Protein 6M63 (pdb70)

Radius of gyration: 32.45 Å; Cα contacts (8 Å, |Δi|>4): 1793; chains: 2; bounding box: 72×90×51 Å

B-factor: mean 37.61, std 12.61, range [16.71, 104.6]

Secondary structure (P-SEA, 3-state):
caaaaaaaaaccccccccccaaaaaaaaaabbbbbbccccccccccccccbbbbbccbbbbbbbbcbbbbbbbccccccccccbbbbbbcccbbbbbbbbbbbbbbcccccccccccbbbbbbbbbbbcccccccbbbbbbbbbbcccccccccaaaaacccbbbbbbbbbbbcccccbbbbbbbccccccbbbbbccccccccccccccccccccccccccccccccccccccccccbbbbbbbbbbcccbbbbbbbbbbbbccccbbbbbbbbbccccccccccccccccccccccccccccccccccccccccccbbbbbccccccccccaaaaaaaaaacaaaaaaaaaaaaaac/caaaaaaaaaaaccccccccccaaaaaaaaaabbbbbbccccccccccccccbbbbbccbbbbbbbbcbbbbbbbccccccccccbbbbbbcccbbbbbbbbbbbbbbccccccccccbbbbbbbbbbbbcccccccbbbbbbbbbbccccccccccccccbbbbbbbbbbccccccbbbbbbbcccccccbbbbcccccccccccccccccccccccccccccccccccccccccccbbbbbbbbbcccbbbbbbbbbbbbccccbbbbbbbbbccccccccccccccccccccccccccccccccccccccccccbbbbbccbbbbbbbcaaaaaaaaaacaaaaaaaaaaaaaac

Nearest PDB structures (foldseek):
  6m63-assembly2_B  TM=1.003E+00  e=7.817E-79  Mesorhizobium japonicum MAFF 303099
  5yr2-assembly1_A  TM=1.002E+00  e=5.422E-45  Aequorea victoria
  3wld-assembly1_A  TM=9.957E-01  e=3.482E-45  Gallus gallus
  3ek7-assembly1_A-2  TM=9.975E-01  e=1.389E-44  synthetic construct
  6efr-assembly1_A  TM=9.532E-01  e=7.150E-45  Thermoanaerobacter sp. X513

Structure (mmCIF, N/CA/C/O backbone):
data_6M63
#
_entry.id   6M63
#
_cell.length_a   87.836
_cell.length_b   94.688
_cell.length_c   109.985
_cell.angle_alpha   90.000
_cell.angle_beta   90.000
_cell.angle_gamma   90.000
#
_symmetry.space_group_name_H-M   'P 21 21 21'
#
loop_
_entity.id
_entity.type
_entity.pdbx_description
1 polymer 'Chimera of Cyclic nucleotide-gated potassium channel mll3241 and Yellow fluorescent protein'
2 non-polymer "ADENOSINE-3',5'-CYCLIC-MONOPHOSPHATE"
3 water water
#
loop_
_atom_site.group_PDB
_atom_site.id
_atom_site.type_symbol
_atom_site.label_atom_id
_atom_site.label_alt_id
_atom_site.label_comp_id
_atom_site.label_asym_id
_atom_site.label_entity_id
_atom_site.label_seq_id
_atom_site.pdbx_PDB_ins_code
_atom_site.Cartn_x
_atom_site.Cartn_y
_atom_site.Cartn_z
_atom_site.occupancy
_atom_site.B_iso_or_equiv
_atom_site.auth_seq_id
_atom_site.auth_comp_id
_atom_site.auth_asym_id
_atom_site.auth_atom_id
_atom_site.pdbx_PDB_model_num
ATOM 1 N N . GLY A 1 10 ? 73.899 25.111 -9.224 1.00 61.25 10 GLY A N 1
ATOM 2 C CA . GLY A 1 10 ? 73.319 24.358 -10.323 1.00 70.67 10 GLY A CA 1
ATOM 3 C C . GLY A 1 10 ? 71.844 24.659 -10.525 1.00 75.35 10 GLY A C 1
ATOM 4 O O . GLY A 1 10 ? 71.469 25.468 -11.380 1.00 69.33 10 GLY A O 1
ATOM 5 N N . ASP A 1 11 ? 70.994 23.986 -9.744 1.00 79.04 11 ASP A N 1
ATOM 6 C CA . ASP A 1 11 ? 69.596 24.395 -9.679 1.00 82.79 11 ASP A CA 1
ATOM 7 C C . ASP A 1 11 ? 69.444 25.710 -8.928 1.00 74.32 11 ASP A C 1
ATOM 8 O O . ASP A 1 11 ? 68.493 26.460 -9.179 1.00 67.31 11 ASP A O 1
ATOM 13 N N . PHE A 1 12 ? 70.373 26.005 -8.013 1.00 67.05 12 PHE A N 1
ATOM 14 C CA . PHE A 1 12 ? 70.243 27.191 -7.174 1.00 61.67 12 PHE A CA 1
ATOM 15 C C . PHE A 1 12 ? 70.486 28.463 -7.973 1.00 62.06 12 PHE A C 1
ATOM 16 O O . PHE A 1 12 ? 69.738 29.439 -7.843 1.00 60.96 12 PHE A O 1
ATOM 24 N N . VAL A 1 13 ? 71.545 28.489 -8.782 1.00 74.76 13 VAL A N 1
ATOM 25 C CA . VAL A 1 13 ? 71.786 29.659 -9.622 1.00 79.67 13 VAL A CA 1
ATOM 26 C C . VAL A 1 13 ? 70.577 29.922 -10.512 1.00 74.34 13 VAL A C 1
ATOM 27 O O . VAL A 1 13 ? 70.184 31.076 -10.732 1.00 74.62 13 VAL A O 1
ATOM 31 N N . ARG A 1 14 ? 69.948 28.854 -11.008 1.00 65.91 14 ARG A N 1
ATOM 32 C CA . ARG A 1 14 ? 68.749 29.001 -11.824 1.00 56.88 14 ARG A CA 1
ATOM 33 C C . ARG A 1 14 ? 67.608 29.601 -11.008 1.00 51.70 14 ARG A C 1
ATOM 34 O O . ARG A 1 14 ? 67.085 30.673 -11.343 1.00 53.47 14 ARG A O 1
ATOM 36 N N . ASN A 1 15 ? 67.214 28.929 -9.922 1.00 51.32 15 ASN A N 1
ATOM 37 C CA . ASN A 1 15 ? 66.100 29.425 -9.114 1.00 54.50 15 ASN A CA 1
ATOM 38 C C . ASN A 1 15 ? 66.377 30.817 -8.571 1.00 49.50 15 ASN A C 1
ATOM 39 O O . ASN A 1 15 ? 65.446 31.609 -8.408 1.00 47.97 15 ASN A O 1
ATOM 44 N N . TRP A 1 16 ? 67.643 31.137 -8.286 1.00 50.25 16 TRP A N 1
ATOM 45 C CA . TRP A 1 16 ? 67.970 32.487 -7.844 1.00 55.92 16 TRP A CA 1
ATOM 46 C C . TRP A 1 16 ? 67.685 33.500 -8.943 1.00 61.00 16 TRP A C 1
ATOM 47 O O . TRP A 1 16 ? 67.143 34.582 -8.677 1.00 56.01 16 TRP A O 1
ATOM 58 N N . GLN A 1 17 ? 68.046 33.165 -10.184 1.00 60.72 17 GLN A N 1
ATOM 59 C CA . GLN A 1 17 ? 67.717 34.033 -11.308 1.00 53.73 17 GLN A CA 1
ATOM 60 C C . GLN A 1 17 ? 66.209 34.131 -11.487 1.00 48.08 17 GLN A C 1
ATOM 61 O O . GLN A 1 17 ? 65.660 35.229 -11.625 1.00 43.43 17 GLN A O 1
ATOM 63 N N . LEU A 1 18 ? 65.518 32.987 -11.452 1.00 49.93 18 LEU A N 1
ATOM 64 C CA . LEU A 1 18 ? 64.082 32.979 -11.718 1.00 47.33 18 LEU A CA 1
ATOM 65 C C . LEU A 1 18 ? 63.307 33.742 -10.648 1.00 47.29 18 LEU A C 1
ATOM 66 O O . LEU A 1 18 ? 62.356 34.463 -10.966 1.00 49.19 18 LEU A O 1
ATOM 69 N N . VAL A 1 19 ? 63.715 33.629 -9.380 1.00 47.54 19 VAL A N 1
ATOM 70 C CA . VAL A 1 19 ? 62.983 34.271 -8.292 1.00 53.61 19 VAL A CA 1
ATOM 71 C C . VAL A 1 19 ? 62.971 35.795 -8.405 1.00 52.53 19 VAL A C 1
ATOM 72 O O . VAL A 1 19 ? 62.162 36.455 -7.745 1.00 46.35 19 VAL A O 1
ATOM 76 N N . ALA A 1 20 ? 63.832 36.373 -9.245 1.00 56.41 20 ALA A N 1
ATOM 77 C CA . ALA A 1 20 ? 63.751 37.808 -9.495 1.00 54.55 20 ALA A CA 1
ATOM 78 C C . ALA A 1 20 ? 62.426 38.190 -10.141 1.00 57.84 20 ALA A C 1
ATOM 79 O O . ALA A 1 20 ? 61.943 39.313 -9.950 1.00 52.34 20 ALA A O 1
ATOM 81 N N . ALA A 1 21 ? 61.813 37.271 -10.896 1.00 56.35 21 ALA A N 1
ATOM 82 C CA . ALA A 1 21 ? 60.543 37.585 -11.542 1.00 58.36 21 ALA A CA 1
ATOM 83 C C . ALA A 1 21 ? 59.366 37.612 -10.572 1.00 55.62 21 ALA A C 1
ATOM 84 O O . ALA A 1 21 ? 58.237 37.864 -11.009 1.00 51.17 21 ALA A O 1
ATOM 86 N N . VAL A 1 22 ? 59.587 37.366 -9.283 1.00 54.38 22 VAL A N 1
ATOM 87 C CA . VAL A 1 22 ? 58.496 37.332 -8.314 1.00 50.55 22 VAL A CA 1
ATOM 88 C C . VAL A 1 22 ? 58.636 38.528 -7.379 1.00 57.15 22 VAL A C 1
ATOM 89 O O . VAL A 1 22 ? 59.385 38.457 -6.394 1.00 60.54 22 VAL A O 1
ATOM 93 N N . PRO A 1 23 ? 57.938 39.639 -7.641 1.00 61.52 23 PRO A N 1
ATOM 94 C CA . PRO A 1 23 ? 58.141 40.845 -6.822 1.00 66.82 23 PRO A CA 1
ATOM 95 C C . PRO A 1 23 ? 57.699 40.689 -5.374 1.00 68.19 23 PRO A C 1
ATOM 96 O O . PRO A 1 23 ? 58.078 41.515 -4.533 1.00 72.72 23 PRO A O 1
ATOM 100 N N . LEU A 1 24 ? 56.910 39.666 -5.054 1.00 56.20 24 LEU A N 1
ATOM 101 C CA . LEU A 1 24 ? 56.528 39.454 -3.666 1.00 54.15 24 LEU A CA 1
ATOM 102 C C . LEU A 1 24 ? 57.751 39.181 -2.793 1.00 52.16 24 LEU A C 1
ATOM 103 O O . LEU A 1 24 ? 57.785 39.584 -1.622 1.00 42.66 24 LEU A O 1
ATOM 108 N N . PHE A 1 25 ? 58.776 38.543 -3.357 1.00 47.88 25 PHE A N 1
ATOM 109 C CA . PHE A 1 25 ? 59.969 38.150 -2.621 1.00 47.95 25 PHE A CA 1
ATOM 110 C C . PHE A 1 25 ? 60.961 39.290 -2.415 1.00 55.78 25 PHE A C 1
ATOM 111 O O . PHE A 1 25 ? 61.896 39.143 -1.618 1.00 50.20 25 PHE A O 1
ATOM 119 N N . GLN A 1 26 ? 60.800 40.414 -3.109 1.00 63.27 26 GLN A N 1
ATOM 120 C CA . GLN A 1 26 ? 61.673 41.545 -2.833 1.00 72.63 26 GLN A CA 1
ATOM 121 C C . GLN A 1 26 ? 61.417 42.121 -1.445 1.00 72.92 26 GLN A C 1
ATOM 122 O O . GLN A 1 26 ? 62.216 42.931 -0.960 1.00 56.96 26 GLN A O 1
ATOM 128 N N . LYS A 1 27 ? 60.338 41.679 -0.793 1.00 77.28 27 LYS A N 1
ATOM 129 C CA . LYS A 1 27 ? 60.071 41.905 0.620 1.00 78.88 27 LYS A CA 1
ATOM 130 C C . LYS A 1 27 ? 60.947 41.021 1.502 1.00 81.35 27 LYS A C 1
ATOM 131 O O . LYS A 1 27 ? 60.441 40.442 2.470 1.00 81.10 27 LYS A O 1
ATOM 137 N N . LEU A 1 28 ? 62.240 40.889 1.200 1.00 80.28 28 LEU A N 1
ATOM 138 C CA . LEU A 1 28 ? 63.031 39.877 1.891 1.00 74.89 28 LEU A CA 1
ATOM 139 C C . LEU A 1 28 ? 64.522 40.175 1.769 1.00 70.59 28 LEU A C 1
ATOM 140 O O . LEU A 1 28 ? 64.998 40.560 0.697 1.00 71.69 28 LEU A O 1
ATOM 145 N N . GLY A 1 29 ? 65.251 39.972 2.876 1.00 66.09 29 GLY A N 1
ATOM 146 C CA . GLY A 1 29 ? 66.688 40.152 2.922 1.00 56.79 29 GLY A CA 1
ATOM 147 C C . GLY A 1 29 ? 67.452 39.036 2.232 1.00 55.96 29 GLY A C 1
ATOM 148 O O . GLY A 1 29 ? 66.956 37.916 2.074 1.00 56.43 29 GLY A O 1
ATOM 149 N N . PRO A 1 30 ? 68.690 39.320 1.816 1.00 60.10 30 PRO A N 1
ATOM 150 C CA . PRO A 1 30 ? 69.390 38.372 0.928 1.00 68.28 30 PRO A CA 1
ATOM 151 C C . PRO A 1 30 ? 69.755 37.054 1.587 1.00 67.34 30 PRO A C 1
ATOM 152 O O . PRO A 1 30 ? 69.650 36.006 0.939 1.00 69.92 30 PRO A O 1
ATOM 156 N N . ALA A 1 31 ? 70.199 37.065 2.845 1.00 63.82 31 ALA A N 1
ATOM 157 C CA . ALA A 1 31 ? 70.483 35.804 3.525 1.00 54.22 31 ALA A CA 1
ATOM 158 C C . ALA A 1 31 ? 69.242 34.921 3.568 1.00 43.42 31 ALA A C 1
ATOM 159 O O . ALA A 1 31 ? 69.298 33.731 3.238 1.00 47.77 31 ALA A O 1
ATOM 161 N N . VAL A 1 32 ? 68.105 35.499 3.955 1.00 49.30 32 VAL A N 1
ATOM 162 C CA . VAL A 1 32 ? 66.856 34.746 4.024 1.00 56.00 32 VAL A CA 1
ATOM 163 C C . VAL A 1 32 ? 66.414 34.311 2.634 1.00 56.67 32 VAL A C 1
ATOM 164 O O . VAL A 1 32 ? 65.984 33.168 2.428 1.00 56.99 32 VAL A O 1
ATOM 168 N N . LEU A 1 33 ? 66.519 35.214 1.657 1.00 55.81 33 LEU A N 1
ATOM 169 C CA . LEU A 1 33 ? 66.133 34.881 0.292 1.00 57.67 33 LEU A CA 1
ATOM 170 C C . LEU A 1 33 ? 66.926 33.697 -0.243 1.00 56.57 33 LEU A C 1
ATOM 171 O O . LEU A 1 33 ? 66.393 32.899 -1.026 1.00 52.46 33 LEU A O 1
ATOM 176 N N . VAL A 1 34 ? 68.193 33.561 0.166 1.00 47.40 34 VAL A N 1
ATOM 177 C CA . VAL A 1 34 ? 68.975 32.396 -0.243 1.00 45.19 34 VAL A CA 1
ATOM 178 C C . VAL A 1 34 ? 68.342 31.129 0.311 1.00 42.16 34 VAL A C 1
ATOM 179 O O . VAL A 1 34 ? 68.266 30.102 -0.372 1.00 37.89 34 VAL A O 1
ATOM 183 N N . GLU A 1 35 ? 67.854 31.191 1.552 1.00 46.28 35 GLU A N 1
ATOM 184 C CA . GLU A 1 35 ? 67.262 30.018 2.180 1.00 41.29 35 GLU A CA 1
ATOM 185 C C . GLU A 1 35 ? 65.941 29.649 1.517 1.00 40.01 35 GLU A C 1
ATOM 186 O O . GLU A 1 35 ? 65.634 28.467 1.346 1.00 37.70 35 GLU A O 1
ATOM 192 N N . ILE A 1 36 ? 65.150 30.654 1.140 1.00 43.13 36 ILE A N 1
ATOM 193 C CA . ILE A 1 36 ? 63.903 30.405 0.425 1.00 41.16 36 ILE A CA 1
ATOM 194 C C . ILE A 1 36 ? 64.188 29.778 -0.934 1.00 44.92 36 ILE A C 1
ATOM 195 O O . ILE A 1 36 ? 63.556 28.788 -1.327 1.00 50.27 36 ILE A O 1
ATOM 200 N N . VAL A 1 37 ? 65.163 30.333 -1.662 1.00 36.25 37 VAL A N 1
ATOM 201 C CA . VAL A 1 37 ? 65.458 29.838 -3.001 1.00 41.44 37 VAL A CA 1
ATOM 202 C C . VAL A 1 37 ? 65.975 28.407 -2.943 1.00 40.44 37 VAL A C 1
ATOM 203 O O . VAL A 1 37 ? 65.716 27.609 -3.854 1.00 47.64 37 VAL A O 1
ATOM 207 N N . ARG A 1 38 ? 66.662 28.038 -1.859 1.00 38.62 38 ARG A N 1
ATOM 208 C CA . ARG A 1 38 ? 67.093 26.651 -1.686 1.00 40.46 38 ARG A CA 1
ATOM 209 C C . ARG A 1 38 ? 65.912 25.703 -1.493 1.00 35.29 38 ARG A C 1
ATOM 210 O O . ARG A 1 38 ? 66.025 24.510 -1.796 1.00 36.71 38 ARG A O 1
ATOM 212 N N . ALA A 1 39 ? 64.780 26.203 -0.996 1.00 28.75 39 ALA A N 1
ATOM 213 C CA . ALA A 1 39 ? 63.596 25.368 -0.833 1.00 34.05 39 ALA A CA 1
ATOM 214 C C . ALA A 1 39 ? 62.687 25.338 -2.064 1.00 39.14 39 ALA A C 1
ATOM 215 O O . ALA A 1 39 ? 61.846 24.440 -2.169 1.00 35.00 39 ALA A O 1
ATOM 217 N N . LEU A 1 40 ? 62.822 26.287 -2.988 1.00 37.20 40 LEU A N 1
ATOM 218 C CA . LEU A 1 40 ? 61.969 26.310 -4.168 1.00 32.56 40 LEU A CA 1
ATOM 219 C C . LEU A 1 40 ? 62.395 25.240 -5.168 1.00 36.01 40 LEU A C 1
ATOM 220 O O . LEU A 1 40 ? 63.584 24.934 -5.317 1.00 34.64 40 LEU A O 1
ATOM 225 N N . ARG A 1 41 ? 61.411 24.672 -5.866 1.00 32.83 41 ARG A N 1
ATOM 226 C CA . ARG A 1 41 ? 61.667 23.727 -6.947 1.00 41.72 41 ARG A CA 1
ATOM 227 C C . ARG A 1 41 ? 61.076 24.263 -8.248 1.00 44.44 41 ARG A C 1
ATOM 228 O O . ARG A 1 41 ? 59.887 24.605 -8.308 1.00 41.19 41 ARG A O 1
ATOM 233 N N . ALA A 1 42 ? 61.914 24.347 -9.279 1.00 37.67 42 ALA A N 1
ATOM 234 C CA . ALA A 1 42 ? 61.513 24.879 -10.576 1.00 37.10 42 ALA A CA 1
ATOM 235 C C . ALA A 1 42 ? 60.880 23.795 -11.440 1.00 36.79 42 ALA A C 1
ATOM 236 O O . ALA A 1 42 ? 61.231 22.618 -11.348 1.00 38.98 42 ALA A O 1
ATOM 238 N N . ARG A 1 43 ? 59.916 24.205 -12.264 1.00 35.80 43 ARG A N 1
ATOM 239 C CA . ARG A 1 43 ? 59.185 23.294 -13.135 1.00 36.84 43 ARG A CA 1
ATOM 240 C C . ARG A 1 43 ? 58.804 24.016 -14.414 1.00 34.18 43 ARG A C 1
ATOM 241 O O . ARG A 1 43 ? 58.284 25.136 -14.377 1.00 28.43 43 ARG A O 1
ATOM 249 N N . THR A 1 44 ? 59.041 23.356 -15.533 1.00 32.44 44 THR A N 1
ATOM 250 C CA . THR A 1 44 ? 58.511 23.759 -16.824 1.00 25.67 44 THR A CA 1
ATOM 251 C C . THR A 1 44 ? 57.255 22.942 -17.099 1.00 25.96 44 THR A C 1
ATOM 252 O O . THR A 1 44 ? 57.291 21.713 -17.028 1.00 30.84 44 THR A O 1
ATOM 256 N N . VAL A 1 45 ? 56.153 23.616 -17.409 1.00 23.56 45 VAL A N 1
ATOM 257 C CA . VAL A 1 45 ? 54.863 22.968 -17.595 1.00 20.63 45 VAL A CA 1
ATOM 258 C C . VAL A 1 45 ? 54.414 23.199 -19.035 1.00 29.25 45 VAL A C 1
ATOM 259 O O . VAL A 1 45 ? 54.309 24.350 -19.467 1.00 31.97 45 VAL A O 1
ATOM 263 N N . PRO A 1 46 ? 54.113 22.152 -19.797 1.00 31.55 46 PRO A N 1
ATOM 264 C CA . PRO A 1 46 ? 53.630 22.353 -21.167 1.00 31.88 46 PRO A CA 1
ATOM 265 C C . PRO A 1 46 ? 52.276 23.033 -21.186 1.00 34.35 46 PRO A C 1
ATOM 266 O O . PRO A 1 46 ? 51.442 22.837 -20.293 1.00 34.90 46 PRO A O 1
ATOM 270 N N . ALA A 1 47 ? 52.083 23.864 -22.214 1.00 24.67 47 ALA A N 1
ATOM 271 C CA . ALA A 1 47 ? 50.791 24.498 -22.458 1.00 30.11 47 ALA A CA 1
ATOM 272 C C . ALA A 1 47 ? 49.660 23.476 -22.399 1.00 29.68 47 ALA A C 1
ATOM 273 O O . ALA A 1 47 ? 49.707 22.441 -23.065 1.00 38.75 47 ALA A O 1
ATOM 275 N N . GLY A 1 48 ? 48.650 23.765 -21.584 1.00 26.68 48 GLY A N 1
ATOM 276 C CA . GLY A 1 48 ? 47.461 22.949 -21.515 1.00 26.69 48 GLY A CA 1
ATOM 277 C C . GLY A 1 48 ? 47.436 21.947 -20.382 1.00 36.92 48 GLY A C 1
ATOM 278 O O . GLY A 1 48 ? 46.372 21.387 -20.103 1.00 44.53 48 GLY A O 1
ATOM 279 N N . ALA A 1 49 ? 48.562 21.715 -19.717 1.00 35.39 49 ALA A N 1
ATOM 280 C CA . ALA A 1 49 ? 48.659 20.658 -18.723 1.00 30.64 49 ALA A CA 1
ATOM 281 C C . ALA A 1 49 ? 48.064 21.084 -17.387 1.00 28.85 49 ALA A C 1
ATOM 282 O O . ALA A 1 49 ? 48.192 22.238 -16.964 1.00 23.88 49 ALA A O 1
ATOM 284 N N . VAL A 1 50 ? 47.413 20.131 -16.722 1.00 29.98 50 VAL A N 1
ATOM 285 C CA . VAL A 1 50 ? 46.852 20.369 -15.400 1.00 31.85 50 VAL A CA 1
ATOM 286 C C . VAL A 1 50 ? 47.977 20.407 -14.382 1.00 37.19 50 VAL A C 1
ATOM 287 O O . VAL A 1 50 ? 48.873 19.551 -14.393 1.00 39.42 50 VAL A O 1
ATOM 291 N N . ILE A 1 51 ? 47.945 21.409 -13.510 1.00 31.35 51 ILE A N 1
ATOM 292 C CA . ILE A 1 51 ? 48.951 21.580 -12.479 1.00 30.38 51 ILE A CA 1
ATOM 293 C C . ILE A 1 51 ? 48.423 21.141 -11.117 1.00 37.63 51 ILE A C 1
ATOM 294 O O . ILE A 1 51 ? 49.090 20.400 -10.401 1.00 38.16 51 ILE A O 1
ATOM 299 N N . CYS A 1 52 ? 47.187 21.544 -10.827 1.00 38.84 52 CYS A N 1
ATOM 300 C CA . CYS A 1 52 ? 46.489 21.192 -9.593 1.00 42.25 52 CYS A CA 1
ATOM 301 C C . CYS A 1 52 ? 45.046 20.799 -9.932 1.00 41.72 52 CYS A C 1
ATOM 302 O O . CYS A 1 52 ? 44.347 21.533 -10.631 1.00 40.29 52 CYS A O 1
ATOM 305 N N . ARG A 1 53 ? 44.605 19.645 -9.436 1.00 42.55 53 ARG A N 1
ATOM 306 C CA . ARG A 1 53 ? 43.267 19.150 -9.703 1.00 38.98 53 ARG A CA 1
ATOM 307 C C . ARG A 1 53 ? 42.385 19.368 -8.475 1.00 37.22 53 ARG A C 1
ATOM 308 O O . ARG A 1 53 ? 42.818 19.162 -7.337 1.00 38.44 53 ARG A O 1
ATOM 316 N N . ILE A 1 54 ? 41.154 19.822 -8.715 1.00 34.58 54 ILE A N 1
ATOM 317 C CA . ILE A 1 54 ? 40.206 20.034 -7.629 1.00 32.33 54 ILE A CA 1
ATOM 318 C C . ILE A 1 54 ? 40.060 18.742 -6.817 1.00 29.86 54 ILE A C 1
ATOM 319 O O . ILE A 1 54 ? 40.147 17.635 -7.350 1.00 28.52 54 ILE A O 1
ATOM 324 N N . GLY A 1 55 ? 39.887 18.887 -5.503 1.00 32.45 55 GLY A N 1
ATOM 325 C CA . GLY A 1 55 ? 39.731 17.743 -4.626 1.00 33.87 55 GLY A CA 1
ATOM 326 C C . GLY A 1 55 ? 41.012 17.036 -4.226 1.00 42.71 55 GLY A C 1
ATOM 327 O O . GLY A 1 55 ? 40.990 16.238 -3.285 1.00 45.25 55 GLY A O 1
ATOM 328 N N . GLU A 1 56 ? 42.122 17.287 -4.908 1.00 44.69 56 GLU A N 1
ATOM 329 C CA . GLU A 1 56 ? 43.379 16.666 -4.541 1.00 40.24 56 GLU A CA 1
ATOM 330 C C . GLU A 1 56 ? 43.925 17.270 -3.250 1.00 41.11 56 GLU A C 1
ATOM 331 O O . GLU A 1 56 ? 43.653 18.432 -2.927 1.00 34.31 56 GLU A O 1
ATOM 337 N N . PRO A 1 57 ? 44.699 16.499 -2.492 1.00 42.94 57 PRO A N 1
ATOM 338 C CA . PRO A 1 57 ? 45.393 17.071 -1.338 1.00 41.11 57 PRO A CA 1
ATOM 339 C C . PRO A 1 57 ? 46.479 18.026 -1.803 1.00 36.11 57 PRO A C 1
ATOM 340 O O . PRO A 1 57 ? 47.003 17.904 -2.909 1.00 39.70 57 PRO A O 1
ATOM 344 N N . GLY A 1 58 ? 46.793 19.005 -0.951 1.00 41.92 58 GLY A N 1
ATOM 345 C CA . GLY A 1 58 ? 47.712 20.062 -1.332 1.00 35.52 58 GLY A CA 1
ATOM 346 C C . GLY A 1 58 ? 48.934 20.200 -0.444 1.00 32.81 58 GLY A C 1
ATOM 347 O O . GLY A 1 58 ? 48.832 20.654 0.697 1.00 38.96 58 GLY A O 1
ATOM 348 N N . ASP A 1 59 ? 50.105 19.836 -0.964 1.00 32.10 59 ASP A N 1
ATOM 349 C CA . ASP A 1 59 ? 51.340 19.846 -0.188 1.00 33.24 59 ASP A CA 1
ATOM 350 C C . ASP A 1 59 ? 52.294 20.946 -0.613 1.00 35.23 59 ASP A C 1
ATOM 351 O O . ASP A 1 59 ? 53.395 21.042 -0.055 1.00 38.82 59 ASP A O 1
ATOM 356 N N . ARG A 1 60 ? 51.910 21.775 -1.582 1.00 33.64 60 ARG A N 1
ATOM 357 C CA . ARG A 1 60 ? 52.788 22.838 -2.055 1.00 31.51 60 ARG A CA 1
ATOM 358 C C . ARG A 1 60 ? 51.957 23.920 -2.721 1.00 35.29 60 ARG A C 1
ATOM 359 O O . ARG A 1 60 ? 50.788 23.717 -3.064 1.00 34.90 60 ARG A O 1
ATOM 367 N N . MET A 1 61 ? 52.586 25.075 -2.899 1.00 29.35 61 MET A N 1
ATOM 368 C CA . MET A 1 61 ? 52.008 26.171 -3.648 1.00 31.57 61 MET A CA 1
ATOM 369 C C . MET A 1 61 ? 53.006 26.597 -4.715 1.00 33.64 61 MET A C 1
ATOM 370 O O . MET A 1 61 ? 54.131 26.093 -4.783 1.00 36.02 61 MET A O 1
ATOM 375 N N . PHE A 1 62 ? 52.578 27.521 -5.570 1.00 29.72 62 PHE A N 1
ATOM 376 C CA . PHE A 1 62 ? 53.277 27.775 -6.821 1.00 26.61 62 PHE A CA 1
ATOM 377 C C . PHE A 1 62 ? 53.343 29.262 -7.100 1.00 27.52 62 PHE A C 1
ATOM 378 O O . PHE A 1 62 ? 52.362 29.979 -6.914 1.00 31.25 62 PHE A O 1
ATOM 386 N N . PHE A 1 63 ? 54.499 29.702 -7.579 1.00 28.02 63 PHE A N 1
ATOM 387 C CA . PHE A 1 63 ? 54.712 31.058 -8.056 1.00 31.52 63 PHE A CA 1
ATOM 388 C C . PHE A 1 63 ? 54.972 31.008 -9.558 1.00 28.67 63 PHE A C 1
ATOM 389 O O . PHE A 1 63 ? 55.829 30.240 -10.019 1.00 26.94 63 PHE A O 1
ATOM 397 N N . VAL A 1 64 ? 54.240 31.823 -10.313 1.00 31.53 64 VAL A N 1
ATOM 398 C CA . VAL A 1 64 ? 54.384 31.865 -11.770 1.00 29.74 64 VAL A CA 1
ATOM 399 C C . VAL A 1 64 ? 55.563 32.761 -12.140 1.00 28.95 64 VAL A C 1
ATOM 400 O O . VAL A 1 64 ? 55.625 33.932 -11.750 1.00 27.70 64 VAL A O 1
ATOM 404 N N . VAL A 1 65 ? 56.509 32.216 -12.890 1.00 31.07 65 VAL A N 1
ATOM 405 C CA . VAL A 1 65 ? 57.671 32.986 -13.310 1.00 33.61 65 VAL A CA 1
ATOM 406 C C . VAL A 1 65 ? 57.572 33.396 -14.768 1.00 32.34 65 VAL A C 1
ATOM 407 O O . VAL A 1 65 ? 57.972 34.503 -15.122 1.00 33.24 65 VAL A O 1
ATOM 411 N N . GLU A 1 66 ? 57.034 32.518 -15.619 1.00 31.92 66 GLU A N 1
ATOM 412 C CA . GLU A 1 66 ? 56.775 32.840 -17.017 1.00 26.55 66 GLU A CA 1
ATOM 413 C C . GLU A 1 66 ? 55.456 32.213 -17.446 1.00 29.90 66 GLU A C 1
ATOM 414 O O . GLU A 1 66 ? 55.090 31.134 -16.981 1.00 34.39 66 GLU A O 1
ATOM 420 N N . GLY A 1 67 ? 54.765 32.882 -18.373 1.00 27.45 67 GLY A N 1
ATOM 421 C CA . GLY A 1 67 ? 53.524 32.356 -18.891 1.00 25.25 67 GLY A CA 1
ATOM 422 C C . GLY A 1 67 ? 52.374 32.669 -17.959 1.00 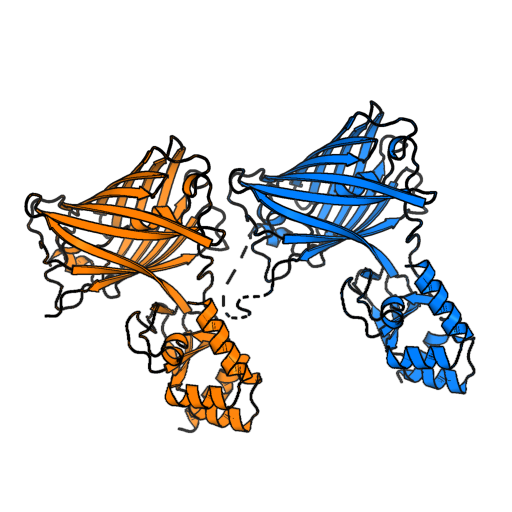29.19 67 GLY A C 1
ATOM 423 O O . GLY A 1 67 ? 52.501 33.413 -16.976 1.00 28.22 67 GLY A O 1
ATOM 424 N N . SER A 1 68 ? 51.228 32.076 -18.268 1.00 26.44 68 SER A N 1
ATOM 425 C CA . SER A 1 68 ? 50.053 32.281 -17.436 1.00 29.55 68 SER A CA 1
ATOM 426 C C . SER A 1 68 ? 49.339 30.954 -17.220 1.00 33.88 68 SER A C 1
ATOM 427 O O . SER A 1 68 ? 49.490 30.014 -18.010 1.00 26.83 68 SER A O 1
ATOM 430 N N . VAL A 1 69 ? 48.601 30.870 -16.103 1.00 26.01 69 VAL A N 1
ATOM 431 C CA . VAL A 1 69 ? 47.779 29.710 -15.796 1.00 18.38 69 VAL A CA 1
ATOM 432 C C . VAL A 1 69 ? 46.327 30.148 -15.742 1.00 22.12 69 VAL A C 1
ATOM 433 O O . VAL A 1 69 ? 46.009 31.318 -15.499 1.00 27.69 69 VAL A O 1
ATOM 437 N N . SER A 1 70 ? 45.443 29.184 -15.963 1.00 30.52 70 SER A N 1
ATOM 438 C CA . SER A 1 70 ? 44.005 29.376 -15.891 1.00 26.57 70 SER A CA 1
ATOM 439 C C . SER A 1 70 ? 43.484 28.624 -14.675 1.00 27.41 70 SER A C 1
ATOM 440 O O . SER A 1 70 ? 43.877 27.480 -14.429 1.00 28.31 70 SER A O 1
ATOM 443 N N . VAL A 1 71 ? 42.619 29.274 -13.911 1.00 28.18 71 VAL A N 1
ATOM 444 C CA . VAL A 1 71 ? 41.897 28.646 -12.811 1.00 27.57 71 VAL A CA 1
ATOM 445 C C . VAL A 1 71 ? 40.497 28.318 -13.306 1.00 27.76 71 VAL A C 1
ATOM 446 O O . VAL A 1 71 ? 39.803 29.182 -13.857 1.00 28.96 71 VAL A O 1
ATOM 450 N N . ALA A 1 72 ? 40.080 27.079 -13.115 1.00 19.30 72 ALA A N 1
ATOM 451 C CA . ALA A 1 72 ? 38.727 26.652 -13.429 1.00 26.69 72 ALA A CA 1
ATOM 452 C C . ALA A 1 72 ? 38.023 26.289 -12.122 1.00 29.86 72 ALA A C 1
ATOM 453 O O . ALA A 1 72 ? 38.443 25.354 -11.430 1.00 24.33 72 ALA A O 1
ATOM 455 N N . THR A 1 73 ? 36.975 27.046 -11.770 1.00 25.34 73 THR A N 1
ATOM 456 C CA . THR A 1 73 ? 36.291 26.883 -10.481 1.00 22.18 73 THR A CA 1
ATOM 457 C C . THR A 1 73 ? 35.089 25.938 -10.585 1.00 25.43 73 THR A C 1
ATOM 458 O O . THR A 1 73 ? 34.566 25.661 -11.666 1.00 32.60 73 THR A O 1
ATOM 462 N N . ASN A 1 74 ? 34.645 25.453 -9.428 1.00 28.87 74 ASN A N 1
ATOM 463 C CA . ASN A 1 74 ? 33.665 24.376 -9.379 1.00 28.94 74 ASN A CA 1
ATOM 464 C C . ASN A 1 74 ? 32.280 24.854 -9.806 1.00 30.38 74 ASN A C 1
ATOM 465 O O . ASN A 1 74 ? 31.770 25.847 -9.291 1.00 23.81 74 ASN A O 1
ATOM 470 N N . TRP A 1 75 ? 31.669 24.143 -10.754 1.00 29.80 75 TRP A N 1
ATOM 471 C CA . TRP A 1 75 ? 30.299 24.430 -11.154 1.00 28.59 75 TRP A CA 1
ATOM 472 C C . TRP A 1 75 ? 29.301 23.462 -10.541 1.00 34.88 75 TRP A C 1
ATOM 473 O O . TRP A 1 75 ? 28.107 23.764 -10.508 1.00 34.48 75 TRP A O 1
ATOM 484 N N . GLY A 1 76 ? 29.766 22.330 -10.036 1.00 31.71 76 GLY A N 1
ATOM 485 C CA . GLY A 1 76 ? 28.923 21.380 -9.353 1.00 32.10 76 GLY A CA 1
ATOM 486 C C . GLY A 1 76 ? 29.000 20.020 -9.999 1.00 35.11 76 GLY A C 1
ATOM 487 O O . GLY A 1 76 ? 29.828 19.762 -10.880 1.00 35.16 76 GLY A O 1
ATOM 488 N N . ASN A 1 77 ? 28.102 19.145 -9.558 1.00 27.73 77 ASN A N 1
ATOM 489 C CA . ASN A 1 77 ? 28.034 17.765 -10.001 1.00 28.30 77 ASN A CA 1
ATOM 490 C C . ASN A 1 77 ? 26.764 17.506 -10.795 1.00 26.36 77 ASN A C 1
ATOM 491 O O . ASN A 1 77 ? 25.695 18.041 -10.477 1.00 25.50 77 ASN A O 1
ATOM 496 N N . VAL A 1 78 ? 26.904 16.681 -11.830 1.00 27.85 78 VAL A N 1
ATOM 497 C CA . VAL A 1 78 ? 25.804 16.214 -12.666 1.00 26.42 78 VAL A CA 1
ATOM 498 C C . VAL A 1 78 ? 25.491 14.786 -12.244 1.00 31.79 78 VAL A C 1
ATOM 499 O O . VAL A 1 78 ? 26.321 13.904 -12.459 1.00 31.12 78 VAL A O 1
ATOM 503 N N . TYR A 1 79 ? 24.291 14.531 -11.696 1.00 26.53 79 TYR A N 1
ATOM 504 C CA . TYR A 1 79 ? 23.917 13.201 -11.204 1.00 27.60 79 TYR A CA 1
ATOM 505 C C . TYR A 1 79 ? 23.147 12.419 -12.266 1.00 27.22 79 TYR A C 1
ATOM 506 O O . TYR A 1 79 ? 22.085 12.849 -12.729 1.00 28.21 79 TYR A O 1
ATOM 515 N N . ILE A 1 80 ? 23.669 11.252 -12.613 1.00 19.86 80 ILE A N 1
ATOM 516 C CA . ILE A 1 80 ? 23.225 10.470 -13.756 1.00 27.11 80 ILE A CA 1
ATOM 517 C C . ILE A 1 80 ? 22.653 9.148 -13.265 1.00 28.58 80 ILE A C 1
ATOM 518 O O . ILE A 1 80 ? 23.224 8.498 -12.381 1.00 31.22 80 ILE A O 1
ATOM 523 N N . THR A 1 81 ? 21.535 8.748 -13.843 1.00 39.14 81 THR A N 1
ATOM 524 C CA . THR A 1 81 ? 20.967 7.441 -13.567 1.00 40.75 81 THR A CA 1
ATOM 525 C C . THR A 1 81 ? 20.530 6.802 -14.880 1.00 37.08 81 THR A C 1
ATOM 526 O O . THR A 1 81 ? 20.203 7.490 -15.851 1.00 35.41 81 THR A O 1
ATOM 530 N N . ALA A 1 82 ? 20.558 5.475 -14.909 1.00 34.42 82 ALA A N 1
ATOM 531 C CA . ALA A 1 82 ? 20.113 4.764 -16.090 1.00 33.46 82 ALA A CA 1
ATOM 532 C C . ALA A 1 82 ? 18.605 4.887 -16.261 1.00 33.97 82 ALA A C 1
ATOM 533 O O . ALA A 1 82 ? 17.844 4.980 -15.298 1.00 35.59 82 ALA A O 1
ATOM 535 N N . ASP A 1 83 ? 18.183 4.912 -17.512 1.00 41.60 83 ASP A N 1
ATOM 536 C CA . ASP A 1 83 ? 16.784 4.797 -17.892 1.00 48.79 83 ASP A CA 1
ATOM 537 C C . ASP A 1 83 ? 16.676 3.572 -18.796 1.00 51.71 83 ASP A C 1
ATOM 538 O O . ASP A 1 83 ? 16.543 3.705 -20.020 1.00 44.58 83 ASP A O 1
ATOM 543 N N . LYS A 1 84 ? 16.771 2.385 -18.181 1.00 57.07 84 LYS A N 1
ATOM 544 C CA . LYS A 1 84 ? 16.921 1.144 -18.939 1.00 63.65 84 LYS A CA 1
ATOM 545 C C . LYS A 1 84 ? 15.709 0.873 -19.818 1.00 71.25 84 LYS A C 1
ATOM 546 O O . LYS A 1 84 ? 15.843 0.267 -20.887 1.00 73.98 84 LYS A O 1
ATOM 552 N N . GLN A 1 85 ? 14.526 1.328 -19.404 1.00 73.08 85 GLN A N 1
ATOM 553 C CA . GLN A 1 85 ? 13.338 1.060 -20.203 1.00 76.45 85 GLN A CA 1
ATOM 554 C C . GLN A 1 85 ? 13.293 1.927 -21.453 1.00 78.33 85 GLN A C 1
ATOM 555 O O . GLN A 1 85 ? 12.742 1.505 -22.477 1.00 82.69 85 GLN A O 1
ATOM 559 N N . LYS A 1 86 ? 13.860 3.130 -21.396 1.00 72.15 86 LYS A N 1
ATOM 560 C CA . LYS A 1 86 ? 13.991 3.988 -22.565 1.00 59.48 86 LYS A CA 1
ATOM 561 C C . LYS A 1 86 ? 15.363 3.872 -23.218 1.00 54.06 86 LYS A C 1
ATOM 562 O O . LYS A 1 86 ? 15.685 4.667 -24.110 1.00 54.09 86 LYS A O 1
ATOM 565 N N . ASN A 1 87 ? 16.176 2.905 -22.782 1.00 45.60 87 ASN A N 1
ATOM 566 C CA . ASN A 1 87 ? 17.509 2.656 -23.332 1.00 44.66 87 ASN A CA 1
ATOM 567 C C . ASN A 1 87 ? 18.398 3.901 -23.272 1.00 40.71 87 ASN A C 1
ATOM 568 O O . ASN A 1 87 ? 19.240 4.127 -24.142 1.00 38.23 87 ASN A O 1
ATOM 573 N N . GLY A 1 88 ? 18.241 4.715 -22.235 1.00 39.15 88 GLY A N 1
ATOM 574 C CA . GLY A 1 88 ? 19.038 5.919 -22.148 1.00 36.61 88 GLY A CA 1
ATOM 575 C C . GLY A 1 88 ? 19.496 6.250 -20.749 1.00 37.15 88 GLY A C 1
ATOM 576 O O . GLY A 1 88 ? 19.741 5.348 -19.941 1.00 37.95 88 GLY A O 1
ATOM 577 N N . ILE A 1 89 ? 19.631 7.544 -20.452 1.00 30.94 89 ILE A N 1
ATOM 578 C CA . ILE A 1 89 ? 19.996 8.000 -19.120 1.00 27.25 89 ILE A CA 1
ATOM 579 C C . ILE A 1 89 ? 19.159 9.215 -18.772 1.00 26.07 89 ILE A C 1
ATOM 580 O O . ILE A 1 89 ? 18.528 9.840 -19.627 1.00 28.12 89 ILE A O 1
ATOM 585 N N . LYS A 1 90 ? 19.184 9.545 -17.486 1.00 30.00 90 LYS A N 1
ATOM 586 C CA . LYS A 1 90 ? 18.572 10.743 -16.944 1.00 25.15 90 LYS A CA 1
ATOM 587 C C . LYS A 1 90 ? 19.604 11.425 -16.067 1.00 28.79 90 LYS A C 1
ATOM 588 O O . LYS A 1 90 ? 20.488 10.778 -15.505 1.00 27.36 90 LYS A O 1
ATOM 594 N N . ALA A 1 91 ? 19.517 12.742 -15.978 1.00 27.37 91 ALA A N 1
ATOM 595 C CA . ALA A 1 91 ? 20.411 13.461 -15.093 1.00 26.82 91 ALA A CA 1
ATOM 596 C C . ALA A 1 91 ? 19.673 14.644 -14.500 1.00 24.10 91 ALA A C 1
ATOM 597 O O . ALA A 1 91 ? 18.779 15.221 -15.133 1.00 25.46 91 ALA A O 1
ATOM 599 N N . ASN A 1 92 ? 20.046 14.989 -13.268 1.00 23.93 92 ASN A N 1
ATOM 600 C CA . ASN A 1 92 ? 19.503 16.168 -12.605 1.00 33.05 92 ASN A CA 1
ATOM 601 C C . ASN A 1 92 ? 20.617 16.820 -11.805 1.00 24.07 92 ASN A C 1
ATOM 602 O O . ASN A 1 92 ? 21.504 16.141 -11.291 1.00 30.63 92 ASN A O 1
ATOM 607 N N . PHE A 1 93 ? 20.561 18.149 -11.710 1.00 21.11 93 PHE A N 1
ATOM 608 C CA . PHE A 1 93 ? 21.587 18.919 -11.012 1.00 22.08 93 PHE A CA 1
ATOM 609 C C . PHE A 1 93 ? 21.125 20.367 -10.903 1.00 27.47 93 PHE A C 1
ATOM 610 O O . PHE A 1 93 ? 20.173 20.792 -11.567 1.00 31.28 93 PHE A O 1
ATOM 618 N N . LYS A 1 94 ? 21.823 21.115 -10.054 1.00 29.22 94 LYS A N 1
ATOM 619 C CA . LYS A 1 94 ? 21.566 22.530 -9.807 1.00 34.95 94 LYS A CA 1
ATOM 620 C C . LYS A 1 94 ? 22.786 23.340 -10.208 1.00 28.35 94 LYS A C 1
ATOM 621 O O . LYS A 1 94 ? 23.912 22.980 -9.849 1.00 26.19 94 LYS A O 1
ATOM 627 N N . ILE A 1 95 ? 22.568 24.446 -10.917 1.00 27.46 95 ILE A N 1
ATOM 628 C CA . ILE A 1 95 ? 23.635 25.389 -11.232 1.00 30.56 95 ILE A CA 1
ATOM 629 C C . ILE A 1 95 ? 23.388 26.660 -10.427 1.00 29.44 95 ILE A C 1
ATOM 630 O O . ILE A 1 95 ? 22.246 27.112 -10.304 1.00 27.79 95 ILE A O 1
ATOM 635 N N . ARG A 1 96 ? 24.453 27.226 -9.857 1.00 30.04 96 ARG A N 1
ATOM 636 C CA . ARG A 1 96 ? 24.360 28.458 -9.064 1.00 29.06 96 ARG A CA 1
ATOM 637 C C . ARG A 1 96 ? 25.058 29.578 -9.836 1.00 34.76 96 ARG A C 1
ATOM 638 O O . ARG A 1 96 ? 26.290 29.625 -9.903 1.00 35.98 96 ARG A O 1
ATOM 643 N N . HIS A 1 97 ? 24.267 30.464 -10.440 1.00 31.52 97 HIS A N 1
ATOM 644 C CA . HIS A 1 97 ? 24.794 31.631 -11.144 1.00 24.84 97 HIS A CA 1
ATOM 645 C C . HIS A 1 97 ? 24.895 32.808 -10.177 1.00 33.54 97 HIS A C 1
ATOM 646 O O . HIS A 1 97 ? 23.907 33.172 -9.537 1.00 33.31 97 HIS A O 1
ATOM 653 N N . ASN A 1 98 ? 26.077 33.409 -10.079 1.00 36.19 98 ASN A N 1
ATOM 654 C CA . ASN A 1 98 ? 26.237 34.584 -9.225 1.00 37.03 98 ASN A CA 1
ATOM 655 C C . ASN A 1 98 ? 25.488 35.774 -9.811 1.00 34.62 98 ASN A C 1
ATOM 656 O O . ASN A 1 98 ? 25.603 36.062 -11.006 1.00 26.97 98 ASN A O 1
ATOM 661 N N . VAL A 1 99 ? 24.695 36.442 -8.972 1.00 31.33 99 VAL A N 1
ATOM 662 C CA . VAL A 1 99 ? 24.069 37.715 -9.328 1.00 32.15 99 VAL A CA 1
ATOM 663 C C . VAL A 1 99 ? 25.038 38.848 -9.023 1.00 34.07 99 VAL A C 1
ATOM 664 O O . VAL A 1 99 ? 25.752 38.818 -8.008 1.00 34.01 99 VAL A O 1
ATOM 668 N N . GLU A 1 100 ? 25.058 39.863 -9.891 1.00 41.73 100 GLU A N 1
ATOM 669 C CA . GLU A 1 100 ? 26.171 40.805 -9.883 1.00 46.35 100 GLU A CA 1
ATOM 670 C C . GLU A 1 100 ? 26.253 41.582 -8.576 1.00 52.50 100 GLU A C 1
ATOM 671 O O . GLU A 1 100 ? 27.348 41.772 -8.032 1.00 66.79 100 GLU A O 1
ATOM 677 N N . GLY A 1 101 ? 25.121 42.013 -8.038 1.00 45.03 101 GLY A N 1
ATOM 678 C CA . GLY A 1 101 ? 25.162 42.679 -6.745 1.00 55.37 101 GLY A CA 1
ATOM 679 C C . GLY A 1 101 ? 25.291 41.770 -5.532 1.00 56.11 101 GLY A C 1
ATOM 680 O O . GLY A 1 101 ? 25.032 42.190 -4.400 1.00 59.98 101 GLY A O 1
ATOM 681 N N . GLY A 1 102 ? 25.708 40.532 -5.735 1.00 50.50 102 GLY A N 1
ATOM 682 C CA . GLY A 1 102 ? 25.655 39.555 -4.672 1.00 43.91 102 GLY A CA 1
ATOM 683 C C . GLY A 1 102 ? 24.376 38.735 -4.724 1.00 44.96 102 GLY A C 1
ATOM 684 O O . GLY A 1 102 ? 23.356 39.140 -5.284 1.00 37.13 102 GLY A O 1
ATOM 685 N N . GLY A 1 103 ? 24.442 37.553 -4.126 1.00 46.47 103 GLY A N 1
ATOM 686 C CA . GLY A 1 103 ? 23.343 36.616 -4.233 1.00 47.40 103 GLY A CA 1
ATOM 687 C C . GLY A 1 103 ? 23.540 35.626 -5.365 1.00 42.37 103 GLY A C 1
ATOM 688 O O . GLY A 1 103 ? 24.510 35.669 -6.127 1.00 39.13 103 GLY A O 1
ATOM 689 N N . VAL A 1 104 ? 22.582 34.709 -5.475 1.00 43.57 104 VAL A N 1
ATOM 690 C CA . VAL A 1 104 ? 22.691 33.555 -6.361 1.00 42.72 104 VAL A CA 1
ATOM 691 C C . VAL A 1 104 ? 21.378 33.372 -7.108 1.00 35.87 104 VAL A C 1
ATOM 692 O O . VAL A 1 104 ? 20.297 33.558 -6.545 1.00 43.01 104 VAL A O 1
ATOM 696 N N . GLN A 1 105 ? 21.474 32.995 -8.374 1.00 33.87 105 GLN A N 1
ATOM 697 C CA . GLN A 1 105 ? 20.322 32.628 -9.191 1.00 32.25 105 GLN A CA 1
ATOM 698 C C . GLN A 1 105 ? 20.435 31.138 -9.493 1.00 38.84 105 GLN A C 1
ATOM 699 O O . GLN A 1 105 ? 21.349 30.717 -10.212 1.00 38.10 105 GLN A O 1
ATOM 705 N N . LEU A 1 106 ? 19.517 30.344 -8.941 1.00 32.57 106 LEU A N 1
ATOM 706 C CA . LEU A 1 106 ? 19.540 28.902 -9.148 1.00 32.24 106 LEU A CA 1
ATOM 707 C C . LEU A 1 106 ? 18.855 28.523 -10.457 1.00 31.85 106 LEU A C 1
ATOM 708 O O . LEU A 1 106 ? 17.823 29.096 -10.830 1.00 27.43 106 LEU A O 1
ATOM 713 N N . ALA A 1 107 ? 19.464 27.566 -11.163 1.00 22.59 107 ALA A N 1
ATOM 714 C CA . ALA A 1 107 ? 18.933 26.968 -12.385 1.00 21.16 107 ALA A CA 1
ATOM 715 C C . ALA A 1 107 ? 18.889 25.466 -12.155 1.00 24.83 107 ALA A C 1
ATOM 716 O O . ALA A 1 107 ? 19.938 24.814 -12.114 1.00 26.82 107 ALA A O 1
ATOM 718 N N . TYR A 1 108 ? 17.683 24.929 -11.972 1.00 25.57 108 TYR A N 1
ATOM 719 C CA . TYR A 1 108 ? 17.474 23.497 -11.761 1.00 30.06 108 TYR A CA 1
ATOM 720 C C . TYR A 1 108 ? 17.411 22.774 -13.108 1.00 31.14 108 TYR A C 1
ATOM 721 O O . TYR A 1 108 ? 16.583 23.113 -13.963 1.00 33.98 108 TYR A O 1
ATOM 730 N N . HIS A 1 109 ? 18.267 21.771 -13.288 1.00 26.15 109 HIS A N 1
ATOM 731 C CA . HIS A 1 109 ? 18.405 21.081 -14.566 1.00 21.63 109 HIS A CA 1
ATOM 732 C C . HIS A 1 109 ? 17.782 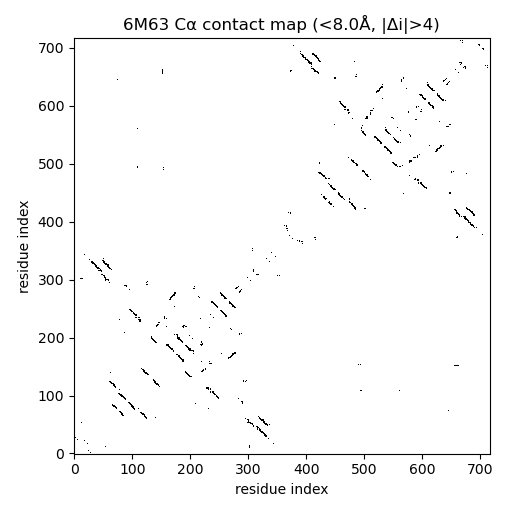19.690 -14.511 1.00 27.81 109 HIS A C 1
ATOM 733 O O . HIS A 1 109 ? 18.105 18.888 -13.632 1.00 24.95 109 HIS A O 1
ATOM 740 N N . TYR A 1 110 ? 16.922 19.398 -15.480 1.00 26.98 110 TYR A N 1
ATOM 741 C CA . TYR A 1 110 ? 16.321 18.082 -15.649 1.00 29.82 110 TYR A CA 1
ATOM 742 C C . TYR A 1 110 ? 16.690 17.600 -17.043 1.00 29.69 110 TYR A C 1
ATOM 743 O O . TYR A 1 110 ? 16.404 18.286 -18.029 1.00 29.46 110 TYR A O 1
ATOM 752 N N . GLN A 1 111 ? 17.334 16.438 -17.126 1.00 25.31 111 GLN A N 1
ATOM 753 C CA . GLN A 1 111 ? 17.964 16.004 -18.367 1.00 23.60 111 GLN A CA 1
ATOM 754 C C . GLN A 1 111 ? 17.632 14.553 -18.685 1.00 25.52 111 GLN A C 1
ATOM 755 O O . GLN A 1 111 ? 17.616 13.704 -17.787 1.00 30.86 111 GLN A O 1
ATOM 761 N N . GLN A 1 112 ? 17.412 14.269 -19.976 1.00 27.29 112 GLN A N 1
ATOM 762 C CA . GLN A 1 112 ? 17.309 12.906 -20.487 1.00 30.25 112 GLN A CA 1
ATOM 763 C C . GLN A 1 112 ? 18.078 12.795 -21.799 1.00 32.46 112 GLN A C 1
ATOM 764 O O . GLN A 1 112 ? 18.142 13.746 -22.583 1.00 32.16 112 GLN A O 1
ATOM 770 N N . ASN A 1 113 ? 18.687 11.625 -22.011 1.00 25.91 113 ASN A N 1
ATOM 771 C CA . ASN A 1 113 ? 19.446 11.316 -23.215 1.00 25.62 113 ASN A CA 1
ATOM 772 C C . ASN A 1 113 ? 18.994 9.965 -23.766 1.00 35.27 113 ASN A C 1
ATOM 773 O O . ASN A 1 113 ? 18.834 9.000 -23.011 1.00 31.16 113 ASN A O 1
ATOM 778 N N . THR A 1 114 ? 18.816 9.900 -25.087 1.00 26.50 114 THR A N 1
ATOM 779 C CA . THR A 1 114 ? 18.344 8.723 -25.808 1.00 35.93 114 THR A CA 1
ATOM 780 C C . THR A 1 114 ? 19.257 8.514 -27.016 1.00 34.65 114 THR A C 1
ATOM 781 O O . THR A 1 114 ? 19.506 9.471 -27.756 1.00 36.06 114 THR A O 1
ATOM 785 N N . PRO A 1 115 ? 19.766 7.310 -27.256 1.00 37.19 115 PRO A N 1
ATOM 786 C CA . PRO A 1 115 ? 20.656 7.126 -28.408 1.00 29.82 115 PRO A CA 1
ATOM 787 C C . PRO A 1 115 ? 19.904 7.313 -29.714 1.00 33.81 115 PRO A C 1
ATOM 788 O O . PRO A 1 115 ? 18.704 7.047 -29.814 1.00 37.60 115 PRO A O 1
ATOM 792 N N . ILE A 1 116 ? 20.617 7.837 -30.709 1.00 36.39 116 ILE A N 1
ATOM 793 C CA . ILE A 1 116 ? 20.042 7.953 -32.044 1.00 39.45 116 ILE A CA 1
ATOM 794 C C . ILE A 1 116 ? 20.052 6.601 -32.752 1.00 36.37 116 ILE A C 1
ATOM 795 O O . ILE A 1 116 ? 19.087 6.238 -33.427 1.00 33.28 116 ILE A O 1
ATOM 800 N N . GLY A 1 117 ? 21.125 5.828 -32.595 1.00 38.78 117 GLY A N 1
ATOM 801 C CA . GLY A 1 117 ? 21.222 4.543 -33.258 1.00 43.81 117 GLY A CA 1
ATOM 802 C C . GLY A 1 117 ? 20.398 3.449 -32.583 1.00 48.91 117 GLY A C 1
ATOM 803 O O . GLY A 1 117 ? 19.862 3.603 -31.483 1.00 44.43 117 GLY A O 1
ATOM 804 N N . ASP A 1 118 ? 20.309 2.313 -33.274 1.00 47.24 118 ASP A N 1
ATOM 805 C CA . ASP A 1 118 ? 19.533 1.176 -32.794 1.00 43.03 118 ASP A CA 1
ATOM 806 C C . ASP A 1 118 ? 20.346 0.223 -31.925 1.00 38.60 118 ASP A C 1
ATOM 807 O O . ASP A 1 118 ? 19.756 -0.556 -31.168 1.00 44.18 118 ASP A O 1
ATOM 809 N N . GLY A 1 119 ? 21.674 0.275 -32.002 1.00 35.86 119 GLY A N 1
ATOM 810 C CA . GLY A 1 119 ? 22.523 -0.647 -31.278 1.00 35.89 119 GLY A CA 1
ATOM 811 C C . GLY A 1 119 ? 22.471 -0.457 -29.775 1.00 44.61 119 GLY A C 1
ATOM 812 O O . GLY A 1 119 ? 22.023 0.574 -29.271 1.00 55.78 119 GLY A O 1
ATOM 813 N N . PRO A 1 120 ? 22.917 -1.463 -29.027 1.00 52.93 120 PRO A N 1
ATOM 814 C CA . PRO A 1 120 ? 22.968 -1.327 -27.566 1.00 50.53 120 PRO A CA 1
ATOM 815 C C . PRO A 1 120 ? 24.010 -0.305 -27.128 1.00 43.18 120 PRO A C 1
ATOM 816 O O . PRO A 1 120 ? 25.032 -0.090 -27.781 1.00 40.95 120 PRO A O 1
ATOM 820 N N . VAL A 1 121 ? 23.742 0.326 -25.994 1.00 39.44 121 VAL A N 1
ATOM 821 C CA . VAL A 1 121 ? 24.637 1.326 -25.433 1.00 38.66 121 VAL A CA 1
ATOM 822 C C . VAL A 1 121 ? 24.985 0.888 -24.023 1.00 39.28 121 VAL A C 1
ATOM 823 O O . VAL A 1 121 ? 24.396 -0.047 -23.480 1.00 40.07 121 VAL A O 1
ATOM 827 N N . LEU A 1 122 ? 25.942 1.583 -23.423 1.00 35.09 122 LEU A N 1
ATOM 828 C CA . LEU A 1 122 ? 26.231 1.342 -22.020 1.00 38.35 122 LEU A CA 1
ATOM 829 C C . LEU A 1 122 ? 25.177 2.049 -21.174 1.00 42.85 122 LEU A C 1
ATOM 830 O O . LEU A 1 122 ? 24.879 3.229 -21.393 1.00 35.28 122 LEU A O 1
ATOM 835 N N . LEU A 1 123 ? 24.580 1.304 -20.245 1.00 39.16 123 LEU A N 1
ATOM 836 C CA . LEU A 1 123 ? 23.581 1.822 -19.316 1.00 36.16 123 LEU A CA 1
ATOM 837 C C . LEU A 1 123 ? 24.194 1.834 -17.923 1.00 41.54 123 LEU A C 1
ATOM 838 O O . LEU A 1 123 ? 24.391 0.766 -17.325 1.00 48.77 123 LEU A O 1
ATOM 843 N N . PRO A 1 124 ? 24.507 2.999 -17.373 1.00 41.29 124 PRO A N 1
ATOM 844 C CA . PRO A 1 124 ? 25.426 3.066 -16.236 1.00 33.97 124 PRO A CA 1
ATOM 845 C C . PRO A 1 124 ? 24.738 2.825 -14.901 1.00 30.06 124 PRO A C 1
ATOM 846 O O . PRO A 1 124 ? 23.523 2.965 -14.758 1.00 29.73 124 PRO A O 1
ATOM 850 N N . ASP A 1 125 ? 25.555 2.435 -13.922 1.00 23.57 125 ASP A N 1
ATOM 851 C CA . ASP A 1 125 ? 25.173 2.577 -12.525 1.00 32.38 125 ASP A CA 1
ATOM 852 C C . ASP A 1 125 ? 25.127 4.063 -12.163 1.00 33.90 125 ASP A C 1
ATOM 853 O O . ASP A 1 125 ? 25.723 4.903 -12.844 1.00 36.05 125 ASP A O 1
ATOM 858 N N . ASN A 1 126 ? 24.429 4.385 -11.073 1.00 30.04 126 ASN A N 1
ATOM 859 C CA . ASN A 1 126 ? 24.347 5.773 -10.628 1.00 32.78 126 ASN A CA 1
ATOM 860 C C . ASN A 1 126 ? 25.739 6.342 -10.401 1.00 33.10 126 ASN A C 1
ATOM 861 O O . ASN A 1 126 ? 26.579 5.720 -9.748 1.00 37.20 126 ASN A O 1
ATOM 866 N N . HIS A 1 127 ? 25.975 7.534 -10.931 1.00 34.61 127 HIS A N 1
ATOM 867 C CA . HIS A 1 127 ? 27.259 8.201 -10.773 1.00 37.88 127 HIS A CA 1
ATOM 868 C C . HIS A 1 127 ? 27.072 9.673 -11.107 1.00 32.85 127 HIS A C 1
ATOM 869 O O . HIS A 1 127 ? 25.963 10.127 -11.409 1.00 32.16 127 HIS A O 1
ATOM 876 N N . TYR A 1 128 ? 28.165 10.430 -11.052 1.00 31.65 128 TYR A N 1
ATOM 877 C CA . TYR A 1 128 ? 28.057 11.844 -11.349 1.00 29.45 128 TYR A CA 1
ATOM 878 C C . TYR A 1 128 ? 29.280 12.327 -12.103 1.00 35.94 128 TYR A C 1
ATOM 879 O O . TYR A 1 128 ? 30.324 11.670 -12.130 1.00 26.11 128 TYR A O 1
ATOM 888 N N . LEU A 1 129 ? 29.114 13.494 -12.732 1.00 31.33 129 LEU A N 1
ATOM 889 C CA . LEU A 1 129 ? 30.185 14.199 -13.417 1.00 29.83 129 LEU A CA 1
ATOM 890 C C . LEU A 1 129 ? 30.497 15.478 -12.650 1.00 31.54 129 LEU A C 1
ATOM 891 O O . LEU A 1 129 ? 29.594 16.285 -12.385 1.00 30.14 129 LEU A O 1
ATOM 896 N N . SER A 1 130 ? 31.766 15.639 -12.276 1.00 28.93 130 SER A N 1
ATOM 897 C CA . SER A 1 130 ? 32.275 16.861 -11.664 1.00 27.23 130 SER A CA 1
ATOM 898 C C . SER A 1 130 ? 32.714 17.829 -12.759 1.00 32.10 130 SER A C 1
ATOM 899 O O . SER A 1 130 ? 33.463 17.437 -13.667 1.00 26.14 130 SER A O 1
ATOM 902 N N . VAL A 1 131 ? 32.250 19.085 -12.676 1.00 19.31 131 VAL A N 1
ATOM 903 C CA . VAL A 1 131 ? 32.549 20.110 -13.686 1.00 27.54 131 VAL A CA 1
ATOM 904 C C . VAL A 1 131 ? 33.214 21.325 -13.047 1.00 30.89 131 VAL A C 1
ATOM 905 O O . VAL A 1 131 ? 32.715 21.867 -12.056 1.00 32.17 131 VAL A O 1
ATOM 909 N N . GLN A 1 132 ? 34.315 21.775 -13.647 1.00 23.99 132 GLN A N 1
ATOM 910 C CA . GLN A 1 132 ? 34.912 23.068 -13.348 1.00 25.56 132 GLN A CA 1
ATOM 911 C C . GLN A 1 132 ? 35.039 23.852 -14.644 1.00 30.62 132 GLN A C 1
ATOM 912 O O . GLN A 1 132 ? 35.268 23.273 -15.717 1.00 27.58 132 GLN A O 1
ATOM 918 N N . SER A 1 133 ? 34.924 25.178 -14.535 1.00 22.37 133 SER A N 1
ATOM 919 C CA . SER A 1 133 ? 34.781 26.040 -15.700 1.00 28.68 133 SER A CA 1
ATOM 920 C C . SER A 1 133 ? 35.554 27.334 -15.497 1.00 29.79 133 SER A C 1
ATOM 921 O O . SER A 1 133 ? 35.699 27.814 -14.370 1.00 28.97 133 SER A O 1
ATOM 924 N N . LYS A 1 134 ? 36.031 27.911 -16.604 1.00 26.71 134 LYS A N 1
ATOM 925 C CA . LYS A 1 134 ? 36.519 29.289 -16.622 1.00 22.63 134 LYS A CA 1
ATOM 926 C C . LYS A 1 134 ? 35.917 30.017 -17.820 1.00 24.84 134 LYS A C 1
ATOM 927 O O . LYS A 1 134 ? 36.029 29.549 -18.958 1.00 26.60 134 LYS A O 1
ATOM 933 N N . LEU A 1 135 ? 35.266 31.147 -17.565 1.00 23.83 135 LEU A N 1
ATOM 934 C CA . LEU A 1 135 ? 34.642 31.944 -18.611 1.00 27.34 135 LEU A CA 1
ATOM 935 C C . LEU A 1 135 ? 35.469 33.199 -18.829 1.00 30.18 135 LEU A C 1
ATOM 936 O O . LEU A 1 135 ? 35.890 33.838 -17.864 1.00 28.86 135 LEU A O 1
ATOM 941 N N . SER A 1 136 ? 35.712 33.553 -20.093 1.00 28.64 136 SER A N 1
ATOM 942 C CA . SER A 1 136 ? 36.556 34.706 -20.360 1.00 28.94 136 SER A CA 1
ATOM 943 C C . SER A 1 136 ? 36.184 35.322 -21.698 1.00 35.82 136 SER A C 1
ATOM 944 O O . SER A 1 136 ? 35.290 34.849 -22.411 1.00 32.52 136 SER A O 1
ATOM 947 N N . LYS A 1 137 ? 36.875 36.409 -22.010 1.00 35.49 137 LYS A N 1
ATOM 948 C CA . LYS A 1 137 ? 36.651 37.194 -23.202 1.00 36.29 137 LYS A CA 1
ATOM 949 C C . LYS A 1 137 ? 37.931 37.209 -24.021 1.00 41.23 137 LYS A C 1
ATOM 950 O O . LYS A 1 137 ? 39.030 37.112 -23.473 1.00 35.63 137 LYS A O 1
ATOM 956 N N . ASP A 1 138 ? 37.761 37.272 -25.344 1.00 42.10 138 ASP A N 1
ATOM 957 C CA . ASP A 1 138 ? 38.858 37.449 -26.285 1.00 41.10 138 ASP A CA 1
ATOM 958 C C . ASP A 1 138 ? 39.015 38.947 -26.540 1.00 45.72 138 ASP A C 1
ATOM 959 O O . ASP A 1 138 ? 38.130 39.550 -27.174 1.00 43.78 138 ASP A O 1
ATOM 964 N N . PRO A 1 139 ? 40.105 39.575 -26.095 1.00 49.34 139 PRO A N 1
ATOM 965 C CA . PRO A 1 139 ? 40.215 41.040 -26.200 1.00 46.20 139 PRO A CA 1
ATOM 966 C C . PRO A 1 139 ? 40.241 41.559 -27.627 1.00 45.75 139 PRO A C 1
ATOM 967 O O . PRO A 1 139 ? 40.132 42.771 -27.822 1.00 43.85 139 PRO A O 1
ATOM 971 N N . ASN A 1 140 ? 40.363 40.698 -28.631 1.00 42.00 140 ASN A N 1
ATOM 972 C CA . ASN A 1 140 ? 40.295 41.138 -30.015 1.00 41.68 140 ASN A CA 1
ATOM 973 C C . ASN A 1 140 ? 38.964 40.803 -30.681 1.00 48.38 140 ASN A C 1
ATOM 974 O O . ASN A 1 140 ? 38.852 40.934 -31.905 1.00 50.16 140 ASN A O 1
ATOM 979 N N . GLU A 1 141 ? 37.954 40.383 -29.917 1.00 41.38 141 GLU A N 1
ATOM 980 C CA . GLU A 1 141 ? 36.667 39.984 -30.481 1.00 37.60 141 GLU A CA 1
ATOM 981 C C . GLU A 1 141 ? 35.637 41.089 -30.263 1.00 39.50 141 GLU A C 1
ATOM 982 O O . GLU A 1 141 ? 35.292 41.408 -29.118 1.00 36.69 141 GLU A O 1
ATOM 988 N N . LYS A 1 142 ? 35.118 41.646 -31.362 1.00 39.09 142 LYS A N 1
ATOM 989 C CA . LYS A 1 142 ? 34.094 42.682 -31.263 1.00 33.48 142 LYS A CA 1
ATOM 990 C C . LYS A 1 142 ? 32.683 42.118 -31.134 1.00 33.91 142 LYS A C 1
ATOM 991 O O . LYS A 1 142 ? 31.819 42.768 -30.540 1.00 38.29 142 LYS A O 1
ATOM 994 N N . ARG A 1 143 ? 32.415 40.937 -31.684 1.00 34.53 143 ARG A N 1
ATOM 995 C CA . ARG A 1 143 ? 31.101 40.328 -31.522 1.00 30.60 143 ARG A CA 1
ATOM 996 C C . ARG A 1 143 ? 30.854 39.891 -30.073 1.00 30.60 143 ARG A C 1
ATOM 997 O O . ARG A 1 143 ? 31.784 39.627 -29.298 1.00 31.23 143 ARG A O 1
ATOM 1005 N N . ASP A 1 144 ? 29.582 39.847 -29.700 1.00 27.11 144 ASP A N 1
ATOM 1006 C CA . ASP A 1 144 ? 29.194 39.228 -28.439 1.00 24.36 144 ASP A CA 1
ATOM 1007 C C . ASP A 1 144 ? 29.624 37.753 -28.425 1.00 31.92 144 ASP A C 1
ATOM 1008 O O . ASP A 1 144 ? 29.277 36.983 -29.327 1.00 33.08 144 ASP A O 1
ATOM 1013 N N . HIS A 1 145 ? 30.376 37.349 -27.400 1.00 26.46 145 HIS A N 1
ATOM 1014 C CA . HIS A 1 145 ? 31.048 36.050 -27.455 1.00 23.29 145 HIS A CA 1
ATOM 1015 C C . HIS A 1 145 ? 31.324 35.529 -26.054 1.00 26.92 145 HIS A C 1
ATOM 1016 O O . HIS A 1 145 ? 31.238 36.271 -25.071 1.00 27.89 145 HIS A O 1
ATOM 1023 N N . MET A 1 146 ? 31.669 34.238 -25.977 1.00 28.84 146 MET A N 1
ATOM 1024 C CA . MET A 1 146 ? 32.154 33.639 -24.733 1.00 25.54 146 MET A CA 1
ATOM 1025 C C . MET A 1 146 ? 33.263 32.645 -25.035 1.00 23.83 146 MET A C 1
ATOM 1026 O O . MET A 1 146 ? 33.100 31.746 -25.873 1.00 27.13 146 MET A O 1
ATOM 1031 N N . VAL A 1 147 ? 34.385 32.822 -24.355 1.00 25.87 147 VAL A N 1
ATOM 1032 C CA . VAL A 1 147 ? 35.486 31.874 -24.373 1.00 27.34 147 VAL A CA 1
ATOM 1033 C C . VAL A 1 147 ? 35.341 30.991 -23.142 1.00 27.08 147 VAL A C 1
ATOM 1034 O O . VAL A 1 147 ? 35.146 31.500 -22.026 1.00 23.54 147 VAL A O 1
ATOM 1038 N N . LEU A 1 148 ? 35.421 29.672 -23.341 1.00 22.06 148 LEU A N 1
ATOM 1039 C CA . LEU A 1 148 ? 35.077 28.702 -22.308 1.00 23.27 148 LEU A CA 1
ATOM 1040 C C . LEU A 1 148 ? 36.144 27.616 -22.196 1.00 31.09 148 LEU A C 1
ATOM 1041 O O . LEU A 1 148 ? 36.523 26.996 -23.198 1.00 29.35 148 LEU A O 1
ATOM 1046 N N . LEU A 1 149 ? 36.628 27.397 -20.976 1.00 26.11 149 LEU A N 1
ATOM 1047 C CA . LEU A 1 149 ? 37.473 26.264 -20.635 1.00 21.15 149 LEU A CA 1
ATOM 1048 C C . LEU A 1 149 ? 36.711 25.419 -19.623 1.00 27.59 149 LEU A C 1
ATOM 1049 O O . LEU A 1 149 ? 36.122 25.962 -18.687 1.00 22.99 149 LEU A O 1
ATOM 1054 N N . GLU A 1 150 ? 36.708 24.102 -19.807 1.00 26.23 150 GLU A N 1
ATOM 1055 C CA . GLU A 1 150 ? 35.908 23.255 -18.941 1.00 28.00 150 GLU A CA 1
ATOM 1056 C C . GLU A 1 150 ? 36.605 21.922 -18.701 1.00 27.98 150 GLU A C 1
ATOM 1057 O O . GLU A 1 150 ? 37.159 21.318 -19.626 1.00 29.32 150 GLU A O 1
ATOM 1063 N N . PHE A 1 151 ? 36.566 21.467 -17.451 1.00 23.73 151 PHE A N 1
ATOM 1064 C CA . PHE A 1 151 ? 37.002 20.127 -17.082 1.00 24.63 151 PHE A CA 1
ATOM 1065 C C . PHE A 1 151 ? 35.806 19.334 -16.572 1.00 23.07 151 PHE A C 1
ATOM 1066 O O . PHE A 1 151 ? 35.035 19.829 -15.743 1.00 24.71 151 PHE A O 1
ATOM 1074 N N . VAL A 1 152 ? 35.658 18.106 -17.072 1.00 22.46 152 VAL A N 1
ATOM 1075 C CA . VAL A 1 152 ? 34.551 17.215 -16.736 1.00 25.43 152 VAL A CA 1
ATOM 1076 C C . VAL A 1 152 ? 35.133 15.852 -16.376 1.00 31.38 152 VAL A C 1
ATOM 1077 O O . VAL A 1 152 ? 35.804 15.221 -17.206 1.00 28.27 152 VAL A O 1
ATOM 1081 N N . THR A 1 153 ? 34.852 15.385 -15.159 1.00 30.67 153 THR A N 1
ATOM 1082 C CA . THR A 1 153 ? 35.356 14.104 -14.666 1.00 30.25 153 THR A CA 1
ATOM 1083 C C . THR A 1 153 ? 34.214 13.274 -14.097 1.00 28.17 153 THR A C 1
ATOM 1084 O O . THR A 1 153 ? 33.394 13.783 -13.323 1.00 27.85 153 THR A O 1
ATOM 1088 N N . ALA A 1 154 ? 34.166 11.997 -14.475 1.00 30.84 154 ALA A N 1
ATOM 1089 C CA . ALA A 1 154 ? 33.236 11.056 -13.865 1.00 28.12 154 ALA A CA 1
ATOM 1090 C C . ALA A 1 154 ? 33.773 10.566 -12.524 1.00 29.43 154 ALA A C 1
ATOM 1091 O O . ALA A 1 154 ? 34.982 10.400 -12.345 1.00 33.83 154 ALA A O 1
ATOM 1093 N N . ALA A 1 155 ? 32.857 10.335 -11.578 1.00 28.90 155 ALA A N 1
ATOM 1094 C CA . ALA A 1 155 ? 33.202 9.868 -10.234 1.00 26.66 155 ALA A CA 1
ATOM 1095 C C . ALA A 1 155 ? 31.964 9.281 -9.572 1.00 28.57 155 ALA A C 1
ATOM 1096 O O . ALA A 1 155 ? 30.876 9.246 -10.154 1.00 30.44 155 ALA A O 1
ATOM 1098 N N . GLY A 1 156 ? 32.135 8.848 -8.325 1.00 34.51 156 GLY A N 1
ATOM 1099 C CA . GLY A 1 156 ? 31.033 8.338 -7.530 1.00 34.25 156 GLY A CA 1
ATOM 1100 C C . GLY A 1 156 ? 30.855 6.833 -7.550 1.00 43.06 156 GLY A C 1
ATOM 1101 O O . GLY A 1 156 ? 29.826 6.344 -7.076 1.00 46.02 156 GLY A O 1
ATOM 1102 N N . ILE A 1 157 ? 31.815 6.090 -8.090 1.00 43.48 157 ILE A N 1
ATOM 1103 C CA . ILE A 1 157 ? 31.805 4.633 -8.063 1.00 42.02 157 ILE A CA 1
ATOM 1104 C C . ILE A 1 157 ? 33.093 4.191 -7.379 1.00 41.28 157 ILE A C 1
ATOM 1105 O O . ILE A 1 157 ? 34.192 4.528 -7.835 1.00 47.18 157 ILE A O 1
ATOM 1110 N N . THR A 1 158 ? 32.955 3.483 -6.259 1.00 52.68 158 THR A N 1
ATOM 1111 C CA . THR A 1 158 ? 34.110 3.106 -5.454 1.00 56.57 158 THR A CA 1
ATOM 1112 C C . THR A 1 158 ? 34.972 2.086 -6.194 1.00 57.44 158 THR A C 1
ATOM 1113 O O . THR A 1 158 ? 34.466 1.085 -6.708 1.00 56.73 158 THR A O 1
ATOM 1115 N N . LEU A 1 159 ? 36.277 2.345 -6.249 1.00 55.96 159 LEU A N 1
ATOM 1116 C CA . LEU A 1 159 ? 37.209 1.467 -6.953 1.00 59.85 159 LEU A CA 1
ATOM 1117 C C . LEU A 1 159 ? 37.693 0.347 -6.035 1.00 66.51 159 LEU A C 1
ATOM 1118 O O . LEU A 1 159 ? 36.911 -0.234 -5.274 1.00 68.56 159 LEU A O 1
ATOM 1119 N N . ASP A 1 162 ? 37.994 -7.395 -7.358 1.00 70.62 162 ASP A N 1
ATOM 1120 C CA . ASP A 1 162 ? 37.873 -5.946 -7.530 1.00 78.18 162 ASP A CA 1
ATOM 1121 C C . ASP A 1 162 ? 39.165 -5.266 -8.022 1.00 80.42 162 ASP A C 1
ATOM 1122 O O . ASP A 1 162 ? 39.464 -5.267 -9.225 1.00 62.87 162 ASP A O 1
ATOM 1123 N N . GLU A 1 163 ? 39.916 -4.681 -7.086 1.00 84.23 163 GLU A N 1
ATOM 1124 C CA . GLU A 1 163 ? 41.138 -3.949 -7.417 1.00 78.67 163 GLU A CA 1
ATOM 1125 C C . GLU A 1 163 ? 42.368 -4.545 -6.737 1.00 73.69 163 GLU A C 1
ATOM 1126 O O . GLU A 1 163 ? 42.884 -5.580 -7.164 1.00 65.81 163 GLU A O 1
ATOM 1127 N N . TYR A 1 165 ? 40.280 -8.633 -10.638 1.00 57.42 165 TYR A N 1
ATOM 1128 C CA . TYR A 1 165 ? 41.549 -9.259 -11.012 1.00 59.68 165 TYR A CA 1
ATOM 1129 C C . TYR A 1 165 ? 42.730 -8.311 -10.781 1.00 62.08 165 TYR A C 1
ATOM 1130 O O . TYR A 1 165 ? 43.816 -8.503 -11.339 1.00 57.30 165 TYR A O 1
ATOM 1132 N N . SER A 1 175 ? 33.727 0.544 -24.567 1.00 45.73 175 SER A N 1
ATOM 1133 C CA . SER A 1 175 ? 32.844 0.532 -25.731 1.00 42.97 175 SER A CA 1
ATOM 1134 C C . SER A 1 175 ? 33.619 0.868 -26.995 1.00 33.64 175 SER A C 1
ATOM 1135 O O . SER A 1 175 ? 34.643 1.545 -26.929 1.00 40.81 175 SER A O 1
ATOM 1138 N N . LYS A 1 176 ? 33.124 0.415 -28.151 1.00 29.88 176 LYS A N 1
ATOM 1139 C CA . LYS A 1 176 ? 33.766 0.788 -29.411 1.00 36.29 176 LYS A CA 1
ATOM 1140 C C . LYS A 1 176 ? 33.669 2.291 -29.673 1.00 40.98 176 LYS A C 1
ATOM 1141 O O . LYS A 1 176 ? 34.530 2.858 -30.358 1.00 44.86 176 LYS A O 1
ATOM 1143 N N . GLY A 1 177 ? 32.637 2.955 -29.147 1.00 38.11 177 GLY A N 1
ATOM 1144 C CA . GLY A 1 177 ? 32.552 4.400 -29.298 1.00 35.54 177 GLY A CA 1
ATOM 1145 C C . GLY A 1 177 ? 33.706 5.147 -28.650 1.00 35.83 177 GLY A C 1
ATOM 1146 O O . GLY A 1 177 ? 34.099 6.220 -29.115 1.00 36.50 177 GLY A O 1
ATOM 1147 N N . GLU A 1 178 ? 34.283 4.588 -27.586 1.00 36.05 178 GLU A N 1
ATOM 1148 C CA . GLU A 1 178 ? 35.299 5.329 -26.845 1.00 38.65 178 GLU A CA 1
ATOM 1149 C C . GLU A 1 178 ? 36.552 5.582 -27.684 1.00 41.56 178 GLU A C 1
ATOM 1150 O O . GLU A 1 178 ? 37.245 6.586 -27.470 1.00 36.22 178 GLU A O 1
ATOM 1156 N N . GLU A 1 179 ? 36.847 4.719 -28.660 1.00 37.74 179 GLU A N 1
ATOM 1157 C CA . GLU A 1 179 ? 38.089 4.897 -29.410 1.00 46.03 179 GLU A CA 1
ATOM 1158 C C . GLU A 1 179 ? 38.012 6.065 -30.388 1.00 38.32 179 GLU A C 1
ATOM 1159 O O . GLU A 1 179 ? 39.041 6.457 -30.945 1.00 37.29 179 GLU A O 1
ATOM 1165 N N . LEU A 1 180 ? 36.827 6.650 -30.573 1.00 33.08 180 LEU A N 1
ATOM 1166 C CA . LEU A 1 180 ? 36.686 7.894 -31.312 1.00 32.39 180 LEU A CA 1
ATOM 1167 C C . LEU A 1 180 ? 37.168 9.112 -30.529 1.00 32.67 180 LEU A C 1
ATOM 1168 O O . LEU A 1 180 ? 37.286 10.195 -31.112 1.00 35.98 180 LEU A O 1
ATOM 1173 N N . PHE A 1 181 ? 37.454 8.970 -29.237 1.00 36.51 181 PHE A N 1
ATOM 1174 C CA . PHE A 1 181 ? 37.790 10.112 -28.392 1.00 34.97 181 PHE A CA 1
ATOM 1175 C C . PHE A 1 181 ? 39.199 10.016 -27.820 1.00 45.48 181 PHE A C 1
ATOM 1176 O O . PHE A 1 181 ? 39.527 10.728 -26.865 1.00 47.46 181 PHE A O 1
ATOM 1184 N N . THR A 1 182 ? 40.042 9.149 -28.386 1.00 44.50 182 THR A N 1
ATOM 1185 C CA . THR A 1 182 ? 41.371 8.935 -27.824 1.00 45.28 182 THR A CA 1
ATOM 1186 C C . THR A 1 182 ? 42.276 10.158 -27.971 1.00 46.08 182 THR A C 1
ATOM 1187 O O . THR A 1 182 ? 43.213 10.326 -27.176 1.00 42.33 182 THR A O 1
ATOM 1191 N N . GLY A 1 183 ? 42.034 11.007 -28.973 1.00 28.62 183 GLY A N 1
ATOM 1192 C CA . GLY A 1 183 ? 42.849 12.197 -29.149 1.00 32.29 183 GLY A CA 1
ATOM 1193 C C . GLY A 1 183 ? 42.076 13.505 -29.000 1.00 41.38 183 GLY A C 1
ATOM 1194 O O . GLY A 1 183 ? 41.095 13.574 -28.251 1.00 32.88 183 GLY A O 1
ATOM 1195 N N . VAL A 1 184 ? 42.511 14.549 -29.705 1.00 31.42 184 VAL A N 1
ATOM 1196 C CA . VAL A 1 184 ? 41.827 15.839 -29.709 1.00 33.10 184 VAL A CA 1
ATOM 1197 C C . VAL A 1 184 ? 40.806 15.849 -30.842 1.00 37.78 184 VAL A C 1
ATOM 1198 O O . VAL A 1 184 ? 41.157 15.617 -32.004 1.00 39.47 184 VAL A O 1
ATOM 1202 N N . VAL A 1 185 ? 39.549 16.106 -30.510 1.00 33.77 185 VAL A N 1
ATOM 1203 C CA . VAL A 1 185 ? 38.440 16.070 -31.467 1.00 26.75 185 VAL A CA 1
ATOM 1204 C C . VAL A 1 185 ? 37.929 17.491 -31.674 1.00 29.67 185 VAL A C 1
ATOM 1205 O O . VAL A 1 185 ? 37.645 18.183 -30.691 1.00 28.14 185 VAL A O 1
ATOM 1209 N N . PRO A 1 186 ? 37.778 17.956 -32.910 1.00 34.35 186 PRO A N 1
ATOM 1210 C CA . PRO A 1 186 ? 37.167 19.274 -33.122 1.00 28.11 186 PRO A CA 1
ATOM 1211 C C . PRO A 1 186 ? 35.669 19.217 -32.860 1.00 26.95 186 PRO A C 1
ATOM 1212 O O . PRO A 1 186 ? 35.012 18.200 -33.099 1.00 28.32 186 PRO A O 1
ATOM 1216 N N . ILE A 1 187 ? 35.130 20.338 -32.366 1.00 26.31 187 ILE A N 1
ATOM 1217 C CA . ILE A 1 187 ? 33.732 20.447 -31.958 1.00 19.39 187 ILE A CA 1
ATOM 1218 C C . ILE A 1 187 ? 33.082 21.626 -32.662 1.00 21.38 187 ILE A C 1
ATOM 1219 O O . ILE A 1 187 ? 33.672 22.707 -32.763 1.00 26.56 187 ILE A O 1
ATOM 1224 N N . LEU A 1 188 ? 31.844 21.429 -33.102 1.00 21.60 188 LEU A N 1
ATOM 1225 C CA . LEU A 1 188 ? 31.022 22.489 -33.660 1.00 27.88 188 LEU A CA 1
ATOM 1226 C C . LEU A 1 188 ? 29.701 22.529 -32.900 1.00 29.23 188 LEU A C 1
ATOM 1227 O O . LEU A 1 188 ? 29.058 21.489 -32.727 1.00 25.14 188 LEU A O 1
ATOM 1232 N N . VAL A 1 189 ? 29.294 23.720 -32.447 1.00 24.02 189 VAL A N 1
ATOM 1233 C CA . VAL A 1 189 ? 28.082 23.884 -31.642 1.00 25.09 189 VAL A CA 1
ATOM 1234 C C . VAL A 1 189 ? 27.185 24.913 -32.297 1.00 26.31 189 VAL A C 1
ATOM 1235 O O . VAL A 1 189 ? 27.653 25.992 -32.674 1.00 29.58 189 VAL A O 1
ATOM 1239 N N . GLU A 1 190 ? 25.918 24.567 -32.483 1.00 25.46 190 GLU A N 1
ATOM 1240 C CA . GLU A 1 190 ? 24.963 25.471 -33.107 1.00 33.39 190 GLU A CA 1
ATOM 1241 C C . GLU A 1 190 ? 23.704 25.523 -32.262 1.00 30.90 190 GLU A C 1
ATOM 1242 O O . GLU A 1 190 ? 23.171 24.486 -31.868 1.00 31.90 190 GLU A O 1
ATOM 1248 N N . LEU A 1 191 ? 23.225 26.729 -31.981 1.00 27.67 191 LEU A N 1
ATOM 1249 C CA . LEU A 1 191 ? 22.038 26.864 -31.164 1.00 33.96 191 LEU A CA 1
ATOM 1250 C C . LEU A 1 191 ? 21.149 27.897 -31.821 1.00 35.36 191 LEU A C 1
ATOM 1251 O O . LEU A 1 191 ? 21.618 28.973 -32.204 1.00 32.93 191 LEU A O 1
ATOM 1256 N N . ASP A 1 192 ? 19.877 27.557 -31.971 1.00 30.04 192 ASP A N 1
ATOM 1257 C CA . ASP A 1 192 ? 18.842 28.525 -32.302 1.00 31.03 192 ASP A CA 1
ATOM 1258 C C . ASP A 1 192 ? 17.989 28.670 -31.057 1.00 32.15 192 ASP A C 1
ATOM 1259 O O . ASP A 1 192 ? 17.505 27.667 -30.521 1.00 32.16 192 ASP A O 1
ATOM 1264 N N . GLY A 1 193 ? 17.859 29.896 -30.564 1.00 34.45 193 GLY A N 1
ATOM 1265 C CA . GLY A 1 193 ? 17.165 30.153 -29.318 1.00 30.48 193 GLY A CA 1
ATOM 1266 C C . GLY A 1 193 ? 15.975 31.067 -29.519 1.00 35.98 193 GLY A C 1
ATOM 1267 O O . GLY A 1 193 ? 15.935 31.868 -30.455 1.00 31.50 193 GLY A O 1
ATOM 1268 N N . ASP A 1 194 ? 15.000 30.935 -28.625 1.00 35.43 194 ASP A N 1
ATOM 1269 C CA . ASP A 1 194 ? 13.838 31.816 -28.605 1.00 32.63 194 ASP A CA 1
ATOM 1270 C C . ASP A 1 194 ? 13.425 31.954 -27.147 1.00 33.03 194 ASP A C 1
ATOM 1271 O O . ASP A 1 194 ? 12.831 31.035 -26.574 1.00 33.06 194 ASP A O 1
ATOM 1276 N N . VAL A 1 195 ? 13.712 33.099 -26.552 1.00 32.27 195 VAL A N 1
ATOM 1277 C CA . VAL A 1 195 ? 13.405 33.328 -25.151 1.00 33.34 195 VAL A CA 1
ATOM 1278 C C . VAL A 1 195 ? 12.428 34.491 -25.089 1.00 37.99 195 VAL A C 1
ATOM 1279 O O . VAL A 1 195 ? 12.791 35.629 -25.415 1.00 40.00 195 VAL A O 1
ATOM 1283 N N . ASN A 1 196 ? 11.190 34.207 -24.669 1.00 34.93 196 ASN A N 1
ATOM 1284 C CA . ASN A 1 196 ? 10.131 35.221 -24.607 1.00 36.45 196 ASN A CA 1
ATOM 1285 C C . ASN A 1 196 ? 10.009 35.974 -25.932 1.00 31.08 196 ASN A C 1
ATOM 1286 O O . ASN A 1 196 ? 9.851 37.193 -25.960 1.00 34.84 196 ASN A O 1
ATOM 1291 N N . GLY A 1 197 ? 10.115 35.251 -27.047 1.00 33.83 197 GLY A N 1
ATOM 1292 C CA . GLY A 1 197 ? 10.059 35.889 -28.348 1.00 39.39 197 GLY A CA 1
ATOM 1293 C C . GLY A 1 197 ? 11.357 36.515 -28.829 1.00 41.27 197 GLY A C 1
ATOM 1294 O O . GLY A 1 197 ? 11.453 36.866 -30.011 1.00 40.17 197 GLY A O 1
ATOM 1295 N N . HIS A 1 198 ? 12.357 36.677 -27.967 1.00 39.50 198 HIS A N 1
ATOM 1296 C CA . HIS A 1 198 ? 13.667 37.154 -28.402 1.00 38.71 198 HIS A CA 1
ATOM 1297 C C . HIS A 1 198 ? 14.415 36.001 -29.073 1.00 42.96 198 HIS A C 1
ATOM 1298 O O . HIS A 1 198 ? 14.879 35.074 -28.395 1.00 43.24 198 HIS A O 1
ATOM 1305 N N . LYS A 1 199 ? 14.529 36.055 -30.403 1.00 35.51 199 LYS A N 1
ATOM 1306 C CA . LYS A 1 199 ? 15.201 35.018 -31.176 1.00 33.58 199 LYS A CA 1
ATOM 1307 C C . LYS A 1 199 ? 16.685 35.341 -31.337 1.00 33.52 199 LYS A C 1
ATOM 1308 O O . LYS A 1 199 ? 17.073 36.505 -31.440 1.00 35.81 199 LYS A O 1
ATOM 1314 N N . PHE A 1 200 ? 17.513 34.300 -31.338 1.00 36.81 200 PHE A N 1
ATOM 1315 C CA . PHE A 1 200 ? 18.957 34.489 -31.399 1.00 31.04 200 PHE A CA 1
ATOM 1316 C C . PHE A 1 200 ? 19.604 33.178 -31.808 1.00 28.26 200 PHE A C 1
ATOM 1317 O O . PHE A 1 200 ? 19.020 32.102 -31.665 1.00 31.39 200 PHE A O 1
ATOM 1325 N N . SER A 1 201 ? 20.835 33.278 -32.286 1.00 23.81 201 SER A N 1
ATOM 1326 C CA . SER A 1 201 ? 21.586 32.105 -32.702 1.00 24.54 201 SER A CA 1
ATOM 1327 C C . SER A 1 201 ? 23.003 32.179 -32.148 1.00 25.80 201 SER A C 1
ATOM 1328 O O . SER A 1 201 ? 23.586 33.262 -32.017 1.00 27.96 201 SER A O 1
ATOM 1331 N N . VAL A 1 202 ? 23.554 31.017 -31.814 1.00 27.83 202 VAL A N 1
ATOM 1332 C CA . VAL A 1 202 ? 24.934 30.908 -31.352 1.00 22.09 202 VAL A CA 1
ATOM 1333 C C . VAL A 1 202 ? 25.655 29.869 -32.197 1.00 25.57 202 VAL A C 1
ATOM 1334 O O . VAL A 1 202 ? 25.089 28.818 -32.524 1.00 27.15 202 VAL A O 1
ATOM 1338 N N . ARG A 1 203 ? 26.895 30.182 -32.578 1.00 23.16 203 ARG A N 1
ATOM 1339 C CA . ARG A 1 203 ? 27.806 29.225 -33.183 1.00 26.34 203 ARG A CA 1
ATOM 1340 C C . ARG A 1 203 ? 29.077 29.183 -32.348 1.00 30.76 203 ARG A C 1
ATOM 1341 O O . ARG A 1 203 ? 29.601 30.224 -31.941 1.00 23.96 203 ARG A O 1
ATOM 1347 N N . GLY A 1 204 ? 29.568 27.985 -32.087 1.00 28.58 204 GLY A N 1
ATOM 1348 C CA . GLY A 1 204 ? 30.812 27.831 -31.359 1.00 27.82 204 GLY A CA 1
ATOM 1349 C C . GLY A 1 204 ? 31.661 26.737 -31.966 1.00 27.12 204 GLY A C 1
ATOM 1350 O O . GLY A 1 204 ? 31.154 25.789 -32.572 1.00 27.65 204 GLY A O 1
ATOM 1351 N N . GLU A 1 205 ? 32.974 26.877 -31.793 1.00 24.70 205 GLU A N 1
ATOM 1352 C CA . GLU A 1 205 ? 33.907 25.880 -32.283 1.00 25.32 205 GLU A CA 1
ATOM 1353 C C . GLU A 1 205 ? 35.032 25.729 -31.284 1.00 25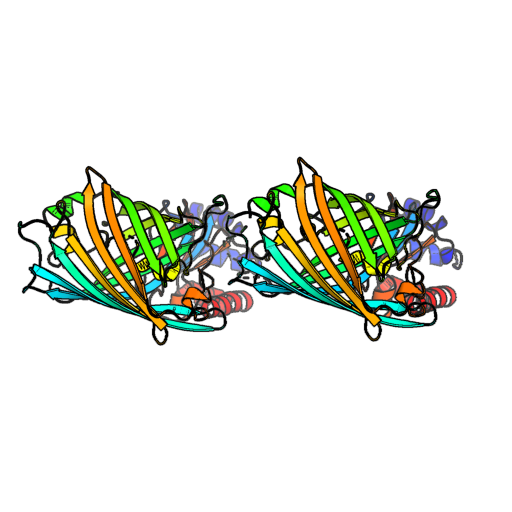.45 205 GLU A C 1
ATOM 1354 O O . GLU A 1 205 ? 35.325 26.646 -30.514 1.00 25.17 205 GLU A O 1
ATOM 1360 N N . GLY A 1 206 ? 35.667 24.560 -31.308 1.00 23.47 206 GLY A N 1
ATOM 1361 C CA . GLY A 1 206 ? 36.786 24.322 -30.409 1.00 21.79 206 GLY A CA 1
ATOM 1362 C C . GLY A 1 206 ? 37.181 22.861 -30.401 1.00 23.28 206 GLY A C 1
ATOM 1363 O O . GLY A 1 206 ? 36.999 22.152 -31.392 1.00 29.93 206 GLY A O 1
ATOM 1364 N N . GLU A 1 207 ? 37.711 22.409 -29.269 1.00 18.38 207 GLU A N 1
ATOM 1365 C CA . GLU A 1 207 ? 38.196 21.040 -29.272 1.00 26.19 207 GLU A CA 1
ATOM 1366 C C . GLU A 1 207 ? 37.945 20.352 -27.933 1.00 28.35 207 GLU A C 1
ATOM 1367 O O . GLU A 1 207 ? 37.801 20.993 -26.882 1.00 26.91 207 GLU A O 1
ATOM 1373 N N . GLY A 1 208 ? 37.818 19.035 -28.010 1.00 26.49 208 GLY A N 1
ATOM 1374 C CA . GLY A 1 208 ? 37.520 18.204 -26.852 1.00 22.79 208 GLY A CA 1
ATOM 1375 C C . GLY A 1 208 ? 38.590 17.144 -26.696 1.00 34.23 208 GLY A C 1
ATOM 1376 O O . GLY A 1 208 ? 38.986 16.493 -27.673 1.00 27.86 208 GLY A O 1
ATOM 1377 N N . ASP A 1 209 ? 39.044 16.963 -25.459 1.00 27.30 209 ASP A N 1
ATOM 1378 C CA . ASP A 1 209 ? 40.136 16.061 -25.111 1.00 31.42 209 ASP A CA 1
ATOM 1379 C C . ASP A 1 209 ? 39.649 15.159 -23.979 1.00 30.73 209 ASP A C 1
ATOM 1380 O O . ASP A 1 209 ? 39.932 15.418 -22.802 1.00 28.37 209 ASP A O 1
ATOM 1385 N N . ALA A 1 210 ? 38.927 14.091 -24.340 1.00 26.36 210 ALA A N 1
ATOM 1386 C CA . ALA A 1 210 ? 38.303 13.249 -23.320 1.00 29.72 210 ALA A CA 1
ATOM 1387 C C . ALA A 1 210 ? 39.329 12.631 -22.386 1.00 32.31 210 ALA A C 1
ATOM 1388 O O . ALA A 1 210 ? 39.051 12.451 -21.196 1.00 38.20 210 ALA A O 1
ATOM 1390 N N . THR A 1 211 ? 40.515 12.306 -22.908 1.00 33.51 211 THR A N 1
ATOM 1391 C CA . THR A 1 211 ? 41.594 11.775 -22.084 1.00 29.04 211 THR A CA 1
ATOM 1392 C C . THR A 1 211 ? 41.840 12.649 -20.853 1.00 27.78 211 THR A C 1
ATOM 1393 O O . THR A 1 211 ? 42.117 12.140 -19.763 1.00 30.76 211 THR A O 1
ATOM 1397 N N . ASN A 1 212 ? 41.745 13.967 -21.004 1.00 27.80 212 ASN A N 1
ATOM 1398 C CA . ASN A 1 212 ? 41.946 14.882 -19.890 1.00 25.78 212 ASN A CA 1
ATOM 1399 C C . ASN A 1 212 ? 40.649 15.561 -19.450 1.00 29.23 212 ASN A C 1
ATOM 1400 O O . ASN A 1 212 ? 40.693 16.467 -18.608 1.00 25.66 212 ASN A O 1
ATOM 1405 N N . GLY A 1 213 ? 39.508 15.146 -20.005 1.00 22.41 213 GLY A N 1
ATOM 1406 C CA . GLY A 1 213 ? 38.207 15.759 -19.748 1.00 28.65 213 GLY A CA 1
ATOM 1407 C C . GLY A 1 213 ? 38.117 17.246 -20.031 1.00 30.95 213 GLY A C 1
ATOM 1408 O O . GLY A 1 213 ? 37.431 17.972 -19.301 1.00 32.73 213 GLY A O 1
ATOM 1409 N N . LYS A 1 214 ? 38.762 17.716 -21.094 1.00 25.82 214 LYS A N 1
ATOM 1410 C CA . LYS A 1 214 ? 39.000 19.141 -21.293 1.00 29.73 214 LYS A CA 1
ATOM 1411 C C . LYS A 1 214 ? 38.291 19.653 -22.544 1.00 30.45 214 LYS A C 1
ATOM 1412 O O . LYS A 1 214 ? 38.435 19.091 -23.638 1.00 29.16 214 LYS A O 1
ATOM 1418 N N . LEU A 1 215 ? 37.514 20.709 -22.365 1.00 20.79 215 LEU A N 1
ATOM 1419 C CA . LEU A 1 215 ? 36.814 21.391 -23.437 1.00 27.91 215 LEU A CA 1
ATOM 1420 C C . LEU A 1 215 ? 37.394 22.789 -23.531 1.00 26.25 215 LEU A C 1
ATOM 1421 O O . LEU A 1 215 ? 37.569 23.456 -22.507 1.00 25.81 215 LEU A O 1
ATOM 1426 N N . THR A 1 216 ? 37.728 23.206 -24.747 1.00 24.08 216 THR A N 1
ATOM 1427 C CA . THR A 1 216 ? 38.166 24.569 -25.031 1.00 23.28 216 THR A CA 1
ATOM 1428 C C . THR A 1 216 ? 37.379 25.037 -26.251 1.00 26.23 216 THR A C 1
ATOM 1429 O O . THR A 1 216 ? 37.576 24.524 -27.360 1.00 27.11 216 THR A O 1
ATOM 1433 N N . LEU A 1 217 ? 36.479 25.991 -26.050 1.00 25.48 217 LEU A N 1
ATOM 1434 C CA . LEU A 1 217 ? 35.620 26.447 -27.125 1.00 28.39 217 LEU A CA 1
ATOM 1435 C C . LEU A 1 217 ? 35.448 27.953 -27.032 1.00 29.30 217 LEU A C 1
ATOM 1436 O O . LEU A 1 217 ? 35.563 28.547 -25.955 1.00 26.13 217 LEU A O 1
ATOM 1441 N N . LYS A 1 218 ? 35.153 28.557 -28.186 1.00 26.69 218 LYS A N 1
ATOM 1442 C CA . LYS A 1 218 ? 34.732 29.947 -28.276 1.00 30.46 218 LYS A CA 1
ATOM 1443 C C . LYS A 1 218 ? 33.381 30.017 -28.979 1.00 22.17 218 LYS A C 1
ATOM 1444 O O . LYS A 1 218 ? 33.185 29.382 -30.018 1.00 28.87 218 LYS A O 1
ATOM 1450 N N . PHE A 1 219 ? 32.454 30.787 -28.405 1.00 28.35 219 PHE A N 1
ATOM 1451 C CA . PHE A 1 219 ? 31.096 30.925 -28.923 1.00 23.34 219 PHE A CA 1
ATOM 1452 C C . PHE A 1 219 ? 30.836 32.365 -29.345 1.00 26.73 219 PHE A C 1
ATOM 1453 O O . PHE A 1 219 ? 31.274 33.304 -28.681 1.00 26.36 219 PHE A O 1
ATOM 1461 N N . ILE A 1 220 ? 30.086 32.519 -30.433 1.00 21.47 220 ILE A N 1
ATOM 1462 C CA . ILE A 1 220 ? 29.700 33.805 -30.999 1.00 21.01 220 ILE A CA 1
ATOM 1463 C C . ILE A 1 220 ? 28.174 33.858 -31.046 1.00 24.89 220 ILE A C 1
ATOM 1464 O O . ILE A 1 220 ? 27.533 32.881 -31.446 1.00 29.28 220 ILE A O 1
ATOM 1469 N N . CYS A 1 221 ? 27.590 34.980 -30.636 1.00 21.33 221 CYS A N 1
ATOM 1470 C CA . CYS A 1 221 ? 26.208 35.271 -31.011 1.00 30.76 221 CYS A CA 1
ATOM 1471 C C . CYS A 1 221 ? 26.214 35.839 -32.423 1.00 30.82 221 CYS A C 1
ATOM 1472 O O . CYS A 1 221 ? 26.693 36.954 -32.647 1.00 28.98 221 CYS A O 1
ATOM 1475 N N . THR A 1 222 ? 25.695 35.069 -33.376 1.00 26.73 222 THR A N 1
ATOM 1476 C CA . THR A 1 222 ? 25.767 35.418 -34.791 1.00 29.41 222 THR A CA 1
ATOM 1477 C C . THR A 1 222 ? 24.665 36.364 -35.228 1.00 33.71 222 THR A C 1
ATOM 1478 O O . THR A 1 222 ? 24.662 36.798 -36.382 1.00 38.20 222 THR A O 1
ATOM 1482 N N . THR A 1 223 ? 23.714 36.653 -34.346 1.00 39.30 223 THR A N 1
ATOM 1483 C CA . THR A 1 223 ? 22.587 37.522 -34.645 1.00 37.46 223 THR A CA 1
ATOM 1484 C C . THR A 1 223 ? 22.693 38.849 -33.907 1.00 36.83 223 THR A C 1
ATOM 1485 O O . THR A 1 223 ? 21.698 39.567 -33.789 1.00 45.98 223 THR A O 1
ATOM 1489 N N . GLY A 1 224 ? 23.875 39.172 -33.379 1.00 35.52 224 GLY A N 1
ATOM 1490 C CA . GLY A 1 224 ? 24.061 40.393 -32.620 1.00 29.42 224 GLY A CA 1
ATOM 1491 C C . GLY A 1 224 ? 24.244 40.168 -31.132 1.00 35.66 224 GLY A C 1
ATOM 1492 O O . GLY A 1 224 ? 25.079 39.352 -30.710 1.00 32.28 224 GLY A O 1
ATOM 1493 N N . LYS A 1 225 ? 23.479 40.906 -30.324 1.00 34.21 225 LYS A N 1
ATOM 1494 C CA . LYS A 1 225 ? 23.598 40.840 -28.869 1.00 36.83 225 LYS A CA 1
ATOM 1495 C C . LYS A 1 225 ? 22.823 39.645 -28.317 1.00 34.12 225 LYS A C 1
ATOM 1496 O O . LYS A 1 225 ? 21.648 39.455 -28.650 1.00 39.29 225 LYS A O 1
ATOM 1502 N N . LEU A 1 226 ? 23.478 38.839 -27.480 1.00 32.12 226 LEU A N 1
ATOM 1503 C CA . LEU A 1 226 ? 22.793 37.727 -26.812 1.00 31.59 226 LEU A CA 1
ATOM 1504 C C . LEU A 1 226 ? 21.744 38.282 -25.857 1.00 26.26 226 LEU A C 1
ATOM 1505 O O . LEU A 1 226 ? 22.083 39.082 -24.976 1.00 30.98 226 LEU A O 1
ATOM 1510 N N . PRO A 1 227 ? 20.474 37.887 -25.976 1.00 33.57 227 PRO A N 1
ATOM 1511 C CA . PRO A 1 227 ? 19.439 38.439 -25.091 1.00 26.18 227 PRO A CA 1
ATOM 1512 C C . PRO A 1 227 ? 19.361 37.771 -23.724 1.00 30.48 227 PRO A C 1
ATOM 1513 O O . PRO A 1 227 ? 18.455 38.096 -22.952 1.00 28.34 227 PRO A O 1
ATOM 1517 N N . VAL A 1 228 ? 20.267 36.851 -23.409 1.00 26.39 228 VAL A N 1
ATOM 1518 C CA . VAL A 1 228 ? 20.376 36.248 -22.080 1.00 21.62 228 VAL A CA 1
ATOM 1519 C C . VAL A 1 228 ? 21.847 36.210 -21.713 1.00 31.63 228 VAL A C 1
ATOM 1520 O O . VAL A 1 228 ? 22.718 36.361 -22.578 1.00 32.60 228 VAL A O 1
ATOM 1524 N N . PRO A 1 229 ? 22.159 36.024 -20.435 1.00 26.80 229 PRO A N 1
ATOM 1525 C CA . PRO A 1 229 ? 23.570 35.956 -20.049 1.00 25.18 229 PRO A CA 1
ATOM 1526 C C . PRO A 1 229 ? 24.223 34.661 -20.523 1.00 28.14 229 PRO A C 1
ATOM 1527 O O . PRO A 1 229 ? 23.671 33.564 -20.378 1.00 25.70 229 PRO A O 1
ATOM 1531 N N . TRP A 1 230 ? 25.409 34.812 -21.105 1.00 22.22 230 TRP A N 1
ATOM 1532 C CA . TRP A 1 230 ? 26.223 33.668 -21.512 1.00 26.03 230 TRP A CA 1
ATOM 1533 C C . TRP A 1 230 ? 26.329 32.557 -20.469 1.00 25.50 230 TRP A C 1
ATOM 1534 O O . TRP A 1 230 ? 26.268 31.379 -20.867 1.00 26.14 230 TRP A O 1
ATOM 1545 N N . PRO A 1 231 ? 26.519 32.830 -19.170 1.00 28.64 231 PRO A N 1
ATOM 1546 C CA . PRO A 1 231 ? 26.596 31.714 -18.210 1.00 29.40 231 PRO A CA 1
ATOM 1547 C C . PRO A 1 231 ? 25.356 30.840 -18.193 1.00 30.64 231 PRO A C 1
ATOM 1548 O O . PRO A 1 231 ? 25.462 29.647 -17.883 1.00 29.49 231 PRO A O 1
ATOM 1552 N N . THR A 1 232 ? 24.185 31.386 -18.522 1.00 29.14 232 THR A N 1
ATOM 1553 C CA . THR A 1 232 ? 22.987 30.554 -18.507 1.00 30.43 232 THR A CA 1
ATOM 1554 C C . THR A 1 232 ? 22.919 29.597 -19.690 1.00 30.14 232 THR A C 1
ATOM 1555 O O . THR A 1 232 ? 22.059 28.715 -19.691 1.00 27.55 232 THR A O 1
ATOM 1559 N N . LEU A 1 233 ? 23.791 29.756 -20.692 1.00 22.34 233 LEU A N 1
ATOM 1560 C CA . LEU A 1 233 ? 23.836 28.882 -21.860 1.00 27.40 233 LEU A CA 1
ATOM 1561 C C . LEU A 1 233 ? 24.950 27.839 -21.806 1.00 28.73 233 LEU A C 1
ATOM 1562 O O . LEU A 1 233 ? 25.019 26.988 -22.702 1.00 27.60 233 LEU A O 1
ATOM 1567 N N . VAL A 1 234 ? 25.820 27.890 -20.790 1.00 24.28 234 VAL A N 1
ATOM 1568 C CA . VAL A 1 234 ? 26.957 26.972 -20.718 1.00 22.58 234 VAL A CA 1
ATOM 1569 C C . VAL A 1 234 ? 26.499 25.515 -20.760 1.00 25.04 234 VAL A C 1
ATOM 1570 O O . VAL A 1 234 ? 27.039 24.705 -21.521 1.00 24.90 234 VAL A O 1
ATOM 1574 N N . THR A 1 235 ? 25.514 25.148 -19.930 1.00 23.49 235 THR A N 1
ATOM 1575 C CA . THR A 1 235 ? 25.120 23.742 -19.860 1.00 27.45 235 THR A CA 1
ATOM 1576 C C . THR A 1 235 ? 24.509 23.261 -21.176 1.00 27.79 235 THR A C 1
ATOM 1577 O O . THR A 1 235 ? 24.702 22.102 -21.561 1.00 24.92 235 THR A O 1
ATOM 1581 N N . THR A 1 236 ? 23.785 24.135 -21.881 1.00 20.77 236 THR A N 1
ATOM 1582 C CA . THR A 1 236 ? 23.177 23.750 -23.156 1.00 24.74 236 THR A CA 1
ATOM 1583 C C . THR A 1 236 ? 24.230 23.630 -24.259 1.00 28.54 236 THR A C 1
ATOM 1584 O O . THR A 1 236 ? 24.223 22.669 -25.044 1.00 28.11 236 THR A O 1
ATOM 1588 N N . LEU A 1 237 ? 25.138 24.604 -24.337 1.00 25.23 237 LEU A N 1
ATOM 1589 C CA . LEU A 1 237 ? 26.207 24.605 -25.332 1.00 28.75 237 LEU A CA 1
ATOM 1590 C C . LEU A 1 237 ? 27.238 23.525 -25.051 1.00 25.43 237 LEU A C 1
ATOM 1591 O O . LEU A 1 237 ? 27.654 22.823 -25.957 1.00 25.90 237 LEU A O 1
ATOM 1618 N N . VAL A 1 239 ? 28.281 18.665 -24.483 1.00 21.08 241 VAL A N 1
ATOM 1619 C CA . VAL A 1 239 ? 28.982 17.587 -25.158 1.00 26.81 241 VAL A CA 1
ATOM 1620 C C . VAL A 1 239 ? 29.628 16.700 -24.116 1.00 29.17 241 VAL A C 1
ATOM 1621 O O . VAL A 1 239 ? 30.849 16.525 -24.066 1.00 24.09 241 VAL A O 1
ATOM 1625 N N . GLN A 1 240 ? 28.777 16.108 -23.288 1.00 26.02 242 GLN A N 1
ATOM 1626 C CA . GLN A 1 240 ? 29.284 15.297 -22.192 1.00 19.97 242 GLN A CA 1
ATOM 1627 C C . GLN A 1 240 ? 30.052 14.061 -22.658 1.00 30.35 242 GLN A C 1
ATOM 1628 O O . GLN A 1 240 ? 30.649 13.381 -21.813 1.00 21.49 242 GLN A O 1
ATOM 1634 N N . CYS A 1 241 ? 30.094 13.769 -23.965 1.00 30.70 243 CYS A N 1
ATOM 1635 C CA . CYS A 1 241 ? 30.963 12.695 -24.435 1.00 33.01 243 CYS A CA 1
ATOM 1636 C C . CYS A 1 241 ? 32.439 13.002 -24.216 1.00 35.90 243 CYS A C 1
ATOM 1637 O O . CYS A 1 241 ? 33.264 12.099 -24.369 1.00 34.40 243 CYS A O 1
ATOM 1640 N N . PHE A 1 242 ? 32.801 14.238 -23.873 1.00 26.46 244 PHE A N 1
ATOM 1641 C CA . PHE A 1 242 ? 34.194 14.570 -23.613 1.00 21.90 244 PHE A CA 1
ATOM 1642 C C . PHE A 1 242 ? 34.562 14.476 -22.139 1.00 23.88 244 PHE A C 1
ATOM 1643 O O . PHE A 1 242 ? 35.689 14.828 -21.763 1.00 25.18 244 PHE A O 1
ATOM 1651 N N . ALA A 1 243 ? 33.657 13.974 -21.301 1.00 23.03 245 ALA A N 1
ATOM 1652 C CA . ALA A 1 243 ? 34.022 13.693 -19.916 1.00 28.38 245 ALA A CA 1
ATOM 1653 C C . ALA A 1 243 ? 35.133 12.645 -19.853 1.00 32.68 245 ALA A C 1
ATOM 1654 O O . ALA A 1 243 ? 35.207 11.731 -20.679 1.00 30.17 245 ALA A O 1
ATOM 1656 N N . ARG A 1 244 ? 36.012 12.785 -18.862 1.00 29.49 246 ARG A N 1
ATOM 1657 C CA . ARG A 1 244 ? 36.996 11.754 -18.560 1.00 26.56 246 ARG A CA 1
ATOM 1658 C C . ARG A 1 244 ? 36.363 10.744 -17.603 1.00 27.59 246 ARG A C 1
ATOM 1659 O O . ARG A 1 244 ? 36.094 11.060 -16.438 1.00 27.81 246 ARG A O 1
ATOM 1667 N N . TYR A 1 245 ? 36.096 9.539 -18.094 1.00 34.14 247 TYR A N 1
ATOM 1668 C CA . TYR A 1 245 ? 35.672 8.459 -17.214 1.00 30.56 247 TYR A CA 1
ATOM 1669 C C . TYR A 1 245 ? 36.903 7.698 -16.758 1.00 30.82 247 TYR A C 1
ATOM 1670 O O . TYR A 1 245 ? 37.676 7.234 -17.608 1.00 35.10 247 TYR A O 1
ATOM 1679 N N . PRO A 1 246 ? 37.142 7.570 -15.452 1.00 37.57 248 PRO A N 1
ATOM 1680 C CA . PRO A 1 246 ? 38.297 6.790 -14.978 1.00 34.80 248 PRO A CA 1
ATOM 1681 C C . PRO A 1 246 ? 38.237 5.335 -15.440 1.00 29.53 248 PRO A C 1
ATOM 1682 O O . PRO A 1 246 ? 37.179 4.806 -15.788 1.00 33.31 248 PRO A O 1
ATOM 1686 N N . ASP A 1 247 ? 39.408 4.683 -15.420 1.00 41.34 249 ASP A N 1
ATOM 1687 C CA . ASP A 1 247 ? 39.535 3.311 -15.918 1.00 47.50 249 ASP A CA 1
ATOM 1688 C C . ASP A 1 247 ? 38.489 2.377 -15.312 1.00 44.87 249 ASP A C 1
ATOM 1689 O O . ASP A 1 247 ? 37.830 1.617 -16.033 1.00 53.21 249 ASP A O 1
ATOM 1693 N N . HIS A 1 248 ? 38.308 2.431 -13.982 1.00 36.12 250 HIS A N 1
ATOM 1694 C CA . HIS A 1 248 ? 37.341 1.534 -13.348 1.00 35.15 250 HIS A CA 1
ATOM 1695 C C . HIS A 1 248 ? 35.886 1.895 -13.641 1.00 38.44 250 HIS A C 1
ATOM 1696 O O . HIS A 1 248 ? 34.989 1.186 -13.172 1.00 41.30 250 HIS A O 1
ATOM 1703 N N . MET A 1 249 ? 35.617 2.942 -14.421 1.00 35.22 251 MET A N 1
ATOM 1704 C CA . MET A 1 249 ? 34.247 3.362 -14.688 1.00 32.79 251 MET A CA 1
ATOM 1705 C C . MET A 1 249 ? 33.906 3.330 -16.175 1.00 34.12 251 MET A C 1
ATOM 1706 O O . MET A 1 249 ? 32.807 3.750 -16.555 1.00 34.59 251 MET A O 1
ATOM 1711 N N . LYS A 1 250 ? 34.807 2.816 -17.024 1.00 31.68 252 LYS A N 1
ATOM 1712 C CA . LYS A 1 250 ? 34.595 2.883 -18.468 1.00 29.39 252 LYS A CA 1
ATOM 1713 C C . LYS A 1 250 ? 33.310 2.196 -18.912 1.00 44.36 252 LYS A C 1
ATOM 1714 O O . LYS A 1 250 ? 32.787 2.516 -19.992 1.00 41.75 252 LYS A O 1
ATOM 1720 N N . GLN A 1 251 ? 32.788 1.269 -18.111 1.00 43.67 253 GLN A N 1
ATOM 1721 C CA . GLN A 1 251 ? 31.543 0.576 -18.428 1.00 43.12 253 GLN A CA 1
ATOM 1722 C C . GLN A 1 251 ? 30.306 1.424 -18.154 1.00 41.24 253 GLN A C 1
ATOM 1723 O O . GLN A 1 251 ? 29.194 0.985 -18.469 1.00 35.21 253 GLN A O 1
ATOM 1726 N N . HIS A 1 252 ? 30.466 2.624 -17.588 1.00 35.61 254 HIS A N 1
ATOM 1727 C CA . HIS A 1 252 ? 29.335 3.480 -17.247 1.00 37.92 254 HIS A CA 1
ATOM 1728 C C . HIS A 1 252 ? 29.276 4.745 -18.101 1.00 36.64 254 HIS A C 1
ATOM 1729 O O . HIS A 1 252 ? 28.566 5.694 -17.755 1.00 28.49 254 HIS A O 1
ATOM 1736 N N . ASP A 1 253 ? 30.013 4.781 -19.203 1.00 33.47 255 ASP A N 1
ATOM 1737 C CA . ASP A 1 253 ? 30.089 5.973 -20.046 1.00 29.15 255 ASP A CA 1
ATOM 1738 C C . ASP A 1 253 ? 29.091 5.790 -21.181 1.00 29.83 255 ASP A C 1
ATOM 1739 O O . ASP A 1 253 ? 29.437 5.334 -22.272 1.00 30.38 255 ASP A O 1
ATOM 1744 N N . PHE A 1 254 ? 27.841 6.180 -20.917 1.00 27.95 256 PHE A N 1
ATOM 1745 C CA . PHE A 1 254 ? 26.809 6.100 -21.942 1.00 28.30 256 PHE A CA 1
ATOM 1746 C C . PHE A 1 254 ? 27.152 6.970 -23.147 1.00 30.46 256 PHE A C 1
ATOM 1747 O O . PHE A 1 254 ? 26.889 6.583 -24.294 1.00 25.77 256 PHE A O 1
ATOM 1755 N N . PHE A 1 255 ? 27.719 8.163 -22.907 1.00 26.64 257 PHE A N 1
ATOM 1756 C CA . PHE A 1 255 ? 27.807 9.171 -23.969 1.00 28.85 257 PHE A CA 1
ATOM 1757 C C . PHE A 1 255 ? 28.700 8.701 -25.113 1.00 29.03 257 PHE A C 1
ATOM 1758 O O . PHE A 1 255 ? 28.315 8.771 -26.286 1.00 23.69 257 PHE A O 1
ATOM 1766 N N . LYS A 1 256 ? 29.884 8.184 -24.796 1.00 28.00 258 LYS A N 1
ATOM 1767 C CA . LYS A 1 256 ? 30.745 7.702 -25.868 1.00 28.86 258 LYS A CA 1
ATOM 1768 C C . LYS A 1 256 ? 30.179 6.452 -26.519 1.00 34.46 258 LYS A C 1
ATOM 1769 O O . LYS A 1 256 ? 30.328 6.273 -27.736 1.00 35.02 258 LYS A O 1
ATOM 1775 N N . SER A 1 257 ? 29.512 5.591 -25.740 1.00 37.56 259 SER A N 1
ATOM 1776 C CA . SER A 1 257 ? 29.049 4.318 -26.285 1.00 37.26 259 SER A CA 1
ATOM 1777 C C . SER A 1 257 ? 28.017 4.525 -27.386 1.00 38.51 259 SER A C 1
ATOM 1778 O O . SER A 1 257 ? 27.918 3.704 -28.305 1.00 36.93 259 SER A O 1
ATOM 1781 N N . ALA A 1 258 ? 27.256 5.617 -27.325 1.00 30.01 260 ALA A N 1
ATOM 1782 C CA . ALA A 1 258 ? 26.277 5.901 -28.363 1.00 25.73 260 ALA A CA 1
ATOM 1783 C C . ALA A 1 258 ? 26.895 6.504 -29.627 1.00 27.48 260 ALA A C 1
ATOM 1784 O O . ALA A 1 258 ? 26.162 6.780 -30.585 1.00 28.20 260 ALA A O 1
ATOM 1786 N N . MET A 1 259 ? 28.168 6.707 -29.654 1.00 30.89 261 MET A N 1
ATOM 1787 C CA . MET A 1 259 ? 28.805 7.265 -30.833 1.00 30.75 261 MET A CA 1
ATOM 1788 C C . MET A 1 259 ? 29.272 6.143 -31.754 1.00 34.08 261 MET A C 1
ATOM 1789 O O . MET A 1 259 ? 29.555 5.034 -31.296 1.00 37.10 261 MET A O 1
ATOM 1794 N N . PRO A 1 260 ? 29.385 6.402 -33.062 1.00 32.94 262 PRO A N 1
ATOM 1795 C CA . PRO A 1 260 ? 29.240 7.729 -33.687 1.00 30.02 262 PRO A CA 1
ATOM 1796 C C . PRO A 1 260 ? 27.818 8.223 -33.956 1.00 32.82 262 PRO A C 1
ATOM 1797 O O . PRO A 1 260 ? 27.689 9.434 -34.148 1.00 29.18 262 PRO A O 1
ATOM 1801 N N . GLU A 1 261 ? 26.793 7.360 -33.975 1.00 28.85 263 GLU A N 1
ATOM 1802 C CA . GLU A 1 261 ? 25.474 7.829 -34.410 1.00 23.89 263 GLU A CA 1
ATOM 1803 C C . GLU A 1 261 ? 24.934 8.921 -33.499 1.00 28.87 263 GLU A C 1
ATOM 1804 O O . GLU A 1 261 ? 24.172 9.781 -33.953 1.00 32.16 263 GLU A O 1
ATOM 1810 N N . GLY A 1 262 ? 25.271 8.871 -32.212 1.00 28.12 264 GLY A N 1
ATOM 1811 C CA . GLY A 1 262 ? 24.997 9.963 -31.306 1.00 32.93 264 GLY A CA 1
ATOM 1812 C C . GLY A 1 262 ? 23.768 9.734 -30.447 1.00 36.11 264 GLY A C 1
ATOM 1813 O O . GLY A 1 262 ? 23.199 8.642 -30.374 1.00 30.75 264 GLY A O 1
ATOM 1814 N N . TYR A 1 263 ? 23.354 10.811 -29.786 1.00 27.64 265 TYR A N 1
ATOM 1815 C CA . TYR A 1 263 ? 22.205 10.752 -28.900 1.00 28.33 265 TYR A CA 1
ATOM 1816 C C . TYR A 1 263 ? 21.447 12.067 -28.958 1.00 33.88 265 TYR A C 1
ATOM 1817 O O . TYR A 1 263 ? 22.005 13.117 -29.298 1.00 30.14 265 TYR A O 1
ATOM 1826 N N . ILE A 1 264 ? 20.163 11.977 -28.642 1.00 35.52 266 ILE A N 1
ATOM 1827 C CA . ILE A 1 264 ? 19.315 13.132 -28.396 1.00 34.53 266 ILE A CA 1
ATOM 1828 C C . ILE A 1 264 ? 19.431 13.495 -26.931 1.00 36.78 266 ILE A C 1
ATOM 1829 O O . ILE A 1 264 ? 19.325 12.625 -26.060 1.00 37.18 266 ILE A O 1
ATOM 1834 N N . GLN A 1 265 ? 19.634 14.776 -26.657 1.00 37.22 267 GLN A N 1
ATOM 1835 C CA . GLN A 1 265 ? 19.717 15.281 -25.293 1.00 25.07 267 GLN A CA 1
ATOM 1836 C C . GLN A 1 265 ? 18.651 16.348 -25.120 1.00 28.85 267 GLN A C 1
ATOM 1837 O O . GLN A 1 265 ? 18.647 17.346 -25.856 1.00 24.70 267 GLN A O 1
ATOM 1843 N N . GLU A 1 266 ? 17.740 16.128 -24.170 1.00 24.03 268 GLU A N 1
ATOM 1844 C CA . GLU A 1 266 ? 16.694 17.094 -23.856 1.00 27.33 268 GLU A CA 1
ATOM 1845 C C . GLU A 1 266 ? 16.824 17.573 -22.422 1.00 28.67 268 GLU A C 1
ATOM 1846 O O . GLU A 1 266 ? 17.243 16.824 -21.532 1.00 28.00 268 GLU A O 1
ATOM 1852 N N . ARG A 1 267 ? 16.461 18.834 -22.203 1.00 24.47 269 ARG A N 1
ATOM 1853 C CA . ARG A 1 267 ? 16.537 19.404 -20.867 1.00 28.23 269 ARG A CA 1
ATOM 1854 C C . ARG A 1 267 ? 15.341 20.300 -20.594 1.00 29.20 269 ARG A C 1
ATOM 1855 O O . ARG A 1 267 ? 14.770 20.916 -21.499 1.00 23.57 269 ARG A O 1
ATOM 1863 N N . THR A 1 268 ? 14.967 20.343 -19.327 1.00 28.73 270 THR A N 1
ATOM 1864 C CA . THR A 1 268 ? 14.169 21.420 -18.759 1.00 25.68 270 THR A CA 1
ATOM 1865 C C . THR A 1 268 ? 15.062 22.114 -17.743 1.00 28.54 270 THR A C 1
ATOM 1866 O O . THR A 1 268 ? 15.630 21.453 -16.867 1.00 27.55 270 THR A O 1
ATOM 1870 N N . ILE A 1 269 ? 15.223 23.427 -17.881 1.00 27.61 271 ILE A N 1
ATOM 1871 C CA . ILE A 1 269 ? 16.053 24.202 -16.968 1.00 24.80 271 ILE A CA 1
ATOM 1872 C C . ILE A 1 269 ? 15.162 25.249 -16.311 1.00 24.99 271 ILE A C 1
ATOM 1873 O O . ILE A 1 269 ? 14.693 26.185 -16.975 1.00 27.39 271 ILE A O 1
ATOM 1878 N N . VAL A 1 270 ? 14.923 25.100 -15.014 1.00 25.25 272 VAL A N 1
ATOM 1879 C CA . VAL A 1 270 ? 14.013 25.984 -14.294 1.00 29.72 272 VAL A CA 1
ATOM 1880 C C . VAL A 1 270 ? 14.837 26.987 -13.494 1.00 33.07 272 VAL A C 1
ATOM 1881 O O . VAL A 1 270 ? 15.545 26.622 -12.547 1.00 35.44 272 VAL A O 1
ATOM 1885 N N . PHE A 1 271 ? 14.751 28.257 -13.870 1.00 28.83 273 PHE A N 1
ATOM 1886 C CA . PHE A 1 271 ? 15.395 29.315 -13.100 1.00 33.35 273 PHE A CA 1
ATOM 1887 C C . PHE A 1 271 ? 14.475 29.723 -11.960 1.00 34.77 273 PHE A C 1
ATOM 1888 O O . PHE A 1 271 ? 13.340 30.150 -12.197 1.00 39.10 273 PHE A O 1
ATOM 1896 N N . LYS A 1 272 ? 14.956 29.562 -10.729 1.00 31.57 274 LYS A N 1
ATOM 1897 C CA . LYS A 1 272 ? 14.135 29.854 -9.566 1.00 31.48 274 LYS A CA 1
ATOM 1898 C C . LYS A 1 272 ? 13.630 31.287 -9.624 1.00 35.96 274 LYS A C 1
ATOM 1899 O O . LYS A 1 272 ? 14.403 32.219 -9.872 1.00 33.61 274 LYS A O 1
ATOM 1905 N N . ASP A 1 273 ? 12.320 31.440 -9.392 1.00 39.44 275 ASP A N 1
ATOM 1906 C CA . ASP A 1 273 ? 11.594 32.719 -9.457 1.00 33.31 275 ASP A CA 1
ATOM 1907 C C . ASP A 1 273 ? 11.632 33.339 -10.847 1.00 34.64 275 ASP A C 1
ATOM 1908 O O . ASP A 1 273 ? 11.509 34.559 -10.979 1.00 34.00 275 ASP A O 1
ATOM 1913 N N . ASP A 1 274 ? 11.781 32.526 -11.893 1.00 26.20 276 ASP A N 1
ATOM 1914 C CA . ASP A 1 274 ? 11.860 33.089 -13.239 1.00 26.89 276 ASP A CA 1
ATOM 1915 C C . ASP A 1 274 ? 11.443 32.030 -14.262 1.00 33.10 276 ASP A C 1
ATOM 1916 O O . ASP A 1 274 ? 10.777 31.047 -13.921 1.00 31.88 276 ASP A O 1
ATOM 1921 N N . GLY A 1 275 ? 11.837 32.238 -15.517 1.00 35.02 277 GLY A N 1
ATOM 1922 C CA . GLY A 1 275 ? 11.384 31.409 -16.610 1.00 31.41 277 GLY A CA 1
ATOM 1923 C C . GLY A 1 275 ? 12.115 30.081 -16.688 1.00 30.20 277 GLY A C 1
ATOM 1924 O O . GLY A 1 275 ? 12.964 29.737 -15.862 1.00 30.91 277 GLY A O 1
ATOM 1925 N N . THR A 1 276 ? 11.776 29.333 -17.736 1.00 30.87 278 THR A N 1
ATOM 1926 C CA . THR A 1 276 ? 12.276 27.989 -17.976 1.00 33.30 278 THR A CA 1
ATOM 1927 C C . THR A 1 276 ? 12.796 27.897 -19.401 1.00 30.03 278 THR A C 1
ATOM 1928 O O . THR A 1 276 ? 12.153 28.401 -20.328 1.00 27.72 278 THR A O 1
ATOM 1932 N N . TYR A 1 277 ? 13.971 27.272 -19.566 1.00 31.96 279 TYR A N 1
ATOM 1933 C CA . TYR A 1 277 ? 14.470 26.852 -20.873 1.00 29.65 279 TYR A CA 1
ATOM 1934 C C . TYR A 1 277 ? 14.050 25.412 -21.142 1.00 31.81 279 TYR A C 1
ATOM 1935 O O . TYR A 1 277 ? 14.179 24.541 -20.274 1.00 26.51 279 TYR A O 1
ATOM 1944 N N . LYS A 1 278 ? 13.626 25.146 -22.372 1.00 26.12 280 LYS A N 1
ATOM 1945 C CA . LYS A 1 278 ? 13.463 23.783 -22.846 1.00 31.69 280 LYS A CA 1
ATOM 1946 C C . LYS A 1 278 ? 14.356 23.619 -24.058 1.00 32.83 280 LYS A C 1
ATOM 1947 O O . LYS A 1 278 ? 14.332 24.462 -24.960 1.00 34.71 280 LYS A O 1
ATOM 1951 N N . THR A 1 279 ? 15.183 22.572 -24.045 1.00 30.31 281 THR A N 1
ATOM 1952 C CA . THR A 1 279 ? 16.183 22.353 -25.077 1.00 19.80 281 THR A CA 1
ATOM 1953 C C . THR A 1 279 ? 16.095 20.934 -25.600 1.00 29.18 281 THR A C 1
ATOM 1954 O O . THR A 1 279 ? 15.781 19.993 -24.865 1.00 27.93 281 THR A O 1
ATOM 1958 N N . ARG A 1 280 ? 16.386 20.801 -26.884 1.00 32.64 282 ARG A N 1
ATOM 1959 C CA . ARG A 1 280 ? 16.552 19.518 -27.537 1.00 31.09 282 ARG A CA 1
ATOM 1960 C C . ARG A 1 280 ? 17.802 19.633 -28.390 1.00 32.99 282 ARG A C 1
ATOM 1961 O O . ARG A 1 280 ? 17.952 20.607 -29.136 1.00 30.65 282 ARG A O 1
ATOM 1969 N N . ALA A 1 281 ? 18.699 18.657 -28.276 1.00 26.71 283 ALA A N 1
ATOM 1970 C CA . ALA A 1 281 ? 19.947 18.717 -29.014 1.00 27.69 283 ALA A CA 1
ATOM 1971 C C . ALA A 1 281 ? 20.261 17.368 -29.658 1.00 31.30 283 ALA A C 1
ATOM 1972 O O . ALA A 1 281 ? 19.958 16.309 -29.095 1.00 30.06 283 ALA A O 1
ATOM 1974 N N . GLU A 1 282 ? 20.875 17.425 -30.841 1.00 29.65 284 GLU A N 1
ATOM 1975 C CA . GLU A 1 282 ? 21.465 16.264 -31.502 1.00 33.44 284 GLU A CA 1
ATOM 1976 C C . GLU A 1 282 ? 22.978 16.354 -31.344 1.00 33.42 284 GLU A C 1
ATOM 1977 O O . GLU A 1 282 ? 23.587 17.343 -31.760 1.00 30.41 284 GLU A O 1
ATOM 1980 N N . VAL A 1 283 ? 23.577 15.329 -30.745 1.00 30.32 285 VAL A N 1
ATOM 1981 C CA . VAL A 1 283 ? 25.016 15.257 -30.519 1.00 28.90 285 VAL A CA 1
ATOM 1982 C C . VAL A 1 283 ? 25.537 14.041 -31.279 1.00 31.09 285 VAL A C 1
ATOM 1983 O O . VAL A 1 283 ? 25.115 12.915 -31.000 1.00 26.47 285 VAL A O 1
ATOM 1987 N N . LYS A 1 284 ? 26.427 14.260 -32.248 1.00 33.27 286 LYS A N 1
ATOM 1988 C CA . LYS A 1 284 ? 26.890 13.154 -33.085 1.00 35.23 286 LYS A CA 1
ATOM 1989 C C . LYS A 1 284 ? 28.103 13.590 -33.891 1.00 33.44 286 LYS A C 1
ATOM 1990 O O . LYS A 1 284 ? 28.365 14.784 -34.060 1.00 25.28 286 LYS A O 1
ATOM 1996 N N . PHE A 1 285 ? 28.824 12.601 -34.411 1.00 27.17 287 PHE A N 1
ATOM 1997 C CA . PHE A 1 285 ? 29.916 12.871 -35.329 1.00 26.71 287 PHE A CA 1
ATOM 1998 C C . PHE A 1 285 ? 29.374 13.150 -36.721 1.00 31.68 287 PHE A C 1
ATOM 1999 O O . PHE A 1 285 ? 28.436 12.503 -37.188 1.00 32.37 287 PHE A O 1
ATOM 2007 N N . GLU A 1 286 ? 29.946 14.153 -37.359 1.00 37.25 288 GLU A N 1
ATOM 2008 C CA . GLU A 1 286 ? 29.874 14.331 -38.801 1.00 37.78 288 GLU A CA 1
ATOM 2009 C C . GLU A 1 286 ? 31.319 14.348 -39.257 1.00 38.48 288 GLU A C 1
ATOM 2010 O O . GLU A 1 286 ? 32.058 15.284 -38.932 1.00 33.90 288 GLU A O 1
ATOM 2016 N N . GLY A 1 287 ? 31.733 13.289 -39.945 1.00 40.83 289 GLY A N 1
ATOM 2017 C CA . GLY A 1 287 ? 33.147 13.128 -40.250 1.00 34.67 289 GLY A CA 1
ATOM 2018 C C . GLY A 1 287 ? 33.941 13.062 -38.961 1.00 36.52 289 GLY A C 1
ATOM 2019 O O . GLY A 1 287 ? 33.544 12.404 -37.997 1.00 38.11 289 GLY A O 1
ATOM 2020 N N . ASP A 1 288 ? 35.051 13.791 -38.911 1.00 33.02 290 ASP A N 1
ATOM 2021 C CA . ASP A 1 288 ? 35.898 13.795 -37.725 1.00 33.17 290 ASP A CA 1
ATOM 2022 C C . ASP A 1 288 ? 35.420 14.755 -36.635 1.00 32.80 290 ASP A C 1
ATOM 2023 O O . ASP A 1 288 ? 36.113 14.896 -35.621 1.00 34.71 290 ASP A O 1
ATOM 2028 N N . THR A 1 289 ? 34.287 15.428 -36.827 1.00 26.11 291 THR A N 1
ATOM 2029 C CA . THR A 1 289 ? 33.865 16.542 -35.984 1.00 32.11 291 THR A CA 1
ATOM 2030 C C . THR A 1 289 ? 32.675 16.147 -35.116 1.00 32.25 291 THR A C 1
ATOM 2031 O O . THR A 1 289 ? 31.670 15.637 -35.624 1.00 28.91 291 THR A O 1
ATOM 2035 N N . LEU A 1 290 ? 32.796 16.371 -33.808 1.00 32.52 292 LEU A N 1
ATOM 2036 C CA . LEU A 1 290 ? 31.667 16.174 -32.903 1.00 28.55 292 LEU A CA 1
ATOM 2037 C C . LEU A 1 290 ? 30.782 17.405 -32.968 1.00 26.69 292 LEU A C 1
ATOM 2038 O O . LEU A 1 290 ? 31.221 18.513 -32.637 1.00 26.74 292 LEU A O 1
ATOM 2043 N N . VAL A 1 291 ? 29.537 17.214 -33.391 1.00 22.22 293 VAL A N 1
ATOM 2044 C CA . VAL A 1 291 ? 28.604 18.309 -33.614 1.00 20.54 293 VAL A CA 1
ATOM 2045 C C . VAL A 1 291 ? 27.495 18.242 -32.574 1.00 25.25 293 VAL A C 1
ATOM 2046 O O . VAL A 1 291 ? 27.012 17.155 -32.226 1.00 26.60 293 VAL A O 1
ATOM 2050 N N . ASN A 1 292 ? 27.111 19.411 -32.063 1.00 26.91 294 ASN A N 1
ATOM 2051 C CA . ASN A 1 292 ? 26.026 19.573 -31.093 1.00 24.81 294 ASN A CA 1
ATOM 2052 C C . ASN A 1 292 ? 25.074 20.623 -31.669 1.00 24.69 294 ASN A C 1
ATOM 2053 O O . ASN A 1 292 ? 25.403 21.812 -31.673 1.00 26.09 294 ASN A O 1
ATOM 2058 N N . ARG A 1 293 ? 23.910 20.197 -32.167 1.00 27.26 295 ARG A N 1
ATOM 2059 C CA . ARG A 1 293 ? 22.904 21.100 -32.724 1.00 24.82 295 ARG A CA 1
ATOM 2060 C C . ARG A 1 293 ? 21.728 21.209 -31.764 1.00 26.05 295 ARG A C 1
ATOM 2061 O O . ARG A 1 293 ? 21.136 20.192 -31.390 1.00 24.54 295 ARG A O 1
ATOM 2069 N N . ILE A 1 294 ? 21.364 22.441 -31.401 1.00 25.58 296 ILE A N 1
ATOM 2070 C CA . ILE A 1 294 ? 20.454 22.684 -30.290 1.00 27.26 296 ILE A CA 1
ATOM 2071 C C . ILE A 1 294 ? 19.299 23.570 -30.733 1.00 30.71 296 ILE A C 1
ATOM 2072 O O . ILE A 1 294 ? 19.493 24.557 -31.448 1.00 25.47 296 ILE A O 1
ATOM 2077 N N . GLU A 1 295 ? 18.103 23.243 -30.267 1.00 28.26 297 GLU A N 1
ATOM 2078 C CA . GLU A 1 295 ? 16.987 24.168 -30.268 1.00 29.47 297 GLU A CA 1
ATOM 2079 C C . GLU A 1 295 ? 16.651 24.494 -28.823 1.00 28.68 297 GLU A C 1
ATOM 2080 O O . GLU A 1 295 ? 16.540 23.588 -27.991 1.00 26.48 297 GLU A O 1
ATOM 2084 N N . LEU A 1 296 ? 16.505 25.787 -28.525 1.00 27.15 298 LEU A N 1
ATOM 2085 C CA . LEU A 1 296 ? 16.174 26.236 -27.184 1.00 29.80 298 LEU A CA 1
ATOM 2086 C C . LEU A 1 296 ? 14.972 27.166 -27.251 1.00 28.37 298 LEU A C 1
ATOM 2087 O O . LEU A 1 296 ? 14.941 28.095 -28.064 1.00 36.71 298 LEU A O 1
ATOM 2092 N N . LYS A 1 297 ? 14.010 26.942 -26.370 1.00 24.18 299 LYS A N 1
ATOM 2093 C CA . LYS A 1 297 ? 12.880 27.842 -26.205 1.00 27.84 299 LYS A CA 1
ATOM 2094 C C . LYS A 1 297 ? 12.767 28.219 -24.733 1.00 31.46 299 LYS A C 1
ATOM 2095 O O . LYS A 1 297 ? 12.783 27.347 -23.856 1.00 34.54 299 LYS A O 1
ATOM 2101 N N . GLY A 1 298 ? 12.688 29.517 -24.464 1.00 29.97 300 GLY A N 1
ATOM 2102 C CA . GLY A 1 298 ? 12.515 30.022 -23.118 1.00 34.57 300 GLY A CA 1
ATOM 2103 C C . GLY A 1 298 ? 11.164 30.709 -22.976 1.00 37.73 300 GLY A C 1
ATOM 2104 O O . GLY A 1 298 ? 10.783 31.528 -23.817 1.00 40.73 300 GLY A O 1
ATOM 2105 N N . ILE A 1 299 ? 10.453 30.356 -21.909 1.00 31.50 301 ILE A N 1
ATOM 2106 C CA . ILE A 1 299 ? 9.137 30.918 -21.653 1.00 34.22 301 ILE A CA 1
ATOM 2107 C C . ILE A 1 299 ? 9.040 31.377 -20.202 1.00 33.18 301 ILE A C 1
ATOM 2108 O O . ILE A 1 299 ? 9.769 30.909 -19.321 1.00 30.45 301 ILE A O 1
ATOM 2113 N N . ASP A 1 300 ? 8.128 32.329 -19.974 1.00 35.20 302 ASP A N 1
ATOM 2114 C CA . ASP A 1 300 ? 7.786 32.840 -18.647 1.00 31.51 302 ASP A CA 1
ATOM 2115 C C . ASP A 1 300 ? 8.930 33.609 -17.987 1.00 38.69 302 ASP A C 1
ATOM 2116 O O . ASP A 1 300 ? 9.009 33.673 -16.757 1.00 35.71 302 ASP A O 1
ATOM 2121 N N . PHE A 1 301 ? 9.823 34.213 -18.766 1.00 37.30 303 PHE A N 1
ATOM 2122 C CA . PHE A 1 301 ? 10.895 34.972 -18.140 1.00 35.43 303 PHE A CA 1
ATOM 2123 C C . PHE A 1 301 ? 10.429 36.385 -17.806 1.00 38.25 303 PHE A C 1
ATOM 2124 O O . PHE A 1 301 ? 9.572 36.963 -18.484 1.00 40.13 303 PHE A O 1
ATOM 2132 N N . LYS A 1 302 ? 10.997 36.931 -16.733 1.00 37.26 304 LYS A N 1
ATOM 2133 C CA . LYS A 1 302 ? 10.727 38.306 -16.334 1.00 41.37 304 LYS A CA 1
ATOM 2134 C C . LYS A 1 302 ? 11.627 39.253 -17.116 1.00 44.02 304 LYS A C 1
ATOM 2135 O O . LYS A 1 302 ? 12.855 39.092 -17.127 1.00 40.47 304 LYS A O 1
ATOM 2141 N N . GLU A 1 303 ? 11.024 40.246 -17.771 1.00 40.60 305 GLU A N 1
ATOM 2142 C CA . GLU A 1 303 ? 11.828 41.111 -18.626 1.00 44.88 305 GLU A CA 1
ATOM 2143 C C . GLU A 1 303 ? 12.765 41.997 -17.815 1.00 42.20 305 GLU A C 1
ATOM 2144 O O . GLU A 1 303 ? 13.760 42.492 -18.359 1.00 42.81 305 GLU A O 1
ATOM 2150 N N . ASP A 1 304 ? 12.510 42.165 -16.517 1.00 38.47 306 ASP A N 1
ATOM 2151 C CA . ASP A 1 304 ? 13.449 42.847 -15.634 1.00 38.70 306 ASP A CA 1
ATOM 2152 C C . ASP A 1 304 ? 14.068 41.903 -14.599 1.00 43.21 306 ASP A C 1
ATOM 2153 O O . ASP A 1 304 ? 14.610 42.368 -13.592 1.00 42.52 306 ASP A O 1
ATOM 2158 N N . GLY A 1 305 ? 13.998 40.590 -14.826 1.00 41.19 307 GLY A N 1
ATOM 2159 C CA . GLY A 1 305 ? 14.605 39.621 -13.935 1.00 34.93 307 GLY A CA 1
ATOM 2160 C C . GLY A 1 305 ? 16.083 39.428 -14.241 1.00 34.06 307 GLY A C 1
ATOM 2161 O O . GLY A 1 305 ? 16.684 40.151 -15.035 1.00 34.74 307 GLY A O 1
ATOM 2162 N N . ASN A 1 306 ? 16.676 38.416 -13.599 1.00 35.68 308 ASN A N 1
ATOM 2163 C CA . ASN A 1 306 ? 18.130 38.279 -13.661 1.00 32.28 308 ASN A CA 1
ATOM 2164 C C . ASN A 1 306 ? 18.603 37.836 -15.038 1.00 33.11 308 ASN A C 1
ATOM 2165 O O . ASN A 1 306 ? 19.741 38.119 -15.422 1.00 25.32 308 ASN A O 1
ATOM 2170 N N . ILE A 1 307 ? 17.768 37.123 -15.779 1.00 32.29 309 ILE A N 1
ATOM 2171 C CA . ILE A 1 307 ? 18.206 36.563 -17.045 1.00 32.05 309 ILE A CA 1
ATOM 2172 C C . ILE A 1 307 ? 18.010 37.599 -18.144 1.00 31.18 309 ILE A C 1
ATOM 2173 O O . ILE A 1 307 ? 18.983 38.105 -18.717 1.00 29.88 309 ILE A O 1
ATOM 2178 N N . LEU A 1 308 ? 16.752 37.941 -18.431 1.00 35.08 310 LEU A N 1
ATOM 2179 C CA . LEU A 1 308 ? 16.469 38.904 -19.488 1.00 39.28 310 LEU A CA 1
ATOM 2180 C C . LEU A 1 308 ? 16.983 40.303 -19.154 1.00 39.83 310 LEU A C 1
ATOM 2181 O O . LEU A 1 308 ? 17.223 41.091 -20.071 1.00 48.87 310 LEU A O 1
ATOM 2186 N N . GLY A 1 309 ? 17.180 40.623 -17.876 1.00 39.53 311 GLY A N 1
ATOM 2187 C CA . GLY A 1 309 ? 17.787 41.877 -17.476 1.00 31.25 311 GLY A CA 1
ATOM 2188 C C . GLY A 1 309 ? 19.297 41.868 -17.320 1.00 34.85 311 GLY A C 1
ATOM 2189 O O . GLY A 1 309 ? 19.852 42.861 -16.839 1.00 33.29 311 GLY A O 1
ATOM 2190 N N . HIS A 1 310 ? 19.977 40.778 -17.686 1.00 27.03 312 HIS A N 1
ATOM 2191 C CA . HIS A 1 310 ? 21.438 40.686 -17.662 1.00 30.75 312 HIS A CA 1
ATOM 2192 C C . HIS A 1 310 ? 22.021 41.146 -16.320 1.00 34.56 312 HIS A C 1
ATOM 2193 O O . HIS A 1 310 ? 22.852 42.050 -16.247 1.00 30.61 312 HIS A O 1
ATOM 2200 N N . LYS A 1 311 ? 21.590 40.496 -15.241 1.00 30.34 313 LYS A N 1
ATOM 2201 C CA . LYS A 1 311 ? 22.069 40.840 -13.905 1.00 30.40 313 LYS A CA 1
ATOM 2202 C C . LYS A 1 311 ? 23.015 39.786 -13.321 1.00 40.05 313 LYS A C 1
ATOM 2203 O O . LYS A 1 311 ? 23.360 39.856 -12.129 1.00 40.77 313 LYS A O 1
ATOM 2209 N N . LEU A 1 312 ? 23.444 38.817 -14.123 1.00 30.40 314 LEU A N 1
ATOM 2210 C CA . LEU A 1 312 ? 24.322 37.751 -13.665 1.00 24.13 314 LEU A CA 1
ATOM 2211 C C . LEU A 1 312 ? 25.785 38.088 -13.942 1.00 31.80 314 LEU A C 1
ATOM 2212 O O . LEU A 1 312 ? 26.125 38.693 -14.964 1.00 30.75 314 LEU A O 1
ATOM 2217 N N . GLU A 1 313 ? 26.649 37.701 -13.007 1.00 31.49 315 GLU A N 1
ATOM 2218 C CA . GLU A 1 313 ? 28.086 37.841 -13.197 1.00 32.02 315 GLU A CA 1
ATOM 2219 C C . GLU A 1 313 ? 28.543 37.031 -14.400 1.00 33.70 315 GLU A C 1
ATOM 2220 O O . GLU A 1 313 ? 28.121 35.886 -14.591 1.00 36.52 315 GLU A O 1
ATOM 2226 N N . TYR A 1 314 ? 29.432 37.614 -15.205 1.00 38.43 316 TYR A N 1
ATOM 2227 C CA . TYR A 1 314 ? 30.089 36.811 -16.234 1.00 34.94 316 TYR A CA 1
ATOM 2228 C C . TYR A 1 314 ? 31.220 35.998 -15.622 1.00 34.13 316 TYR A C 1
ATOM 2229 O O . TYR A 1 314 ? 31.183 34.765 -15.634 1.00 31.59 316 TYR A O 1
ATOM 2238 N N . ASN A 1 315 ? 32.219 36.681 -15.037 1.00 34.56 317 ASN A N 1
ATOM 2239 C CA . ASN A 1 315 ? 33.388 35.987 -14.514 1.00 42.70 317 ASN A CA 1
ATOM 2240 C C . ASN A 1 315 ? 34.095 36.775 -13.402 1.00 53.75 317 ASN A C 1
ATOM 2241 O O . ASN A 1 315 ? 35.297 36.583 -13.185 1.00 61.54 317 ASN A O 1
ATOM 2246 N N . ARG A 1 316 ? 33.371 37.648 -12.682 1.00 53.63 318 ARG A N 1
ATOM 2247 C CA . ARG A 1 316 ? 34.006 38.452 -11.633 1.00 46.37 318 ARG A CA 1
ATOM 2248 C C . ARG A 1 316 ? 34.716 37.587 -10.594 1.00 37.30 318 ARG A C 1
ATOM 2249 O O . ARG A 1 316 ? 35.779 37.974 -10.103 1.00 37.65 318 ARG A O 1
ATOM 2251 N N . VAL A 1 317 ? 34.168 36.407 -10.280 1.00 41.69 319 VAL A N 1
ATOM 2252 C CA . VAL A 1 317 ? 34.800 35.477 -9.338 1.00 46.12 319 VAL A CA 1
ATOM 2253 C C . VAL A 1 317 ? 36.237 35.160 -9.725 1.00 39.44 319 VAL A C 1
ATOM 2254 O O . VAL A 1 317 ? 37.096 34.968 -8.859 1.00 41.47 319 VAL A O 1
ATOM 2258 N N . ASN A 1 318 ? 36.511 35.062 -11.018 1.00 37.79 320 ASN A N 1
ATOM 2259 C CA . ASN A 1 318 ? 37.740 34.446 -11.517 1.00 37.37 320 ASN A CA 1
ATOM 2260 C C . ASN A 1 318 ? 37.960 35.012 -12.911 1.00 41.09 320 ASN A C 1
ATOM 2261 O O . ASN A 1 318 ? 37.694 34.356 -13.928 1.00 41.13 320 ASN A O 1
ATOM 2266 N N . PRO A 1 319 ? 38.416 36.265 -12.996 1.00 42.43 321 PRO A N 1
ATOM 2267 C CA . PRO A 1 319 ? 38.290 37.018 -14.251 1.00 43.18 321 PRO A CA 1
ATOM 2268 C C . PRO A 1 319 ? 39.519 36.999 -15.145 1.00 44.32 321 PRO A C 1
ATOM 2269 O O . PRO A 1 319 ? 39.453 37.454 -16.293 1.00 37.65 321 PRO A O 1
ATOM 2273 N N . VAL A 1 320 ? 40.649 36.512 -14.637 1.00 35.69 322 VAL A N 1
ATOM 2274 C CA . VAL A 1 320 ? 41.913 36.649 -15.345 1.00 39.53 322 VAL A CA 1
ATOM 2275 C C . VAL A 1 320 ? 42.712 35.360 -15.214 1.00 37.34 322 VAL A C 1
ATOM 2276 O O . VAL A 1 320 ? 42.605 34.631 -14.224 1.00 41.30 322 VAL A O 1
ATOM 2280 N N . GLU A 1 321 ? 43.517 35.080 -16.229 1.00 32.22 323 GLU A N 1
ATOM 2281 C CA . GLU A 1 321 ? 44.637 34.180 -16.035 1.00 28.42 323 GLU A CA 1
ATOM 2282 C C . GLU A 1 321 ? 45.620 34.805 -15.038 1.00 28.92 323 GLU A C 1
ATOM 2283 O O . GLU A 1 321 ? 45.645 36.018 -14.817 1.00 32.12 323 GLU A O 1
ATOM 2289 N N . LEU A 1 322 ? 46.416 33.961 -14.412 1.00 27.54 324 LEU A N 1
ATOM 2290 C CA . LEU A 1 322 ? 47.440 34.404 -13.477 1.00 29.91 324 LEU A CA 1
ATOM 2291 C C . LEU A 1 322 ? 48.790 34.348 -14.183 1.00 25.12 324 LEU A C 1
ATOM 2292 O O . LEU A 1 322 ? 49.258 33.261 -14.545 1.00 27.18 324 LEU A O 1
ATOM 2297 N N . GLY A 1 323 ? 49.417 35.509 -14.362 1.00 24.77 325 GLY A N 1
ATOM 2298 C CA . GLY A 1 323 ? 50.705 35.586 -15.013 1.00 27.06 325 GLY A CA 1
ATOM 2299 C C . GLY A 1 323 ? 51.885 35.749 -14.069 1.00 29.68 325 GLY A C 1
ATOM 2300 O O . GLY A 1 323 ? 51.790 35.509 -12.858 1.00 31.29 325 GLY A O 1
ATOM 2301 N N . PRO A 1 324 ? 53.030 36.140 -14.638 1.00 26.72 326 PRO A N 1
ATOM 2302 C CA . PRO A 1 324 ? 54.261 36.311 -13.856 1.00 28.35 326 PRO A CA 1
ATOM 2303 C C . PRO A 1 324 ? 54.054 37.129 -12.597 1.00 29.81 326 PRO A C 1
ATOM 2304 O O . PRO A 1 324 ? 53.447 38.200 -12.624 1.00 36.16 326 PRO A O 1
ATOM 2308 N N . GLY A 1 325 ? 54.561 36.604 -11.480 1.00 32.03 327 GLY A N 1
ATOM 2309 C CA . GLY A 1 325 ? 54.472 37.259 -10.200 1.00 30.62 327 GLY A CA 1
ATOM 2310 C C . GLY A 1 325 ? 53.294 36.833 -9.356 1.00 31.94 327 GLY A C 1
ATOM 2311 O O . GLY A 1 325 ? 53.291 37.088 -8.145 1.00 35.11 327 GLY A O 1
ATOM 2312 N N . ALA A 1 326 ? 52.302 36.188 -9.959 1.00 27.42 328 ALA A N 1
ATOM 2313 C CA . ALA A 1 326 ? 51.146 35.679 -9.243 1.00 28.90 328 ALA A CA 1
ATOM 2314 C C . ALA A 1 326 ? 51.473 34.333 -8.605 1.00 29.05 328 ALA A C 1
ATOM 2315 O O . ALA A 1 3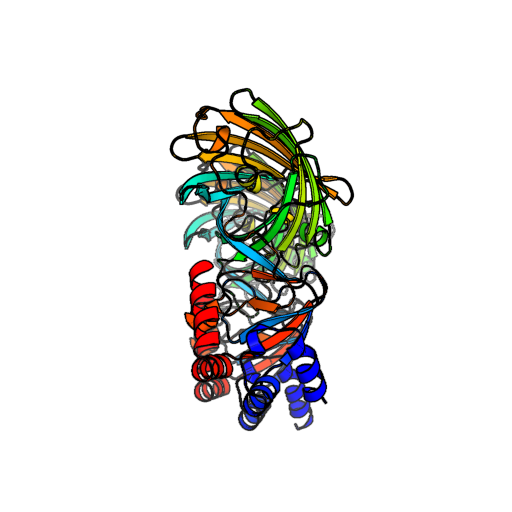26 ? 52.511 33.711 -8.878 1.00 27.56 328 ALA A O 1
ATOM 2317 N N . PHE A 1 327 ? 50.570 33.883 -7.741 1.00 27.73 329 PHE A N 1
ATOM 2318 C CA . PHE A 1 327 ? 50.748 32.616 -7.059 1.00 31.59 329 PHE A CA 1
ATOM 2319 C C . PHE A 1 327 ? 49.410 31.901 -6.967 1.00 28.34 329 PHE A C 1
ATOM 2320 O O . PHE A 1 327 ? 48.345 32.518 -7.031 1.00 29.63 329 PHE A O 1
ATOM 2328 N N . PHE A 1 328 ? 49.476 30.580 -6.825 1.00 20.50 330 PHE A N 1
ATOM 2329 C CA . PHE A 1 328 ? 48.278 29.779 -6.629 1.00 22.92 330 PHE A CA 1
ATOM 2330 C C . PHE A 1 328 ? 48.658 28.539 -5.842 1.00 24.30 330 PHE A C 1
ATOM 2331 O O . PHE A 1 328 ? 49.837 28.242 -5.652 1.00 28.20 330 PHE A O 1
ATOM 2339 N N . GLY A 1 329 ? 47.643 27.805 -5.391 1.00 26.60 331 GLY A N 1
ATOM 2340 C CA . GLY A 1 329 ? 47.870 26.662 -4.529 1.00 24.16 331 GLY A CA 1
ATOM 2341 C C . GLY A 1 329 ? 48.003 27.008 -3.065 1.00 30.53 331 GLY A C 1
ATOM 2342 O O . GLY A 1 329 ? 48.287 26.116 -2.250 1.00 28.91 331 GLY A O 1
ATOM 2343 N N . GLU A 1 330 ? 47.825 28.278 -2.708 1.00 25.56 332 GLU A N 1
ATOM 2344 C CA . GLU A 1 330 ? 47.993 28.724 -1.332 1.00 32.58 332 GLU A CA 1
ATOM 2345 C C . GLU A 1 330 ? 46.795 28.383 -0.458 1.00 34.10 332 GLU A C 1
ATOM 2346 O O . GLU A 1 330 ? 46.963 28.232 0.755 1.00 38.04 332 GLU A O 1
ATOM 2352 N N . MET A 1 331 ? 45.600 28.240 -1.044 1.00 31.35 333 MET A N 1
ATOM 2353 C CA . MET A 1 331 ? 44.406 28.014 -0.232 1.00 33.96 333 MET A CA 1
ATOM 2354 C C . MET A 1 331 ? 44.495 26.701 0.536 1.00 32.05 333 MET A C 1
ATOM 2355 O O . MET A 1 331 ? 44.196 26.660 1.731 1.00 37.41 333 MET A O 1
ATOM 2360 N N . ALA A 1 332 ? 44.934 25.625 -0.119 1.00 30.26 334 ALA A N 1
ATOM 2361 C CA . ALA A 1 332 ? 45.036 24.350 0.577 1.00 34.51 334 ALA A CA 1
ATOM 2362 C C . ALA A 1 332 ? 46.057 24.397 1.709 1.00 35.23 334 ALA A C 1
ATOM 2363 O O . ALA A 1 332 ? 45.879 23.714 2.719 1.00 31.84 334 ALA A O 1
ATOM 2365 N N . LEU A 1 333 ? 47.126 25.186 1.563 1.00 39.54 335 LEU A N 1
ATOM 2366 C CA . LEU A 1 333 ? 48.137 25.261 2.617 1.00 42.21 335 LEU A CA 1
ATOM 2367 C C . LEU A 1 333 ? 47.650 26.076 3.807 1.00 43.10 335 LEU A C 1
ATOM 2368 O O . LEU A 1 333 ? 48.120 25.870 4.930 1.00 42.66 335 LEU A O 1
ATOM 2373 N N . ILE A 1 334 ? 46.723 27.000 3.591 1.00 40.06 336 ILE A N 1
ATOM 2374 C CA . ILE A 1 334 ? 46.208 27.796 4.699 1.00 44.35 336 ILE A CA 1
ATOM 2375 C C . ILE A 1 334 ? 45.074 27.075 5.423 1.00 49.11 336 ILE A C 1
ATOM 2376 O O . ILE A 1 334 ? 44.978 27.139 6.651 1.00 48.57 336 ILE A O 1
ATOM 2381 N N . SER A 1 335 ? 44.216 26.371 4.680 1.00 42.90 337 SER A N 1
ATOM 2382 C CA . SER A 1 335 ? 43.026 25.755 5.250 1.00 46.64 337 SER A CA 1
ATOM 2383 C C . SER A 1 335 ? 43.210 24.289 5.617 1.00 44.99 337 SER A C 1
ATOM 2384 O O . SER A 1 335 ? 42.497 23.796 6.495 1.00 57.88 337 SER A O 1
ATOM 2387 N N . GLY A 1 336 ? 44.127 23.582 4.969 1.00 46.83 338 GLY A N 1
ATOM 2388 C CA . GLY A 1 336 ? 44.211 22.148 5.130 1.00 41.49 338 GLY A CA 1
ATOM 2389 C C . GLY A 1 336 ? 43.187 21.370 4.340 1.00 48.49 338 GLY A C 1
ATOM 2390 O O . GLY A 1 336 ? 43.227 20.132 4.353 1.00 52.76 338 GLY A O 1
ATOM 2391 N N . GLU A 1 337 ? 42.275 22.049 3.653 1.00 49.42 339 GLU A N 1
ATOM 2392 C CA . GLU A 1 337 ? 41.292 21.392 2.809 1.00 47.45 339 GLU A CA 1
ATOM 2393 C C . GLU A 1 337 ? 41.931 21.020 1.476 1.00 43.62 339 GLU A C 1
ATOM 2394 O O . GLU A 1 337 ? 43.039 21.463 1.165 1.00 37.77 339 GLU A O 1
ATOM 2400 N N . PRO A 1 338 ? 41.268 20.172 0.665 1.00 40.83 340 PRO A N 1
ATOM 2401 C CA . PRO A 1 338 ? 41.837 19.825 -0.646 1.00 35.48 340 PRO A CA 1
ATOM 2402 C C . PRO A 1 338 ? 41.832 21.013 -1.600 1.00 31.01 340 PRO A C 1
ATOM 2403 O O . PRO A 1 338 ? 41.336 22.087 -1.246 1.00 29.75 340 PRO A O 1
ATOM 2407 N N . ARG A 1 339 ? 42.415 20.859 -2.789 1.00 25.63 341 ARG A N 1
ATOM 2408 C CA . ARG A 1 339 ? 42.365 21.936 -3.773 1.00 31.79 341 ARG A CA 1
ATOM 2409 C C . ARG A 1 339 ? 40.911 22.296 -4.049 1.00 31.58 341 ARG A C 1
ATOM 2410 O O . ARG A 1 339 ? 40.081 21.417 -4.276 1.00 35.31 341 ARG A O 1
ATOM 2418 N N . VAL A 1 340 ? 40.590 23.589 -4.003 1.00 32.39 342 VAL A N 1
ATOM 2419 C CA . VAL A 1 340 ? 39.223 24.003 -4.301 1.00 34.21 342 VAL A CA 1
ATOM 2420 C C . VAL A 1 340 ? 38.987 24.231 -5.788 1.00 35.54 342 VAL A C 1
ATOM 2421 O O . VAL A 1 340 ? 37.830 24.427 -6.196 1.00 34.55 342 VAL A O 1
ATOM 2425 N N . ALA A 1 341 ? 40.035 24.217 -6.613 1.00 33.28 343 ALA A N 1
ATOM 2426 C CA . ALA A 1 341 ? 39.864 24.487 -8.036 1.00 26.97 343 ALA A CA 1
ATOM 2427 C C . ALA A 1 341 ? 40.930 23.753 -8.840 1.00 26.71 343 ALA A C 1
ATOM 2428 O O . ALA A 1 341 ? 41.943 23.298 -8.304 1.00 36.44 343 ALA A O 1
ATOM 2430 N N . THR A 1 342 ? 40.677 23.627 -10.137 1.00 28.99 344 THR A N 1
ATOM 2431 C CA . THR A 1 342 ? 41.647 23.072 -11.068 1.00 30.71 344 THR A CA 1
ATOM 2432 C C . THR A 1 342 ? 42.417 24.217 -11.711 1.00 34.20 344 THR A C 1
ATOM 2433 O O . THR A 1 342 ? 41.842 25.246 -12.065 1.00 29.34 344 THR A O 1
ATOM 2437 N N . VAL A 1 343 ? 43.732 24.055 -11.799 1.00 35.39 345 VAL A N 1
ATOM 2438 C CA . VAL A 1 343 ? 44.618 25.059 -12.369 1.00 26.97 345 VAL A CA 1
ATOM 2439 C C . VAL A 1 343 ? 45.401 24.389 -13.484 1.00 23.20 345 VAL A C 1
ATOM 2440 O O . VAL A 1 343 ? 45.974 23.316 -13.278 1.00 23.46 345 VAL A O 1
ATOM 2444 N N . SER A 1 344 ? 45.446 25.024 -14.649 1.00 25.46 346 SER A N 1
ATOM 2445 C CA . SER A 1 344 ? 46.132 24.455 -15.794 1.00 25.42 346 SER A CA 1
ATOM 2446 C C . SER A 1 344 ? 46.948 25.535 -16.483 1.00 26.75 346 SER A C 1
ATOM 2447 O O . SER A 1 344 ? 46.646 26.725 -16.384 1.00 26.55 346 SER A O 1
ATOM 2450 N N . ALA A 1 345 ? 47.991 25.110 -17.190 1.00 28.38 347 ALA A N 1
ATOM 2451 C CA . ALA A 1 345 ? 48.814 26.064 -17.923 1.00 31.17 347 ALA A CA 1
ATOM 2452 C C . ALA A 1 345 ? 48.045 26.567 -19.139 1.00 28.04 347 ALA A C 1
ATOM 2453 O O . ALA A 1 345 ? 47.593 25.770 -19.966 1.00 28.54 347 ALA A O 1
ATOM 2455 N N . ALA A 1 346 ? 47.875 27.889 -19.233 1.00 31.22 348 ALA A N 1
ATOM 2456 C CA . ALA A 1 346 ? 47.297 28.480 -20.435 1.00 31.56 348 ALA A CA 1
ATOM 2457 C C . ALA A 1 346 ? 48.334 28.575 -21.550 1.00 29.29 348 ALA A C 1
ATOM 2458 O O . ALA A 1 346 ? 48.045 28.243 -22.703 1.00 33.94 348 ALA A O 1
ATOM 2460 N N . THR A 1 347 ? 49.542 29.018 -21.230 1.00 24.52 349 THR A N 1
ATOM 2461 C CA . THR A 1 347 ? 50.667 28.971 -22.140 1.00 25.30 349 THR A CA 1
ATOM 2462 C C . THR A 1 347 ? 51.686 27.986 -21.563 1.00 33.77 349 THR A C 1
ATOM 2463 O O . THR A 1 347 ? 51.411 27.289 -20.582 1.00 31.77 349 THR A O 1
ATOM 2467 N N . THR A 1 348 ? 52.864 27.920 -22.175 1.00 31.04 350 THR A N 1
ATOM 2468 C CA . THR A 1 348 ? 53.996 27.327 -21.484 1.00 29.76 350 THR A CA 1
ATOM 2469 C C . THR A 1 348 ? 54.221 28.104 -20.201 1.00 28.23 350 THR A C 1
ATOM 2470 O O . THR A 1 348 ? 54.181 29.335 -20.194 1.00 24.15 350 THR A O 1
ATOM 2474 N N . VAL A 1 349 ? 54.446 27.395 -19.107 1.00 24.62 351 VAL A N 1
ATOM 2475 C CA . VAL A 1 349 ? 54.545 28.045 -17.813 1.00 25.13 351 VAL A CA 1
ATOM 2476 C C . VAL A 1 349 ? 55.842 27.634 -17.142 1.00 24.50 351 VAL A C 1
ATOM 2477 O O . VAL A 1 349 ? 56.226 26.459 -17.166 1.00 26.05 351 VAL A O 1
ATOM 2481 N N . SER A 1 350 ? 56.519 28.609 -16.556 1.00 26.15 352 SER A N 1
ATOM 2482 C CA . SER A 1 350 ? 57.650 28.363 -15.673 1.00 28.48 352 SER A CA 1
ATOM 2483 C C . SER A 1 350 ? 57.202 28.619 -14.241 1.00 32.91 352 SER A C 1
ATOM 2484 O O . SER A 1 350 ? 56.720 29.712 -13.925 1.00 30.04 352 SER A O 1
ATOM 2487 N N . LEU A 1 351 ? 57.353 27.606 -13.391 1.00 27.10 353 LEU A N 1
ATOM 2488 C CA . LEU A 1 351 ? 56.861 27.609 -12.023 1.00 28.18 353 LEU A CA 1
ATOM 2489 C C . LEU A 1 351 ? 58.011 27.414 -11.051 1.00 30.69 353 LEU A C 1
ATOM 2490 O O . LEU A 1 351 ? 58.952 26.657 -11.327 1.00 30.64 353 LEU A O 1
ATOM 2495 N N . LEU A 1 352 ? 57.899 28.054 -9.886 1.00 26.16 354 LEU A N 1
ATOM 2496 C CA . LEU A 1 352 ? 58.629 27.635 -8.692 1.00 22.93 354 LEU A CA 1
ATOM 2497 C C . LEU A 1 352 ? 57.620 27.208 -7.636 1.00 28.59 354 LEU A C 1
ATOM 2498 O O . LEU A 1 352 ? 56.695 27.965 -7.310 1.00 32.66 354 LEU A O 1
ATOM 2503 N N . SER A 1 353 ? 57.772 25.993 -7.126 1.00 25.55 355 SER A N 1
ATOM 2504 C CA . SER A 1 353 ? 56.860 25.509 -6.104 1.00 32.44 355 SER A CA 1
ATOM 2505 C C . SER A 1 353 ? 57.529 25.530 -4.736 1.00 29.67 355 SER A C 1
ATOM 2506 O O . SER A 1 353 ? 58.755 25.430 -4.608 1.00 30.14 355 SER A O 1
ATOM 2509 N N . LEU A 1 354 ? 56.698 25.655 -3.712 1.00 27.71 356 LEU A N 1
ATOM 2510 C CA . LEU A 1 354 ? 57.144 25.773 -2.334 1.00 25.27 356 LEU A CA 1
ATOM 2511 C C . LEU A 1 354 ? 56.327 24.798 -1.495 1.00 35.08 356 LEU A C 1
ATOM 2512 O O . LEU A 1 354 ? 55.093 24.883 -1.477 1.00 36.30 356 LEU A O 1
ATOM 2517 N N . HIS A 1 355 ? 57.005 23.864 -0.820 1.00 35.55 357 HIS A N 1
ATOM 2518 C CA . HIS A 1 355 ? 56.295 22.879 -0.009 1.00 37.63 357 HIS A CA 1
ATOM 2519 C C . HIS A 1 355 ? 55.633 23.533 1.203 1.00 34.14 357 HIS A C 1
ATOM 2520 O O . HIS A 1 355 ? 56.072 24.577 1.692 1.00 28.30 357 HIS A O 1
ATOM 2527 N N . SER A 1 356 ? 54.553 22.896 1.678 1.00 32.87 358 SER A N 1
ATOM 2528 C CA . SER A 1 356 ? 53.784 23.366 2.832 1.00 38.24 358 SER A CA 1
ATOM 2529 C C . SER A 1 356 ? 54.627 23.810 4.033 1.00 37.96 358 SER A C 1
ATOM 2530 O O . SER A 1 356 ? 54.429 24.905 4.575 1.00 40.03 358 SER A O 1
ATOM 2533 N N . ALA A 1 357 ? 55.557 22.967 4.484 1.00 34.49 359 ALA A N 1
ATOM 2534 C CA . ALA A 1 357 ? 56.329 23.315 5.674 1.00 35.23 359 ALA A CA 1
ATOM 2535 C C . ALA A 1 357 ? 57.150 24.581 5.461 1.00 42.22 359 ALA A C 1
ATOM 2536 O O . ALA A 1 357 ? 57.248 25.425 6.362 1.00 43.59 359 ALA A O 1
ATOM 2538 N N . ASP A 1 358 ? 57.746 24.741 4.275 1.00 28.87 360 ASP A N 1
ATOM 2539 C CA . ASP A 1 358 ? 58.513 25.954 4.019 1.00 28.81 360 ASP A CA 1
ATOM 2540 C C . ASP A 1 358 ? 57.617 27.155 3.797 1.00 33.34 360 ASP A C 1
ATOM 2541 O O . ASP A 1 358 ? 58.087 28.290 3.916 1.00 39.72 360 ASP A O 1
ATOM 2546 N N . PHE A 1 359 ? 56.344 26.923 3.468 1.00 40.37 361 PHE A N 1
ATOM 2547 C CA . PHE A 1 359 ? 55.372 28.005 3.392 1.00 35.76 361 PHE A CA 1
ATOM 2548 C C . PHE A 1 359 ? 55.100 28.580 4.773 1.00 31.73 361 PHE A C 1
ATOM 2549 O O . PHE A 1 359 ? 55.079 29.804 4.946 1.00 34.39 361 PHE A O 1
ATOM 2557 N N . GLN A 1 360 ? 54.894 27.715 5.774 1.00 31.41 362 GLN A N 1
ATOM 2558 C CA . GLN A 1 360 ? 54.671 28.219 7.127 1.00 34.44 362 GLN A CA 1
ATOM 2559 C C . GLN A 1 360 ? 55.858 29.036 7.621 1.00 40.63 362 GLN A C 1
ATOM 2560 O O . GLN A 1 360 ? 55.675 30.038 8.321 1.00 36.72 362 GLN A O 1
ATOM 2564 N N . MET A 1 361 ? 57.076 28.640 7.254 1.00 44.56 363 MET A N 1
ATOM 2565 C CA . MET A 1 361 ? 58.243 29.379 7.708 1.00 41.12 363 MET A CA 1
ATOM 2566 C C . MET A 1 361 ? 58.377 30.698 6.963 1.00 45.34 363 MET A C 1
ATOM 2567 O O . MET A 1 361 ? 58.780 31.712 7.544 1.00 45.67 363 MET A O 1
ATOM 2572 N N . LEU A 1 362 ? 58.060 30.696 5.670 1.00 47.91 364 LEU A N 1
ATOM 2573 C CA . LEU A 1 362 ? 58.021 31.946 4.923 1.00 41.92 364 LEU A CA 1
ATOM 2574 C C . LEU A 1 362 ? 57.045 32.929 5.563 1.00 35.86 364 LEU A C 1
ATOM 2575 O O . LEU A 1 362 ? 57.380 34.097 5.793 1.00 35.09 364 LEU A O 1
ATOM 2580 N N . CYS A 1 363 ? 55.836 32.462 5.886 1.00 31.22 365 CYS A N 1
ATOM 2581 C CA . CYS A 1 363 ? 54.838 33.346 6.482 1.00 37.56 365 CYS A CA 1
ATOM 2582 C C . CYS A 1 363 ? 55.299 33.874 7.827 1.00 43.02 365 CYS A C 1
ATOM 2583 O O . CYS A 1 363 ? 55.013 35.025 8.182 1.00 48.43 365 CYS A O 1
ATOM 2586 N N . SER A 1 364 ? 56.020 33.047 8.587 1.00 44.71 366 SER A N 1
ATOM 2587 C CA . SER A 1 364 ? 56.557 33.480 9.869 1.00 42.94 366 SER A CA 1
ATOM 2588 C C . SER A 1 364 ? 57.667 34.513 9.693 1.00 38.97 366 SER A C 1
ATOM 2589 O O . SER A 1 364 ? 57.698 35.527 10.399 1.00 43.98 366 SER A O 1
ATOM 2592 N N . SER A 1 365 ? 58.576 34.287 8.749 1.00 40.62 367 SER A N 1
ATOM 2593 C CA . SER A 1 365 ? 59.660 35.240 8.525 1.00 43.41 367 SER A CA 1
ATOM 2594 C C . SER A 1 365 ? 59.168 36.581 7.981 1.00 47.74 367 SER A C 1
ATOM 2595 O O . SER A 1 365 ? 59.815 37.611 8.202 1.00 44.80 367 SER A O 1
ATOM 2598 N N . SER A 1 366 ? 58.052 36.612 7.259 1.00 49.70 368 SER A N 1
ATOM 2599 C CA . SER A 1 366 ? 57.595 37.865 6.655 1.00 48.10 368 SER A CA 1
ATOM 2600 C C . SER A 1 366 ? 56.098 38.010 6.868 1.00 45.84 368 SER A C 1
ATOM 2601 O O . SER A 1 366 ? 55.285 37.481 6.094 1.00 43.85 368 SER A O 1
ATOM 2604 N N . PRO A 1 367 ? 55.690 38.715 7.929 1.00 45.08 369 PRO A N 1
ATOM 2605 C CA . PRO A 1 367 ? 54.252 38.979 8.140 1.00 42.11 369 PRO A CA 1
ATOM 2606 C C . PRO A 1 367 ? 53.611 39.742 6.996 1.00 39.48 369 PRO A C 1
ATOM 2607 O O . PRO A 1 367 ? 52.420 39.558 6.725 1.00 53.63 369 PRO A O 1
ATOM 2611 N N . GLU A 1 368 ? 54.374 40.606 6.325 1.00 43.98 370 GLU A N 1
ATOM 2612 C CA . GLU A 1 368 ? 53.902 41.255 5.105 1.00 47.68 370 GLU A CA 1
ATOM 2613 C C . GLU A 1 368 ? 53.480 40.227 4.062 1.00 47.84 370 GLU A C 1
ATOM 2614 O O . GLU A 1 368 ? 52.382 40.303 3.499 1.00 44.34 370 GLU A O 1
ATOM 2620 N N . ILE A 1 369 ? 54.356 39.262 3.777 1.00 46.73 371 ILE A N 1
ATOM 2621 C CA . ILE A 1 369 ? 54.010 38.225 2.813 1.00 41.61 371 ILE A CA 1
ATOM 2622 C C . ILE A 1 369 ? 52.885 37.358 3.354 1.00 37.27 371 ILE A C 1
ATOM 2623 O O . ILE A 1 369 ? 51.965 36.982 2.614 1.00 42.96 371 ILE A O 1
ATOM 2628 N N . ALA A 1 370 ? 52.927 37.040 4.653 1.00 36.04 372 ALA A N 1
ATOM 2629 C CA . ALA A 1 370 ? 51.832 36.293 5.265 1.00 34.69 372 ALA A CA 1
ATOM 2630 C C . ALA A 1 370 ? 50.503 36.997 5.036 1.00 41.73 372 ALA A C 1
ATOM 2631 O O . ALA A 1 370 ? 49.501 36.356 4.693 1.00 37.95 372 ALA A O 1
ATOM 2633 N N . GLU A 1 371 ? 50.486 38.324 5.195 1.00 39.13 373 GLU A N 1
ATOM 2634 C CA . GLU A 1 371 ? 49.269 39.093 4.959 1.00 41.98 373 GLU A CA 1
ATOM 2635 C C . GLU A 1 371 ? 48.801 38.978 3.509 1.00 37.39 373 GLU A C 1
ATOM 2636 O O . GLU A 1 371 ? 47.607 38.785 3.243 1.00 41.57 373 GLU A O 1
ATOM 2642 N N . ILE A 1 372 ? 49.721 39.129 2.555 1.00 34.27 374 ILE A N 1
ATOM 2643 C CA . ILE A 1 372 ? 49.346 39.017 1.146 1.00 40.17 374 ILE A CA 1
ATOM 2644 C C . ILE A 1 372 ? 48.682 37.674 0.869 1.00 40.35 374 ILE A C 1
ATOM 2645 O O . ILE A 1 372 ? 47.644 37.610 0.201 1.00 44.20 374 ILE A O 1
ATOM 2650 N N . PHE A 1 373 ? 49.258 36.583 1.392 1.00 35.35 375 PHE A N 1
ATOM 2651 C CA . PHE A 1 373 ? 48.656 35.262 1.214 1.00 35.78 375 PHE A CA 1
ATOM 2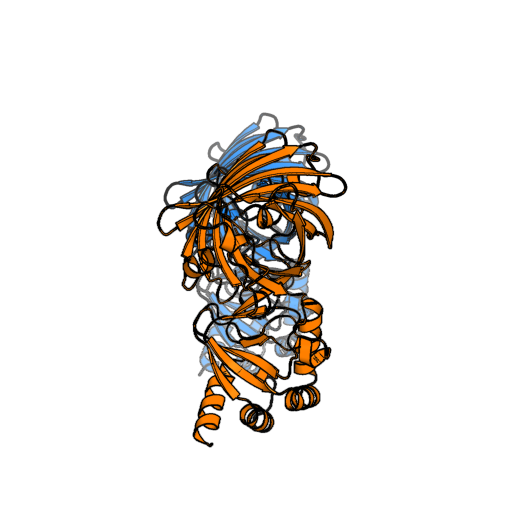652 C C . PHE A 1 373 ? 47.276 35.198 1.853 1.00 39.04 375 PHE A C 1
ATOM 2653 O O . PHE A 1 373 ? 46.310 34.739 1.231 1.00 35.60 375 PHE A O 1
ATOM 2661 N N . ARG A 1 374 ? 47.186 35.615 3.122 1.00 44.02 376 ARG A N 1
ATOM 2662 C CA . ARG A 1 374 ? 45.933 35.563 3.875 1.00 46.46 376 ARG A CA 1
ATOM 2663 C C . ARG A 1 374 ? 44.809 36.269 3.130 1.00 47.68 376 ARG A C 1
ATOM 2664 O O . ARG A 1 374 ? 43.731 35.700 2.920 1.00 45.79 376 ARG A O 1
ATOM 2672 N N . LYS A 1 375 ? 45.057 37.516 2.712 1.00 47.33 377 LYS A N 1
ATOM 2673 C CA . LYS A 1 375 ? 44.030 38.309 2.048 1.00 45.53 377 LYS A CA 1
ATOM 2674 C C . LYS A 1 375 ? 43.670 37.723 0.691 1.00 44.49 377 LYS A C 1
ATOM 2675 O O . LYS A 1 375 ? 42.485 37.609 0.350 1.00 41.85 377 LYS A O 1
ATOM 2681 N N . THR A 1 376 ? 44.680 37.349 -0.101 1.00 44.49 378 THR A N 1
ATOM 2682 C CA . THR A 1 376 ? 44.408 36.756 -1.408 1.00 39.25 378 THR A CA 1
ATOM 2683 C C . THR A 1 376 ? 43.573 35.493 -1.271 1.00 40.98 378 THR A C 1
ATOM 2684 O O . THR A 1 376 ? 42.610 35.295 -2.021 1.00 38.64 378 THR A O 1
ATOM 2688 N N . ALA A 1 377 ? 43.924 34.623 -0.319 1.00 36.90 379 ALA A N 1
ATOM 2689 C CA . ALA A 1 377 ? 43.153 33.396 -0.149 1.00 37.22 379 ALA A CA 1
ATOM 2690 C C . ALA A 1 377 ? 41.725 33.705 0.287 1.00 44.67 379 ALA A C 1
ATOM 2691 O O . ALA A 1 377 ? 40.778 33.051 -0.173 1.00 35.85 379 ALA A O 1
ATOM 2693 N N . LEU A 1 378 ? 41.551 34.706 1.166 1.00 41.66 380 LEU A N 1
ATOM 2694 C CA . LEU A 1 378 ? 40.209 35.154 1.539 1.00 45.68 380 LEU A CA 1
ATOM 2695 C C . LEU A 1 378 ? 39.425 35.648 0.325 1.00 46.38 380 LEU A C 1
ATOM 2696 O O . LEU A 1 378 ? 38.306 35.190 0.071 1.00 41.27 380 LEU A O 1
ATOM 2701 N N . GLU A 1 379 ? 40.000 36.594 -0.431 1.00 45.59 381 GLU A N 1
ATOM 2702 C CA . GLU A 1 379 ? 39.352 37.099 -1.640 1.00 47.01 381 GLU A CA 1
ATOM 2703 C C . GLU A 1 379 ? 38.925 35.967 -2.568 1.00 54.43 381 GLU A C 1
ATOM 2704 O O . GLU A 1 379 ? 37.860 36.031 -3.190 1.00 61.78 381 GLU A O 1
ATOM 2707 N N . ARG A 1 380 ? 39.734 34.915 -2.670 1.00 52.15 382 ARG A N 1
ATOM 2708 C CA . ARG A 1 380 ? 39.407 33.830 -3.582 1.00 44.03 382 ARG A CA 1
ATOM 2709 C C . ARG A 1 380 ? 38.375 32.868 -3.009 1.00 42.21 382 ARG A C 1
ATOM 2710 O O . ARG A 1 380 ? 37.775 32.098 -3.769 1.00 43.70 382 ARG A O 1
ATOM 2718 N N . ARG A 1 381 ? 38.140 32.913 -1.704 1.00 52.67 383 ARG A N 1
ATOM 2719 C CA . ARG A 1 381 ? 37.241 31.976 -1.033 1.00 60.56 383 ARG A CA 1
ATOM 2720 C C . ARG A 1 381 ? 35.763 32.174 -1.417 1.00 59.87 383 ARG A C 1
ATOM 2721 O O . ARG A 1 381 ? 35.366 33.219 -1.943 1.00 57.90 383 ARG A O 1
ATOM 2725 N N . ARG B 1 8 ? 64.352 -28.759 -7.940 1.00 82.70 8 ARG B N 1
ATOM 2726 C CA . ARG B 1 8 ? 65.133 -28.346 -6.778 1.00 86.50 8 ARG B CA 1
ATOM 2727 C C . ARG B 1 8 ? 65.405 -26.849 -6.839 1.00 90.11 8 ARG B C 1
ATOM 2728 O O . ARG B 1 8 ? 64.490 -26.039 -6.687 1.00 93.66 8 ARG B O 1
ATOM 2730 N N . ARG B 1 9 ? 66.673 -26.489 -7.069 1.00 89.21 9 ARG B N 1
ATOM 2731 C CA . ARG B 1 9 ? 67.039 -25.080 -7.195 1.00 85.77 9 ARG B CA 1
ATOM 2732 C C . ARG B 1 9 ? 66.418 -24.463 -8.443 1.00 80.79 9 ARG B C 1
ATOM 2733 O O . ARG B 1 9 ? 66.032 -23.288 -8.437 1.00 77.47 9 ARG B O 1
ATOM 2741 N N . GLY B 1 10 ? 66.316 -25.244 -9.522 1.00 79.60 10 GLY B N 1
ATOM 2742 C CA . GLY B 1 10 ? 65.843 -24.696 -10.784 1.00 72.65 10 GLY B CA 1
ATOM 2743 C C . GLY B 1 10 ? 64.425 -24.166 -10.700 1.00 68.81 10 GLY B C 1
ATOM 2744 O O . GLY B 1 10 ? 64.100 -23.136 -11.297 1.00 65.84 10 GLY B O 1
ATOM 2745 N N . ASP B 1 11 ? 63.564 -24.858 -9.946 1.00 66.83 11 ASP B N 1
ATOM 2746 C CA . ASP B 1 11 ? 62.191 -24.393 -9.781 1.00 64.98 11 ASP B CA 1
ATOM 2747 C C . ASP B 1 11 ? 62.120 -23.191 -8.846 1.00 54.73 11 ASP B C 1
ATOM 2748 O O . ASP B 1 11 ? 61.312 -22.278 -9.066 1.00 42.24 11 ASP B O 1
ATOM 2753 N N . PHE B 1 12 ? 62.963 -23.150 -7.808 1.00 53.17 12 PHE B N 1
ATOM 2754 C CA . PHE B 1 12 ? 62.934 -21.984 -6.933 1.00 54.28 12 PHE B CA 1
ATOM 2755 C C . PHE B 1 12 ? 63.298 -20.713 -7.693 1.00 54.59 12 PHE B C 1
ATOM 2756 O O . PHE B 1 12 ? 62.671 -19.665 -7.496 1.00 51.35 12 PHE B O 1
ATOM 2764 N N . VAL B 1 13 ? 64.325 -20.780 -8.546 1.00 62.78 13 VAL B N 1
ATOM 2765 C CA . VAL B 1 13 ? 64.776 -19.593 -9.274 1.00 67.45 13 VAL B CA 1
ATOM 2766 C C . VAL B 1 13 ? 63.670 -19.092 -10.178 1.00 64.77 13 VAL B C 1
ATOM 2767 O O . VAL B 1 13 ? 63.370 -17.897 -10.251 1.00 62.56 13 VAL B O 1
ATOM 2771 N N . ARG B 1 14 ? 63.050 -20.024 -10.849 1.00 62.42 14 ARG B N 1
ATOM 2772 C CA . ARG B 1 14 ? 61.951 -19.718 -11.710 1.00 64.32 14 ARG B CA 1
ATOM 2773 C C . ARG B 1 14 ? 60.746 -19.141 -10.958 1.00 55.61 14 ARG B C 1
ATOM 2774 O O . ARG B 1 14 ? 60.273 -18.129 -11.313 1.00 46.02 14 ARG B O 1
ATOM 2782 N N . ASN B 1 15 ? 60.266 -19.831 -9.953 1.00 44.63 15 ASN B N 1
ATOM 2783 C CA . ASN B 1 15 ? 59.180 -19.362 -9.131 1.00 42.82 15 ASN B CA 1
ATOM 2784 C C . ASN B 1 15 ? 59.496 -17.985 -8.594 1.00 38.96 15 ASN B C 1
ATOM 2785 O O . ASN B 1 15 ? 58.586 -17.168 -8.425 1.00 40.92 15 ASN B O 1
ATOM 2790 N N . TRP B 1 16 ? 60.782 -17.690 -8.375 1.00 41.96 16 TRP B N 1
ATOM 2791 C CA . TRP B 1 16 ? 61.155 -16.370 -7.882 1.00 47.77 16 TRP B CA 1
ATOM 2792 C C . TRP B 1 16 ? 60.854 -15.289 -8.916 1.00 48.83 16 TRP B C 1
ATOM 2793 O O . TRP B 1 16 ? 60.361 -14.207 -8.570 1.00 46.27 16 TRP B O 1
ATOM 2804 N N . GLN B 1 17 ? 61.132 -15.567 -10.192 1.00 46.23 17 GLN B N 1
ATOM 2805 C CA . GLN B 1 17 ? 60.842 -14.594 -11.241 1.00 43.15 17 GLN B CA 1
ATOM 2806 C C . GLN B 1 17 ? 59.339 -14.477 -11.482 1.00 46.17 17 GLN B C 1
ATOM 2807 O O . GLN B 1 17 ? 58.817 -13.374 -11.686 1.00 45.86 17 GLN B O 1
ATOM 2809 N N . LEU B 1 18 ? 58.626 -15.600 -11.430 1.00 46.90 18 LEU B N 1
ATOM 2810 C CA . LEU B 1 18 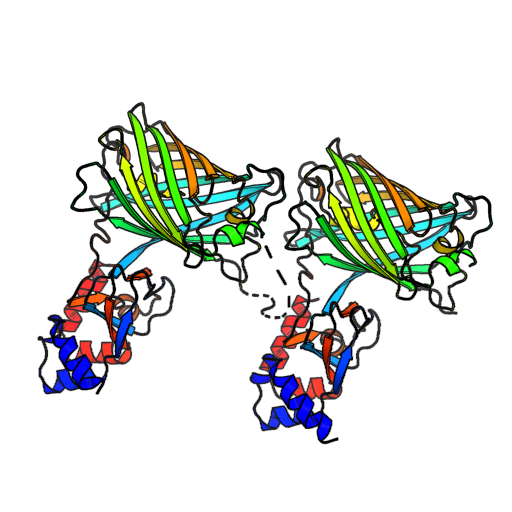? 57.189 -15.583 -11.673 1.00 46.00 18 LEU B CA 1
ATOM 2811 C C . LEU B 1 18 ? 56.437 -14.815 -10.596 1.00 47.41 18 LEU B C 1
ATOM 2812 O O . LEU B 1 18 ? 55.432 -14.154 -10.895 1.00 40.88 18 LEU B O 1
ATOM 2817 N N . VAL B 1 19 ? 56.910 -14.875 -9.346 1.00 49.21 19 VAL B N 1
ATOM 2818 C CA . VAL B 1 19 ? 56.174 -14.265 -8.245 1.00 45.61 19 VAL B CA 1
ATOM 2819 C C . VAL B 1 19 ? 56.157 -12.741 -8.358 1.00 41.76 19 VAL B C 1
ATOM 2820 O O . VAL B 1 19 ? 55.254 -12.097 -7.809 1.00 39.15 19 VAL B O 1
ATOM 2824 N N . ALA B 1 20 ? 57.099 -12.153 -9.109 1.00 38.78 20 ALA B N 1
ATOM 2825 C CA . ALA B 1 20 ? 57.032 -10.729 -9.433 1.00 41.22 20 ALA B CA 1
ATOM 2826 C C . ALA B 1 20 ? 55.709 -10.346 -10.085 1.00 49.64 20 ALA B C 1
ATOM 2827 O O . ALA B 1 20 ? 55.290 -9.187 -9.994 1.00 48.90 20 ALA B O 1
ATOM 2829 N N . ALA B 1 21 ? 55.043 -11.291 -10.753 1.00 53.16 21 ALA B N 1
ATOM 2830 C CA . ALA B 1 21 ? 53.764 -10.997 -11.390 1.00 55.27 21 ALA B CA 1
ATOM 2831 C C . ALA B 1 21 ? 52.607 -10.889 -10.402 1.00 51.18 21 ALA B C 1
ATOM 2832 O O . ALA B 1 21 ? 51.491 -10.569 -10.821 1.00 53.35 21 ALA B O 1
ATOM 2834 N N . VAL B 1 22 ? 52.831 -11.152 -9.118 1.00 41.95 22 VAL B N 1
ATOM 2835 C CA . VAL B 1 22 ? 51.750 -11.114 -8.135 1.00 44.17 22 VAL B CA 1
ATOM 2836 C C . VAL B 1 22 ? 51.968 -9.942 -7.186 1.00 51.28 22 VAL B C 1
ATOM 2837 O O . VAL B 1 22 ? 52.646 -10.100 -6.154 1.00 47.78 22 VAL B O 1
ATOM 2841 N N . PRO B 1 23 ? 51.404 -8.765 -7.483 1.00 48.62 23 PRO B N 1
ATOM 2842 C CA . PRO B 1 23 ? 51.669 -7.587 -6.645 1.00 46.45 23 PRO B CA 1
ATOM 2843 C C . PRO B 1 23 ? 51.375 -7.814 -5.186 1.00 47.15 23 PRO B C 1
ATOM 2844 O O . PRO B 1 23 ? 52.041 -7.222 -4.326 1.00 46.48 23 PRO B O 1
ATOM 2848 N N . LEU B 1 24 ? 50.401 -8.678 -4.886 1.00 35.65 24 LEU B N 1
ATOM 2849 C CA . LEU B 1 24 ? 50.018 -8.941 -3.510 1.00 42.57 24 LEU B CA 1
ATOM 2850 C C . LEU B 1 24 ? 51.226 -9.310 -2.661 1.00 48.05 24 LEU B C 1
ATOM 2851 O O . LEU B 1 24 ? 51.286 -8.995 -1.466 1.00 42.45 24 LEU B O 1
ATOM 2856 N N . PHE B 1 25 ? 52.201 -9.979 -3.262 1.00 44.75 25 PHE B N 1
ATOM 2857 C CA . PHE B 1 25 ? 53.338 -10.437 -2.488 1.00 46.01 25 PHE B CA 1
ATOM 2858 C C . PHE B 1 25 ? 54.378 -9.347 -2.268 1.00 51.83 25 PHE B C 1
ATOM 2859 O O . PHE B 1 25 ? 55.278 -9.535 -1.445 1.00 56.76 25 PHE B O 1
ATOM 2867 N N . GLN B 1 26 ? 54.253 -8.204 -2.947 1.00 54.70 26 GLN B N 1
ATOM 2868 C CA . GLN B 1 26 ? 55.094 -7.054 -2.635 1.00 53.93 26 GLN B CA 1
ATOM 2869 C C . GLN B 1 26 ? 54.908 -6.583 -1.196 1.00 54.52 26 GLN B C 1
ATOM 2870 O O . GLN B 1 26 ? 55.742 -5.826 -0.692 1.00 55.05 26 GLN B O 1
ATOM 2872 N N . LYS B 1 27 ? 53.844 -7.032 -0.521 1.00 53.52 27 LYS B N 1
ATOM 2873 C CA . LYS B 1 27 ? 53.580 -6.713 0.876 1.00 55.50 27 LYS B CA 1
ATOM 2874 C C . LYS B 1 27 ? 54.439 -7.516 1.840 1.00 64.40 27 LYS B C 1
ATOM 2875 O O . LYS B 1 27 ? 54.233 -7.418 3.054 1.00 73.23 27 LYS B O 1
ATOM 2881 N N . LEU B 1 28 ? 55.382 -8.305 1.336 1.00 64.93 28 LEU B N 1
ATOM 2882 C CA . LEU B 1 28 ? 56.217 -9.169 2.153 1.00 56.17 28 LEU B CA 1
ATOM 2883 C C . LEU B 1 28 ? 57.668 -8.723 2.059 1.00 53.46 28 LEU B C 1
ATOM 2884 O O . LEU B 1 28 ? 58.098 -8.164 1.047 1.00 62.50 28 LEU B O 1
ATOM 2889 N N . GLY B 1 29 ? 58.421 -8.970 3.127 1.00 48.88 29 GLY B N 1
ATOM 2890 C CA . GLY B 1 29 ? 59.842 -8.738 3.117 1.00 39.40 29 GLY B CA 1
ATOM 2891 C C . GLY B 1 29 ? 60.554 -9.842 2.369 1.00 51.55 29 GLY B C 1
ATOM 2892 O O . GLY B 1 29 ? 60.005 -10.926 2.138 1.00 57.35 29 GLY B O 1
ATOM 2893 N N . PRO B 1 30 ? 61.801 -9.581 1.971 1.00 52.93 30 PRO B N 1
ATOM 2894 C CA . PRO B 1 30 ? 62.513 -10.547 1.114 1.00 49.39 30 PRO B CA 1
ATOM 2895 C C . PRO B 1 30 ? 62.652 -11.928 1.723 1.00 56.17 30 PRO B C 1
ATOM 2896 O O . PRO B 1 30 ? 62.410 -12.929 1.033 1.00 58.52 30 PRO B O 1
ATOM 2900 N N . ALA B 1 31 ? 63.045 -12.007 3.000 1.00 57.83 31 ALA B N 1
ATOM 2901 C CA . ALA B 1 31 ? 63.227 -13.299 3.654 1.00 47.37 31 ALA B CA 1
ATOM 2902 C C . ALA B 1 31 ? 61.925 -14.087 3.687 1.00 39.26 31 ALA B C 1
ATOM 2903 O O . ALA B 1 31 ? 61.906 -15.289 3.396 1.00 37.22 31 ALA B O 1
ATOM 2905 N N . VAL B 1 32 ? 60.827 -13.430 4.072 1.00 38.03 32 VAL B N 1
ATOM 2906 C CA . VAL B 1 32 ? 59.522 -14.091 4.059 1.00 49.32 32 VAL B CA 1
ATOM 2907 C C . VAL B 1 32 ? 59.153 -14.517 2.642 1.00 47.50 32 VAL B C 1
ATOM 2908 O O . VAL B 1 32 ? 58.626 -15.615 2.427 1.00 43.19 32 VAL B O 1
ATOM 2912 N N . LEU B 1 33 ? 59.456 -13.671 1.652 1.00 45.11 33 LEU B N 1
ATOM 2913 C CA . LEU B 1 33 ? 59.133 -14.017 0.270 1.00 48.87 33 LEU B CA 1
ATOM 2914 C C . LEU B 1 33 ? 59.849 -15.290 -0.171 1.00 45.76 33 LEU B C 1
ATOM 2915 O O . LEU B 1 33 ? 59.276 -16.111 -0.903 1.00 42.68 33 LEU B O 1
ATOM 2920 N N . VAL B 1 34 ? 61.097 -15.476 0.273 1.00 34.58 34 VAL B N 1
ATOM 2921 C CA . VAL B 1 34 ? 61.842 -16.676 -0.095 1.00 36.13 34 VAL B CA 1
ATOM 2922 C C . VAL B 1 34 ? 61.145 -17.920 0.437 1.00 44.81 34 VAL B C 1
ATOM 2923 O O . VAL B 1 34 ? 61.065 -18.947 -0.249 1.00 48.16 34 VAL B O 1
ATOM 2927 N N . GLU B 1 35 ? 60.635 -17.849 1.670 1.00 40.87 35 GLU B N 1
ATOM 2928 C CA . GLU B 1 35 ? 59.935 -18.988 2.253 1.00 39.01 35 GLU B CA 1
ATOM 2929 C C . GLU B 1 35 ? 58.670 -19.303 1.482 1.00 36.86 35 GLU B C 1
ATOM 2930 O O . GLU B 1 35 ? 58.359 -20.473 1.239 1.00 36.65 35 GLU B O 1
ATOM 2936 N N . ILE B 1 36 ? 57.917 -18.269 1.105 1.00 37.54 36 ILE B N 1
ATOM 2937 C CA . ILE B 1 36 ? 56.670 -18.483 0.381 1.00 37.28 36 ILE B CA 1
ATOM 2938 C C . ILE B 1 36 ? 56.959 -19.058 -1.000 1.00 39.59 36 ILE B C 1
ATOM 2939 O O . ILE B 1 36 ? 56.338 -20.044 -1.417 1.00 40.74 36 ILE B O 1
ATOM 2944 N N . VAL B 1 37 ? 57.919 -18.458 -1.720 1.00 37.44 37 VAL B N 1
ATOM 2945 C CA . VAL B 1 37 ? 58.315 -18.980 -3.026 1.00 36.17 37 VAL B CA 1
ATOM 2946 C C . VAL B 1 37 ? 58.748 -20.433 -2.908 1.00 41.98 37 VAL B C 1
ATOM 2947 O O . VAL B 1 37 ? 58.417 -21.269 -3.759 1.00 41.87 37 VAL B O 1
ATOM 2951 N N . ARG B 1 38 ? 59.483 -20.759 -1.842 1.00 40.31 38 ARG B N 1
ATOM 2952 C CA . ARG B 1 38 ? 59.904 -22.136 -1.616 1.00 40.90 38 ARG B CA 1
ATOM 2953 C C . ARG B 1 38 ? 58.718 -23.080 -1.525 1.00 40.60 38 ARG B C 1
ATOM 2954 O O . ARG B 1 38 ? 58.825 -24.250 -1.908 1.00 42.64 38 ARG B O 1
ATOM 2957 N N . ALA B 1 39 ? 57.593 -22.608 -1.008 1.00 35.63 39 ALA B N 1
ATOM 2958 C CA . ALA B 1 39 ? 56.420 -23.461 -0.877 1.00 38.38 39 ALA B CA 1
ATOM 2959 C C . ALA B 1 39 ? 55.492 -23.411 -2.090 1.00 36.11 39 ALA B C 1
ATOM 2960 O O . ALA B 1 39 ? 54.549 -24.202 -2.155 1.00 32.80 39 ALA B O 1
ATOM 2962 N N . LEU B 1 40 ? 55.716 -22.512 -3.040 1.00 30.23 40 LEU B N 1
ATOM 2963 C CA . LEU B 1 40 ? 54.835 -22.452 -4.199 1.00 32.17 40 LEU B CA 1
ATOM 2964 C C . LEU B 1 40 ? 55.210 -23.523 -5.214 1.00 36.12 40 LEU B C 1
ATOM 2965 O O . LEU B 1 40 ? 56.371 -23.932 -5.319 1.00 38.48 40 LEU B O 1
ATOM 2970 N N . ARG B 1 41 ? 54.214 -23.969 -5.974 1.00 31.54 41 ARG B N 1
ATOM 2971 C CA . ARG B 1 41 ? 54.416 -24.927 -7.057 1.00 37.97 41 ARG B CA 1
ATOM 2972 C C . ARG B 1 41 ? 53.874 -24.342 -8.358 1.00 36.05 41 ARG B C 1
ATOM 2973 O O . ARG B 1 41 ? 52.708 -23.927 -8.423 1.00 30.93 41 ARG B O 1
ATOM 2975 N N . ALA B 1 42 ? 54.723 -24.303 -9.384 1.00 34.95 42 ALA B N 1
ATOM 2976 C CA . ALA B 1 42 ? 54.364 -23.686 -10.648 1.00 32.72 42 ALA B CA 1
ATOM 2977 C C . ALA B 1 42 ? 53.618 -24.675 -11.527 1.00 39.02 42 ALA B C 1
ATOM 2978 O O . ALA B 1 42 ? 53.840 -25.888 -11.477 1.00 35.86 42 ALA B O 1
ATOM 2980 N N . ARG B 1 43 ? 52.721 -24.140 -12.343 1.00 37.90 43 ARG B N 1
ATOM 2981 C CA . ARG B 1 43 ? 51.960 -24.993 -13.231 1.00 39.19 43 ARG B CA 1
ATOM 2982 C C . ARG B 1 43 ? 51.596 -24.209 -14.482 1.00 32.45 43 ARG B C 1
ATOM 2983 O O . ARG B 1 43 ? 51.246 -23.026 -14.406 1.00 25.07 43 ARG B O 1
ATOM 2991 N N . THR B 1 44 ? 51.735 -24.875 -15.628 1.00 32.55 44 THR B N 1
ATOM 2992 C CA . THR B 1 44 ? 51.236 -24.410 -16.917 1.00 31.56 44 THR B CA 1
ATOM 2993 C C . THR B 1 44 ? 49.939 -25.156 -17.213 1.00 28.62 44 THR B C 1
ATOM 2994 O O . THR B 1 44 ? 49.910 -26.391 -17.173 1.00 29.98 44 THR B O 1
ATOM 2998 N N . VAL B 1 45 ? 48.878 -24.425 -17.527 1.00 23.78 45 VAL B N 1
ATOM 2999 C CA . VAL B 1 45 ? 47.562 -25.005 -17.771 1.00 29.33 45 VAL B CA 1
ATOM 3000 C C . VAL B 1 45 ? 47.149 -24.705 -19.197 1.00 30.47 45 VAL B C 1
ATOM 3001 O O . VAL B 1 45 ? 47.095 -23.534 -19.587 1.00 29.20 45 VAL B O 1
ATOM 3005 N N . PRO B 1 46 ? 46.790 -25.709 -19.996 1.00 25.79 46 PRO B N 1
ATOM 3006 C CA . PRO B 1 46 ? 46.337 -25.447 -21.365 1.00 29.59 46 PRO B CA 1
ATOM 3007 C C . PRO B 1 46 ? 45.023 -24.688 -21.396 1.00 33.90 46 PRO B C 1
ATOM 3008 O O . PRO B 1 46 ? 44.166 -24.839 -20.515 1.00 29.00 46 PRO B O 1
ATOM 3012 N N . ALA B 1 47 ? 44.896 -23.834 -22.415 1.00 29.05 47 ALA B N 1
ATOM 3013 C CA . ALA B 1 47 ? 43.657 -23.108 -22.656 1.00 32.93 47 ALA B CA 1
ATOM 3014 C C . ALA B 1 47 ? 42.467 -24.054 -22.583 1.00 31.40 47 ALA B C 1
ATOM 3015 O O . ALA B 1 47 ? 42.498 -25.152 -23.148 1.00 30.90 47 ALA B O 1
ATOM 3017 N N . GLY B 1 48 ? 41.436 -23.641 -21.845 1.00 30.89 48 GLY B N 1
ATOM 3018 C CA . GLY B 1 48 ? 40.200 -24.387 -21.756 1.00 30.58 48 GLY B CA 1
ATOM 3019 C C . GLY B 1 48 ? 40.140 -25.438 -20.666 1.00 34.31 48 GLY B C 1
ATOM 3020 O O . GLY B 1 48 ? 39.045 -25.933 -20.368 1.00 37.89 48 GLY B O 1
ATOM 3021 N N . ALA B 1 49 ? 41.265 -25.788 -20.054 1.00 30.54 49 ALA B N 1
ATOM 3022 C CA . ALA B 1 49 ? 41.279 -26.865 -19.076 1.00 30.28 49 ALA B CA 1
ATOM 3023 C C . ALA B 1 49 ? 40.717 -26.413 -17.729 1.00 32.10 49 ALA B C 1
ATOM 3024 O O . ALA B 1 49 ? 40.950 -25.283 -17.290 1.00 32.23 49 ALA B O 1
ATOM 3026 N N . VAL B 1 50 ? 39.978 -27.317 -17.062 1.00 35.78 50 VAL B N 1
ATOM 3027 C CA . VAL B 1 50 ? 39.439 -27.052 -15.732 1.00 24.50 50 VAL B CA 1
ATOM 3028 C C . VAL B 1 50 ? 40.555 -27.151 -14.703 1.00 31.06 50 VAL B C 1
ATOM 3029 O O . VAL B 1 50 ? 41.353 -28.096 -14.713 1.00 28.86 50 VAL B O 1
ATOM 3033 N N . ILE B 1 51 ? 40.583 -26.199 -13.783 1.00 28.81 51 ILE B N 1
ATOM 3034 C CA . ILE B 1 51 ? 41.586 -26.136 -12.735 1.00 29.01 51 ILE B CA 1
ATOM 3035 C C . ILE B 1 51 ? 41.009 -26.562 -11.385 1.00 38.82 51 ILE B C 1
ATOM 3036 O O . ILE B 1 51 ? 41.613 -27.365 -10.680 1.00 41.02 51 ILE B O 1
ATOM 3041 N N . CYS B 1 52 ? 39.788 -26.105 -11.109 1.00 38.63 52 CYS B N 1
ATOM 3042 C CA . CYS B 1 52 ? 39.055 -26.446 -9.890 1.00 36.02 52 CYS B CA 1
ATOM 3043 C C . CYS B 1 52 ? 37.582 -26.724 -10.229 1.00 36.55 52 CYS B C 1
ATOM 3044 O O . CYS B 1 52 ? 36.910 -25.880 -10.820 1.00 37.48 52 CYS B O 1
ATOM 3047 N N . ARG B 1 53 ? 37.087 -27.904 -9.855 1.00 30.02 53 ARG B N 1
ATOM 3048 C CA . ARG B 1 53 ? 35.712 -28.290 -10.133 1.00 39.99 53 ARG B CA 1
ATOM 3049 C C . ARG B 1 53 ? 34.851 -28.068 -8.889 1.00 39.06 53 ARG B C 1
ATOM 3050 O O . ARG B 1 53 ? 35.274 -28.380 -7.772 1.00 39.70 53 ARG B O 1
ATOM 3058 N N . ILE B 1 54 ? 33.646 -27.518 -9.086 1.00 30.41 54 ILE B N 1
ATOM 3059 C CA . ILE B 1 54 ? 32.727 -27.271 -7.976 1.00 31.17 54 ILE B CA 1
ATOM 3060 C C . ILE B 1 54 ? 32.468 -28.562 -7.201 1.00 29.11 54 ILE B C 1
ATOM 3061 O O . ILE B 1 54 ? 32.378 -29.649 -7.779 1.00 28.81 54 ILE B O 1
ATOM 3066 N N . GLY B 1 55 ? 32.329 -28.443 -5.876 1.00 30.06 55 GLY B N 1
ATOM 3067 C CA . GLY B 1 55 ? 32.108 -29.594 -5.020 1.00 30.05 55 GLY B CA 1
ATOM 3068 C C . GLY B 1 55 ? 33.347 -30.402 -4.661 1.00 44.68 55 GLY B C 1
ATOM 3069 O O . GLY B 1 55 ? 33.256 -31.305 -3.813 1.00 40.37 55 GLY B O 1
ATOM 3070 N N . GLU B 1 56 ? 34.502 -30.129 -5.291 1.00 40.48 56 GLU B N 1
ATOM 3071 C CA . GLU B 1 56 ? 35.734 -30.821 -4.946 1.00 35.71 56 GLU B CA 1
ATOM 3072 C C . GLU B 1 56 ? 36.296 -30.289 -3.634 1.00 37.90 56 GLU B C 1
ATOM 3073 O O . GLU B 1 56 ? 36.137 -29.104 -3.314 1.00 39.94 56 GLU B O 1
ATOM 3079 N N . PRO B 1 57 ? 36.990 -31.137 -2.876 1.00 43.98 57 PRO B N 1
ATOM 3080 C CA . PRO B 1 57 ? 37.740 -30.634 -1.721 1.00 40.44 57 PRO B CA 1
ATOM 3081 C C . PRO B 1 57 ? 38.874 -29.738 -2.184 1.00 38.00 57 PRO B C 1
ATOM 3082 O O . PRO B 1 57 ? 39.486 -29.968 -3.230 1.00 38.90 57 PRO B O 1
ATOM 3086 N N . GLY B 1 58 ? 39.130 -28.694 -1.407 1.00 43.09 58 GLY B N 1
ATOM 3087 C CA . GLY B 1 58 ? 40.202 -27.770 -1.715 1.00 40.87 58 GLY B CA 1
ATOM 3088 C C . GLY B 1 58 ? 41.388 -27.906 -0.780 1.00 41.54 58 GLY B C 1
ATOM 3089 O O . GLY B 1 58 ? 41.268 -27.658 0.424 1.00 48.53 58 GLY B O 1
ATOM 3090 N N . ASP B 1 59 ? 42.542 -28.302 -1.311 1.00 38.98 59 ASP B N 1
ATOM 3091 C CA . ASP B 1 59 ? 43.764 -28.363 -0.518 1.00 44.06 59 ASP B CA 1
ATOM 3092 C C . ASP B 1 59 ? 44.781 -27.294 -0.897 1.00 43.58 59 ASP B C 1
ATOM 3093 O O . ASP B 1 59 ? 45.882 -27.281 -0.327 1.00 42.63 59 ASP B O 1
ATOM 3098 N N . ARG B 1 60 ? 44.442 -26.384 -1.815 1.00 34.34 60 ARG B N 1
ATOM 3099 C CA . ARG B 1 60 ? 45.382 -25.352 -2.239 1.00 34.61 60 ARG B CA 1
ATOM 3100 C C . ARG B 1 60 ? 44.628 -24.203 -2.898 1.00 32.12 60 ARG B C 1
ATOM 3101 O O . ARG B 1 60 ? 43.458 -24.331 -3.263 1.00 34.25 60 ARG B O 1
ATOM 3109 N N . MET B 1 61 ? 45.317 -23.082 -3.059 1.00 29.94 61 MET B N 1
ATOM 3110 C CA . MET B 1 61 ? 44.802 -21.945 -3.811 1.00 30.23 61 MET B CA 1
ATOM 3111 C C . MET B 1 61 ? 45.831 -21.563 -4.865 1.00 29.61 61 MET B C 1
ATOM 3112 O O . MET B 1 61 ? 46.923 -22.130 -4.928 1.00 31.56 61 MET B O 1
ATOM 3117 N N . PHE B 1 62 ? 45.486 -20.581 -5.691 1.00 29.59 62 PHE B N 1
ATOM 3118 C CA . PHE B 1 62 ? 46.251 -20.336 -6.903 1.00 25.91 62 PHE B CA 1
ATOM 3119 C C . PHE B 1 62 ? 46.423 -18.845 -7.150 1.00 32.83 62 PHE B C 1
ATOM 3120 O O . PHE B 1 62 ? 45.497 -18.059 -6.947 1.00 29.72 62 PHE B O 1
ATOM 3128 N N . PHE B 1 63 ? 47.604 -18.477 -7.633 1.00 29.58 63 PHE B N 1
ATOM 3129 C CA . PHE B 1 63 ? 47.908 -17.126 -8.076 1.00 30.79 63 PHE B CA 1
ATOM 3130 C C . PHE B 1 63 ? 48.181 -17.163 -9.571 1.00 26.26 63 PHE B C 1
ATOM 3131 O O . PHE B 1 63 ? 49.019 -17.945 -10.025 1.00 23.45 63 PHE B O 1
ATOM 3139 N N . VAL B 1 64 ? 47.470 -16.339 -10.332 1.00 27.62 64 VAL B N 1
ATOM 3140 C CA . VAL B 1 64 ? 47.669 -16.274 -11.781 1.00 33.03 64 VAL B CA 1
ATOM 3141 C C . VAL B 1 64 ? 48.932 -15.480 -12.089 1.00 28.64 64 VAL B C 1
ATOM 3142 O O . VAL B 1 64 ? 49.082 -14.337 -11.648 1.00 30.81 64 VAL B O 1
ATOM 3146 N N . VAL B 1 65 ? 49.836 -16.074 -12.863 1.00 27.85 65 VAL B N 1
ATOM 3147 C CA . VAL B 1 65 ? 51.057 -15.402 -13.293 1.00 26.29 65 VAL B CA 1
ATOM 3148 C C . VAL B 1 65 ? 50.957 -14.915 -14.736 1.00 32.94 65 VAL B C 1
ATOM 3149 O O . VAL B 1 65 ? 51.399 -13.810 -15.052 1.00 32.33 65 VAL B O 1
ATOM 3153 N N . GLU B 1 66 ? 50.408 -15.738 -15.630 1.00 29.07 66 GLU B N 1
ATOM 3154 C CA . GLU B 1 66 ? 50.179 -15.369 -17.019 1.00 23.03 66 GLU B CA 1
ATOM 3155 C C . GLU B 1 66 ? 48.817 -15.895 -17.426 1.00 28.42 66 GLU B C 1
ATOM 3156 O O . GLU B 1 66 ? 48.380 -16.938 -16.937 1.00 27.48 66 GLU B O 1
ATOM 3162 N N . GLY B 1 67 ? 48.164 -15.178 -18.347 1.00 33.42 67 GLY B N 1
ATOM 3163 C CA . GLY B 1 67 ? 46.875 -15.598 -18.867 1.00 28.24 67 GLY B CA 1
ATOM 3164 C C . GLY B 1 67 ? 45.730 -15.207 -17.951 1.00 28.64 67 GLY B C 1
ATOM 3165 O O . GLY B 1 67 ? 45.889 -14.449 -16.988 1.00 26.88 67 GLY B O 1
ATOM 3166 N N . SER B 1 68 ? 44.544 -15.725 -18.268 1.00 26.05 68 SER B N 1
ATOM 3167 C CA . SER B 1 68 ? 43.378 -15.441 -17.448 1.00 27.75 68 SER B CA 1
ATOM 3168 C C . SER B 1 68 ? 42.559 -16.704 -17.259 1.00 28.39 68 SER B C 1
ATOM 3169 O O . SER B 1 68 ? 42.598 -17.613 -18.089 1.00 29.38 68 SER B O 1
ATOM 3172 N N . VAL B 1 69 ? 41.834 -16.760 -16.139 1.00 25.09 69 VAL B N 1
ATOM 3173 C CA . VAL B 1 69 ? 40.968 -17.889 -15.838 1.00 26.04 69 VAL B CA 1
ATOM 3174 C C . VAL B 1 69 ? 39.538 -17.392 -15.807 1.00 26.46 69 VAL B C 1
ATOM 3175 O O . VAL B 1 69 ? 39.262 -16.211 -15.583 1.00 27.84 69 VAL B O 1
ATOM 3179 N N . SER B 1 70 ? 38.614 -18.313 -16.035 1.00 27.14 70 SER B N 1
ATOM 3180 C CA . SER B 1 70 ? 37.194 -18.012 -15.973 1.00 27.07 70 SER B CA 1
ATOM 3181 C C . SER B 1 70 ? 36.575 -18.720 -14.777 1.00 26.96 70 SER B C 1
ATOM 3182 O O . SER B 1 70 ? 36.834 -19.907 -14.545 1.00 25.17 70 SER B O 1
ATOM 3185 N N . VAL B 1 71 ? 35.780 -17.980 -14.011 1.00 29.53 71 VAL B N 1
ATOM 3186 C CA . VAL B 1 71 ? 34.987 -18.540 -12.929 1.00 24.84 71 VAL B CA 1
ATOM 3187 C C . VAL B 1 71 ? 33.587 -18.777 -13.462 1.00 27.07 71 VAL B C 1
ATOM 3188 O O . VAL B 1 71 ? 32.956 -17.859 -14.000 1.00 23.63 71 VAL B O 1
ATOM 3192 N N . ALA B 1 72 ? 33.098 -20.000 -13.310 1.00 23.95 72 ALA B N 1
ATOM 3193 C CA . ALA B 1 72 ? 31.726 -20.350 -13.651 1.00 25.34 72 ALA B CA 1
ATOM 3194 C C . ALA B 1 72 ? 30.998 -20.656 -12.343 1.00 22.60 72 ALA B C 1
ATOM 3195 O O . ALA B 1 72 ? 31.359 -21.602 -11.637 1.00 23.52 72 ALA B O 1
ATOM 3197 N N . THR B 1 73 ? 30.007 -19.837 -12.000 1.00 24.75 73 THR B N 1
ATOM 3198 C CA . THR B 1 73 ? 29.331 -19.957 -10.714 1.00 29.29 73 THR B CA 1
ATOM 3199 C C . THR B 1 73 ? 28.085 -20.843 -10.820 1.00 30.86 73 THR B C 1
ATOM 3200 O O . THR B 1 73 ? 27.584 -21.142 -11.908 1.00 32.90 73 THR B O 1
ATOM 3204 N N . ASN B 1 74 ? 27.598 -21.272 -9.659 1.00 30.74 74 ASN B N 1
ATOM 3205 C CA . ASN B 1 74 ? 26.545 -22.277 -9.616 1.00 30.18 74 ASN B CA 1
ATOM 3206 C C . ASN B 1 74 ? 25.197 -21.669 -9.984 1.00 27.52 74 ASN B C 1
ATOM 3207 O O . ASN B 1 74 ? 24.777 -20.667 -9.405 1.00 25.10 74 ASN B O 1
ATOM 3212 N N . TRP B 1 75 ? 24.526 -22.267 -10.970 1.00 24.45 75 TRP B N 1
ATOM 3213 C CA . TRP B 1 75 ? 23.146 -21.914 -11.304 1.00 25.63 75 TRP B CA 1
ATOM 3214 C C . TRP B 1 75 ? 22.125 -22.867 -10.695 1.00 31.15 75 TRP B C 1
ATOM 3215 O O . TRP B 1 75 ? 20.937 -22.536 -10.666 1.00 35.81 75 TRP B O 1
ATOM 3226 N N . GLY B 1 76 ? 22.554 -24.040 -10.227 1.00 35.88 76 GLY B N 1
ATOM 3227 C CA . GLY B 1 76 ? 21.705 -24.970 -9.510 1.00 33.15 76 GLY B CA 1
ATOM 3228 C C . GLY B 1 76 ? 21.641 -26.315 -10.200 1.00 33.08 76 GLY B C 1
ATOM 3229 O O . GLY B 1 76 ? 22.414 -26.621 -11.111 1.00 31.19 76 GLY B O 1
ATOM 3230 N N . ASN B 1 77 ? 20.684 -27.120 -9.761 1.00 24.89 77 ASN B N 1
ATOM 3231 C CA . ASN B 1 77 ? 20.511 -28.487 -10.213 1.00 27.40 77 ASN B CA 1
ATOM 3232 C C . ASN B 1 77 ? 19.229 -28.629 -11.017 1.00 29.58 77 ASN B C 1
ATOM 3233 O O . ASN B 1 77 ? 18.199 -28.044 -10.664 1.00 31.89 77 ASN B O 1
ATOM 3238 N N . VAL B 1 78 ? 19.293 -29.452 -12.064 1.00 33.63 78 VAL B N 1
ATOM 3239 C CA . VAL B 1 78 ? 18.155 -29.801 -12.912 1.00 29.51 78 VAL B CA 1
ATOM 3240 C C . VAL B 1 78 ? 17.767 -31.236 -12.559 1.00 29.68 78 VAL B C 1
ATOM 3241 O O . VAL B 1 78 ? 18.525 -32.169 -12.849 1.00 28.06 78 VAL B O 1
ATOM 3245 N N . TYR B 1 79 ? 16.591 -31.431 -11.951 1.00 27.75 79 TYR B N 1
ATOM 3246 C CA . TYR B 1 79 ? 16.172 -32.762 -11.498 1.00 29.55 79 TYR B CA 1
ATOM 3247 C C . TYR B 1 79 ? 15.355 -33.475 -12.571 1.00 29.90 79 TYR B C 1
ATOM 3248 O O . TYR B 1 79 ? 14.336 -32.955 -13.044 1.00 32.95 79 TYR B O 1
ATOM 3257 N N . ILE B 1 80 ? 15.795 -34.678 -12.922 1.00 25.87 80 ILE B N 1
ATOM 3258 C CA . ILE B 1 80 ? 15.322 -35.414 -14.089 1.00 34.20 80 ILE B CA 1
ATOM 3259 C C . ILE B 1 80 ? 14.660 -36.705 -13.625 1.00 37.47 80 ILE B C 1
ATOM 3260 O O . ILE B 1 80 ? 15.159 -37.385 -12.719 1.00 33.55 80 ILE B O 1
ATOM 3265 N N . THR B 1 81 ? 13.538 -37.042 -14.256 1.00 34.20 81 THR B N 1
ATOM 3266 C CA . THR B 1 81 ? 12.841 -38.296 -14.011 1.00 41.26 81 THR B CA 1
ATOM 3267 C C . THR B 1 81 ? 12.360 -38.863 -15.342 1.00 38.29 81 THR B C 1
ATOM 3268 O O . THR B 1 81 ? 12.127 -38.118 -16.299 1.00 41.93 81 THR B O 1
ATOM 3272 N N . ALA B 1 82 ? 12.202 -40.185 -15.394 1.00 33.37 82 ALA B N 1
ATOM 3273 C CA . ALA B 1 82 ? 11.683 -40.827 -16.595 1.00 34.79 82 ALA B CA 1
ATOM 3274 C C . ALA B 1 82 ? 10.199 -40.531 -16.789 1.00 39.17 82 ALA B C 1
ATOM 3275 O O . ALA B 1 82 ? 9.430 -40.414 -15.829 1.00 40.90 82 ALA B O 1
ATOM 3277 N N . ASP B 1 83 ? 9.801 -40.414 -18.055 1.00 41.48 83 ASP B N 1
ATOM 3278 C CA . ASP B 1 83 ? 8.393 -40.326 -18.457 1.00 48.11 83 ASP B CA 1
ATOM 3279 C C . ASP B 1 83 ? 8.153 -41.442 -19.466 1.00 52.98 83 ASP B C 1
ATOM 3280 O O . ASP B 1 83 ? 8.158 -41.211 -20.679 1.00 51.92 83 ASP B O 1
ATOM 3285 N N . LYS B 1 84 ? 7.955 -42.663 -18.957 1.00 54.52 84 LYS B N 1
ATOM 3286 C CA . LYS B 1 84 ? 7.884 -43.818 -19.850 1.00 55.61 84 LYS B CA 1
ATOM 3287 C C . LYS B 1 84 ? 6.608 -43.819 -20.674 1.00 50.02 84 LYS B C 1
ATOM 3288 O O . LYS B 1 84 ? 6.595 -44.372 -21.777 1.00 56.21 84 LYS B O 1
ATOM 3294 N N . GLN B 1 85 ? 5.546 -43.174 -20.185 1.00 52.61 85 GLN B N 1
ATOM 3295 C CA . GLN B 1 85 ? 4.325 -43.055 -20.977 1.00 64.05 85 GLN B CA 1
ATOM 3296 C C . GLN B 1 85 ? 4.567 -42.316 -22.288 1.00 66.04 85 GLN B C 1
ATOM 3297 O O . GLN B 1 85 ? 3.838 -42.529 -23.262 1.00 71.63 85 GLN B O 1
ATOM 3300 N N . LYS B 1 86 ? 5.572 -41.441 -22.335 1.00 61.42 86 LYS B N 1
ATOM 3301 C CA . LYS B 1 86 ? 5.925 -40.744 -23.566 1.00 54.05 86 LYS B CA 1
A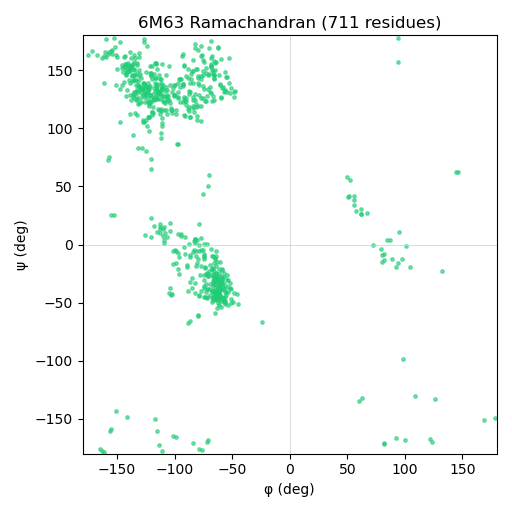TOM 3302 C C . LYS B 1 86 ? 7.312 -41.121 -24.065 1.00 42.31 86 LYS B C 1
ATOM 3303 O O . LYS B 1 86 ? 7.815 -40.493 -25.005 1.00 47.40 86 LYS B O 1
ATOM 3309 N N . ASN B 1 87 ? 7.924 -42.155 -23.484 1.00 39.10 87 ASN B N 1
ATOM 3310 C CA . ASN B 1 87 ? 9.245 -42.633 -23.893 1.00 40.05 87 ASN B CA 1
ATOM 3311 C C . ASN B 1 87 ? 10.289 -41.515 -23.840 1.00 40.88 87 ASN B C 1
ATOM 3312 O O . ASN B 1 87 ? 11.133 -41.389 -24.727 1.00 36.91 87 ASN B O 1
ATOM 3317 N N . GLY B 1 88 ? 10.241 -40.699 -22.796 1.00 39.95 88 GLY B N 1
ATOM 3318 C CA . GLY B 1 88 ? 11.188 -39.609 -22.629 1.00 36.71 88 GLY B CA 1
ATOM 3319 C C . GLY B 1 88 ? 11.442 -39.276 -21.175 1.00 36.43 88 GLY B C 1
ATOM 3320 O O . GLY B 1 88 ? 11.505 -40.161 -20.317 1.00 39.14 88 GLY B O 1
ATOM 3321 N N . ILE B 1 89 ? 11.607 -37.983 -20.893 1.00 29.90 89 ILE B N 1
ATOM 3322 C CA . ILE B 1 89 ? 11.940 -37.534 -19.548 1.00 27.76 89 ILE B CA 1
ATOM 3323 C C . ILE B 1 89 ? 11.129 -36.297 -19.196 1.00 33.18 89 ILE B C 1
ATOM 3324 O O . ILE B 1 89 ? 10.589 -35.598 -20.061 1.00 35.18 89 ILE B O 1
ATOM 3329 N N . LYS B 1 90 ? 11.046 -36.045 -17.893 1.00 38.95 90 LYS B N 1
ATOM 3330 C CA . LYS B 1 90 ? 10.569 -34.791 -17.339 1.00 37.00 90 LYS B CA 1
ATOM 3331 C C . LYS B 1 90 ? 11.682 -34.219 -16.477 1.00 33.88 90 LYS B C 1
ATOM 3332 O O . LYS B 1 90 ? 12.525 -34.959 -15.954 1.00 27.31 90 LYS B O 1
ATOM 3338 N N . ALA B 1 91 ? 11.690 -32.897 -16.334 1.00 29.70 91 ALA B N 1
ATOM 3339 C CA . ALA B 1 91 ? 12.614 -32.254 -15.416 1.00 31.24 91 ALA B CA 1
ATOM 3340 C C . ALA B 1 91 ? 11.914 -31.078 -14.761 1.00 27.48 91 ALA B C 1
ATOM 3341 O O . ALA B 1 91 ? 10.970 -30.500 -15.309 1.00 31.21 91 ALA B O 1
ATOM 3343 N N . ASN B 1 92 ? 12.380 -30.735 -13.568 1.00 27.04 92 ASN B N 1
ATOM 3344 C CA . ASN B 1 92 ? 11.934 -29.501 -12.945 1.00 35.62 92 ASN B CA 1
ATOM 3345 C C . ASN B 1 92 ? 13.057 -28.974 -12.075 1.00 28.80 92 ASN B C 1
ATOM 3346 O O . ASN B 1 92 ? 13.904 -29.737 -11.600 1.00 25.44 92 ASN B O 1
ATOM 3351 N N . PHE B 1 93 ? 13.077 -27.649 -11.925 1.00 25.71 93 PHE B N 1
ATOM 3352 C CA . PHE B 1 93 ? 14.138 -26.936 -11.224 1.00 29.08 93 PHE B CA 1
ATOM 3353 C C . PHE B 1 93 ? 13.762 -25.466 -11.144 1.00 33.45 93 PHE B C 1
ATOM 3354 O O . PHE B 1 93 ? 12.882 -24.988 -11.867 1.00 34.32 93 PHE B O 1
ATOM 3362 N N . LYS B 1 94 ? 14.443 -24.759 -10.247 1.00 34.07 94 LYS B N 1
ATOM 3363 C CA . LYS B 1 94 ? 14.250 -23.333 -10.047 1.00 34.60 94 LYS B CA 1
ATOM 3364 C C . LYS B 1 94 ? 15.533 -22.610 -10.413 1.00 30.27 94 LYS B C 1
ATOM 3365 O O . LYS B 1 94 ? 16.624 -23.103 -10.136 1.00 23.95 94 LYS B O 1
ATOM 3371 N N . ILE B 1 95 ? 15.404 -21.432 -11.011 1.00 27.20 95 ILE B N 1
ATOM 3372 C CA . ILE B 1 95 ? 16.546 -20.574 -11.304 1.00 29.23 95 ILE B CA 1
ATOM 3373 C C . ILE B 1 95 ? 16.397 -19.301 -10.481 1.00 31.45 95 ILE B C 1
ATOM 3374 O O . ILE B 1 95 ? 15.290 -18.767 -10.356 1.00 28.45 95 ILE B O 1
ATOM 3379 N N . ARG B 1 96 ? 17.501 -18.818 -9.907 1.00 33.69 96 ARG B N 1
ATOM 3380 C CA . ARG B 1 96 ? 17.487 -17.592 -9.106 1.00 33.50 96 ARG B CA 1
ATOM 3381 C C . ARG B 1 96 ? 18.253 -16.492 -9.848 1.00 34.32 96 ARG B C 1
ATOM 3382 O O . ARG B 1 96 ? 19.485 -16.473 -9.844 1.00 36.54 96 ARG B O 1
ATOM 3387 N N . HIS B 1 97 ? 17.513 -15.581 -10.479 1.00 28.03 97 HIS B N 1
ATOM 3388 C CA . HIS B 1 97 ? 18.075 -14.431 -11.185 1.00 27.81 97 HIS B CA 1
ATOM 3389 C C . HIS B 1 97 ? 18.248 -13.257 -10.219 1.00 28.04 97 HIS B C 1
ATOM 3390 O O . HIS B 1 97 ? 17.262 -12.739 -9.679 1.00 32.33 97 HIS B O 1
ATOM 3397 N N . ASN B 1 98 ? 19.489 -12.832 -10.005 1.00 24.98 98 ASN B N 1
ATOM 3398 C CA . ASN B 1 98 ? 19.734 -11.651 -9.178 1.00 27.25 98 ASN B CA 1
ATOM 3399 C C . ASN B 1 98 ? 19.063 -10.420 -9.779 1.00 29.69 98 ASN B C 1
ATOM 3400 O O . ASN B 1 98 ? 19.103 -10.198 -10.994 1.00 27.82 98 ASN B O 1
ATOM 3405 N N . VAL B 1 99 ? 18.441 -9.629 -8.915 1.00 32.70 99 VAL B N 1
ATOM 3406 C CA . VAL B 1 99 ? 17.778 -8.383 -9.277 1.00 29.42 99 VAL B CA 1
ATOM 3407 C C . VAL B 1 99 ? 18.704 -7.229 -8.921 1.00 33.34 99 VAL B C 1
ATOM 3408 O O . VAL B 1 99 ? 19.341 -7.237 -7.859 1.00 35.33 99 VAL B O 1
ATOM 3412 N N . GLU B 1 100 ? 18.799 -6.248 -9.812 1.00 32.28 100 GLU B N 1
ATOM 3413 C CA . GLU B 1 100 ? 19.542 -5.037 -9.496 1.00 42.00 100 GLU B CA 1
ATOM 3414 C C . GLU B 1 100 ? 18.922 -4.362 -8.278 1.00 46.25 100 GLU B C 1
ATOM 3415 O O . GLU B 1 100 ? 17.712 -4.125 -8.230 1.00 52.62 100 GLU B O 1
ATOM 3421 N N . GLY B 1 101 ? 19.748 -4.076 -7.281 1.00 46.24 101 GLY B N 1
ATOM 3422 C CA . GLY B 1 101 ? 19.280 -3.557 -6.016 1.00 46.57 101 GLY B CA 1
ATOM 3423 C C . GLY B 1 101 ? 19.275 -4.578 -4.903 1.00 52.20 101 GLY B C 1
ATOM 3424 O O . GLY B 1 101 ? 19.230 -4.190 -3.732 1.00 52.80 101 GLY B O 1
ATOM 3425 N N . GLY B 1 102 ? 19.303 -5.868 -5.226 1.00 53.85 102 GLY B N 1
ATOM 3426 C CA . GLY B 1 102 ? 19.560 -6.852 -4.195 1.00 52.62 102 GLY B CA 1
ATOM 3427 C C . GLY B 1 102 ? 18.643 -8.056 -4.110 1.00 47.05 102 GLY B C 1
ATOM 3428 O O . GLY B 1 102 ? 19.028 -9.088 -3.548 1.00 58.77 102 GLY B O 1
ATOM 3429 N N . GLY B 1 103 ? 17.428 -7.956 -4.624 1.00 36.47 103 GLY B N 1
ATOM 3430 C CA . GLY B 1 103 ? 16.535 -9.088 -4.498 1.00 43.11 103 GLY B CA 1
ATOM 3431 C C . GLY B 1 103 ? 16.923 -10.259 -5.399 1.00 50.19 103 GLY B C 1
ATOM 3432 O O . GLY B 1 103 ? 17.987 -10.310 -6.019 1.00 44.07 103 GLY B O 1
ATOM 3433 N N . VAL B 1 104 ? 16.007 -11.221 -5.468 1.00 56.72 104 VAL B N 1
ATOM 3434 C CA . VAL B 1 104 ? 16.123 -12.365 -6.364 1.00 43.53 104 VAL B CA 1
ATOM 3435 C C . VAL B 1 104 ? 14.800 -12.522 -7.103 1.00 36.85 104 VAL B C 1
ATOM 3436 O O . VAL B 1 104 ? 13.730 -12.313 -6.521 1.00 36.36 104 VAL B O 1
ATOM 3440 N N . GLN B 1 105 ? 14.877 -12.868 -8.391 1.00 29.06 105 GLN B N 1
ATOM 3441 C CA . GLN B 1 105 ? 13.715 -13.218 -9.208 1.00 29.30 105 GLN B CA 1
ATOM 3442 C C . GLN B 1 105 ? 13.734 -14.716 -9.499 1.00 35.15 105 GLN B C 1
ATOM 3443 O O . GLN B 1 105 ? 14.638 -15.204 -10.190 1.00 40.56 105 GLN B O 1
ATOM 3449 N N . LEU B 1 106 ? 12.732 -15.433 -9.001 1.00 33.82 106 LEU B N 1
ATOM 3450 C CA . LEU B 1 106 ? 12.647 -16.884 -9.149 1.00 28.44 106 LEU B CA 1
ATOM 3451 C C . LEU B 1 106 ? 11.971 -17.265 -10.465 1.00 35.50 106 LEU B C 1
ATOM 3452 O O . LEU B 1 106 ? 10.984 -16.644 -10.869 1.00 31.35 106 LEU B O 1
ATOM 3457 N N . ALA B 1 107 ? 12.512 -18.293 -11.131 1.00 25.81 107 ALA B N 1
ATOM 3458 C CA . ALA B 1 107 ? 11.933 -18.831 -12.360 1.00 25.18 107 ALA B CA 1
ATOM 3459 C C . ALA B 1 107 ? 11.758 -20.341 -12.200 1.00 32.31 107 ALA B C 1
ATOM 3460 O O . ALA B 1 107 ? 12.733 -21.102 -12.241 1.00 28.87 107 ALA B O 1
ATOM 3462 N N . TYR B 1 108 ? 10.516 -20.775 -12.004 1.00 28.52 108 TYR B N 1
ATOM 3463 C CA . TYR B 1 108 ? 10.215 -22.191 -11.853 1.00 29.02 108 TYR B CA 1
ATOM 3464 C C . TYR B 1 108 ? 10.130 -22.838 -13.234 1.00 32.22 108 TYR B C 1
ATOM 3465 O O . TYR B 1 108 ? 9.315 -22.423 -14.068 1.00 40.03 108 TYR B O 1
ATOM 3474 N N . HIS B 1 109 ? 10.977 -23.838 -13.481 1.00 25.38 109 HIS B N 1
ATOM 3475 C CA . HIS B 1 109 ? 11.093 -24.486 -14.784 1.00 24.67 109 HIS B CA 1
ATOM 3476 C C . HIS B 1 109 ? 10.420 -25.846 -14.722 1.00 25.97 109 HIS B C 1
ATOM 3477 O O . HIS B 1 109 ? 10.773 -26.676 -13.876 1.00 30.02 109 HIS B O 1
ATOM 3484 N N . TYR B 1 110 ? 9.467 -26.080 -15.619 1.00 26.96 110 TYR B N 1
ATOM 3485 C CA . TYR B 1 110 ? 8.837 -27.387 -15.793 1.00 31.64 110 TYR B CA 1
ATOM 3486 C C . TYR B 1 110 ? 9.140 -27.862 -17.206 1.00 29.91 110 TYR B C 1
ATOM 3487 O O . TYR B 1 110 ? 8.876 -27.134 -18.170 1.00 32.34 110 TYR B O 1
ATOM 3496 N N . GLN B 1 111 ? 9.713 -29.062 -17.327 1.00 29.80 111 GLN B N 1
ATOM 3497 C CA . GLN B 1 111 ? 10.356 -29.497 -18.567 1.00 31.73 111 GLN B CA 1
ATOM 3498 C C . GLN B 1 111 ? 9.892 -30.888 -18.977 1.00 33.24 111 GLN B C 1
ATOM 3499 O O . GLN B 1 111 ? 9.677 -31.754 -18.123 1.00 37.86 111 GLN B O 1
ATOM 3505 N N . GLN B 1 112 ? 9.781 -31.104 -20.298 1.00 33.44 112 GLN B N 1
ATOM 3506 C CA . GLN B 1 112 ? 9.379 -32.376 -20.899 1.00 37.80 112 GLN B CA 1
ATOM 3507 C C . GLN B 1 112 ? 10.191 -32.625 -22.171 1.00 36.03 112 GLN B C 1
ATOM 3508 O O . GLN B 1 112 ? 10.321 -31.730 -23.011 1.00 33.66 112 GLN B O 1
ATOM 3511 N N . ASN B 1 113 ? 10.727 -33.840 -22.326 1.00 26.44 113 ASN B N 1
ATOM 3512 C CA . ASN B 1 113 ? 11.479 -34.200 -23.524 1.00 28.00 113 ASN B CA 1
ATOM 3513 C C . ASN B 1 113 ? 10.930 -35.490 -24.115 1.00 41.28 113 ASN B C 1
ATOM 3514 O O . ASN B 1 113 ? 10.716 -36.460 -23.385 1.00 45.40 113 ASN B O 1
ATOM 3519 N N . THR B 1 114 ? 10.731 -35.506 -25.437 1.00 48.00 114 THR B N 1
ATOM 3520 C CA . THR B 1 114 ? 10.208 -36.644 -26.185 1.00 44.64 114 THR B CA 1
ATOM 3521 C C . THR B 1 114 ? 11.088 -36.908 -27.400 1.00 37.49 114 THR B C 1
ATOM 3522 O O . THR B 1 114 ? 11.468 -35.968 -28.100 1.00 37.46 114 THR B O 1
ATOM 3526 N N . PRO B 1 115 ? 11.407 -38.169 -27.692 1.00 37.51 115 PRO B N 1
ATOM 3527 C CA . PRO B 1 115 ? 12.220 -38.468 -28.879 1.00 33.37 115 PRO B CA 1
ATOM 3528 C C . PRO B 1 115 ? 11.501 -38.112 -30.170 1.00 39.09 115 PRO B C 1
ATOM 3529 O O . PRO B 1 115 ? 10.273 -38.117 -30.256 1.00 40.36 115 PRO B O 1
ATOM 3533 N N . ILE B 1 116 ? 12.289 -37.762 -31.177 1.00 43.75 116 ILE B N 1
ATOM 3534 C CA . ILE B 1 116 ? 11.736 -37.524 -32.499 1.00 44.56 116 ILE B CA 1
ATOM 3535 C C . ILE B 1 116 ? 11.689 -38.817 -33.301 1.00 41.95 116 ILE B C 1
ATOM 3536 O O . ILE B 1 116 ? 10.714 -39.079 -33.999 1.00 43.94 116 ILE B O 1
ATOM 3541 N N . GLY B 1 117 ? 12.720 -39.651 -33.193 1.00 44.03 117 GLY B N 1
ATOM 3542 C CA . GLY B 1 117 ? 12.733 -40.906 -33.910 1.00 52.94 117 GLY B CA 1
ATOM 3543 C C . GLY B 1 117 ? 11.963 -41.979 -33.180 1.00 52.97 117 GLY B C 1
ATOM 3544 O O . GLY B 1 117 ? 11.516 -41.807 -32.050 1.00 37.89 117 GLY B O 1
ATOM 3545 N N . ASP B 1 118 ? 11.793 -43.118 -33.843 1.00 60.66 118 ASP B N 1
ATOM 3546 C CA . ASP B 1 118 ? 11.089 -44.208 -33.185 1.00 61.14 118 ASP B CA 1
ATOM 3547 C C . ASP B 1 118 ? 12.031 -45.262 -32.614 1.00 57.66 118 ASP B C 1
ATOM 3548 O O . ASP B 1 118 ? 11.572 -46.167 -31.912 1.00 65.80 118 ASP B O 1
ATOM 3551 N N . GLY B 1 119 ? 13.332 -45.143 -32.854 1.00 56.12 119 GLY B N 1
ATOM 3552 C CA . GLY B 1 119 ? 14.299 -46.041 -32.267 1.00 54.10 119 GLY B CA 1
ATOM 3553 C C . GLY B 1 119 ? 14.312 -45.954 -30.754 1.00 58.08 119 GLY B C 1
ATOM 3554 O O . GLY B 1 119 ? 13.697 -45.068 -30.149 1.00 67.77 119 GLY B O 1
ATOM 3555 N N . PRO B 1 120 ? 15.017 -46.874 -30.109 1.00 49.85 120 PRO B N 1
ATOM 3556 C CA . PRO B 1 120 ? 14.950 -46.959 -28.650 1.00 46.17 120 PRO B CA 1
ATOM 3557 C C . PRO B 1 120 ? 15.854 -45.937 -27.982 1.00 48.87 120 PRO B C 1
ATOM 3558 O O . PRO B 1 120 ? 16.879 -45.519 -28.527 1.00 50.01 120 PRO B O 1
ATOM 3562 N N . VAL B 1 121 ? 15.448 -45.525 -26.779 1.00 45.36 121 VAL B N 1
ATOM 3563 C CA . VAL B 1 121 ? 16.169 -44.519 -26.013 1.00 45.97 121 VAL B CA 1
ATOM 3564 C C . VAL B 1 121 ? 16.374 -45.029 -24.596 1.00 47.35 121 VAL B C 1
ATOM 3565 O O . VAL B 1 121 ? 15.700 -45.952 -24.132 1.00 48.64 121 VAL B O 1
ATOM 3569 N N . LEU B 1 122 ? 17.328 -44.413 -23.908 1.00 41.60 122 LEU B N 1
ATOM 3570 C CA . LEU B 1 122 ? 17.574 -44.702 -22.503 1.00 37.73 122 LEU B CA 1
ATOM 3571 C C . LEU B 1 122 ? 16.612 -43.883 -21.658 1.00 45.63 122 LEU B C 1
ATOM 3572 O O . LEU B 1 122 ? 16.638 -42.647 -21.706 1.00 45.71 122 LEU B O 1
ATOM 3577 N N . LEU B 1 123 ? 15.747 -44.571 -20.916 1.00 40.13 123 LEU B N 1
ATOM 3578 C CA . LEU B 1 123 ? 14.924 -43.934 -19.902 1.00 37.59 123 LEU B CA 1
ATOM 3579 C C . LEU B 1 123 ? 15.645 -44.011 -18.564 1.00 39.55 123 LEU B C 1
ATOM 3580 O O . LEU B 1 123 ? 15.955 -45.118 -18.110 1.00 40.85 123 LEU B O 1
ATOM 3585 N N . PRO B 1 124 ? 15.923 -42.889 -17.898 1.00 29.63 124 PRO B N 1
ATOM 3586 C CA . PRO B 1 124 ? 16.823 -42.905 -16.737 1.00 32.71 124 PRO B CA 1
ATOM 3587 C C . PRO B 1 124 ? 16.143 -43.103 -15.390 1.00 32.51 124 PRO B C 1
ATOM 3588 O O . PRO B 1 124 ? 14.975 -42.767 -15.185 1.00 38.19 124 PRO B O 1
ATOM 3592 N N . ASP B 1 125 ? 16.922 -43.641 -14.447 1.00 27.55 125 ASP B N 1
ATOM 3593 C CA . ASP B 1 125 ? 16.599 -43.442 -13.041 1.00 33.98 125 ASP B CA 1
ATOM 3594 C C . ASP B 1 125 ? 16.748 -41.968 -12.694 1.00 40.76 125 ASP B C 1
ATOM 3595 O O . ASP B 1 125 ? 17.469 -41.221 -13.362 1.00 33.72 125 ASP B O 1
ATOM 3600 N N . ASN B 1 126 ? 16.065 -41.562 -11.626 1.00 39.43 126 ASN B N 1
ATOM 3601 C CA . ASN B 1 126 ? 16.187 -40.206 -11.111 1.00 39.10 126 ASN B CA 1
ATOM 3602 C C . ASN B 1 126 ? 17.649 -39.825 -10.909 1.00 38.52 126 ASN B C 1
ATOM 3603 O O . ASN B 1 126 ? 18.452 -40.606 -10.384 1.00 31.61 126 ASN B O 1
ATOM 3608 N N . HIS B 1 127 ? 17.989 -38.626 -11.354 1.00 36.15 127 HIS B N 1
ATOM 3609 C CA . HIS B 1 127 ? 19.322 -38.064 -11.192 1.00 35.04 127 HIS B CA 1
ATOM 3610 C C . HIS B 1 127 ? 19.192 -36.579 -11.471 1.00 29.22 127 HIS B C 1
ATOM 3611 O O . HIS B 1 127 ? 18.083 -36.074 -11.674 1.00 36.05 127 HIS B O 1
ATOM 3618 N N . TYR B 1 128 ? 20.309 -35.861 -11.462 1.00 33.55 128 TYR B N 1
ATOM 3619 C CA . TYR B 1 128 ? 20.230 -34.444 -11.781 1.00 31.81 128 TYR B CA 1
ATOM 3620 C C . TYR B 1 128 ? 21.460 -33.996 -12.560 1.00 32.20 128 TYR B C 1
ATOM 3621 O O . TYR B 1 128 ? 22.492 -34.671 -12.583 1.00 33.64 128 TYR B O 1
ATOM 3630 N N . LEU B 1 129 ? 21.322 -32.842 -13.222 1.00 31.01 129 LEU B N 1
ATOM 3631 C CA . LEU B 1 129 ? 22.435 -32.144 -13.851 1.00 24.43 129 LEU B CA 1
ATOM 3632 C C . LEU B 1 129 ? 22.773 -30.926 -13.006 1.00 25.57 129 LEU B C 1
ATOM 3633 O O . LEU B 1 129 ? 21.884 -30.130 -12.675 1.00 30.44 129 LEU B O 1
ATOM 3638 N N . SER B 1 130 ? 24.046 -30.791 -12.648 1.00 28.24 130 SER B N 1
ATOM 3639 C CA . SER B 1 130 ? 24.568 -29.591 -12.004 1.00 26.66 130 SER B CA 1
ATOM 3640 C C . SER B 1 130 ? 25.116 -28.642 -13.072 1.00 27.96 130 SER B C 1
ATOM 3641 O O . SER B 1 130 ? 25.790 -29.079 -14.008 1.00 25.03 130 SER B O 1
ATOM 3644 N N . VAL B 1 131 ? 24.806 -27.351 -12.944 1.00 28.22 131 VAL B N 1
ATOM 3645 C CA . VAL B 1 131 ? 25.124 -26.355 -13.967 1.00 21.74 131 VAL B CA 1
ATOM 3646 C C . VAL B 1 131 ? 25.899 -25.189 -13.359 1.00 26.29 131 VAL B C 1
ATOM 3647 O O . VAL B 1 131 ? 25.435 -24.554 -12.406 1.00 31.67 131 VAL B O 1
ATOM 3651 N N . GLN B 1 132 ? 27.046 -24.870 -13.944 1.00 24.80 132 GLN B N 1
ATOM 3652 C CA . GLN B 1 132 ? 27.737 -23.636 -13.609 1.00 27.47 132 GLN B CA 1
ATOM 3653 C C . GLN B 1 132 ? 27.901 -22.812 -14.872 1.00 32.61 132 GLN B C 1
ATOM 3654 O O . GLN B 1 132 ? 28.048 -23.367 -15.962 1.00 24.14 132 GLN B O 1
ATOM 3660 N N . SER B 1 133 ? 27.877 -21.481 -14.719 1.00 22.06 133 SER B N 1
ATOM 3661 C CA . SER B 1 133 ? 27.769 -20.604 -15.873 1.00 26.38 133 SER B CA 1
ATOM 3662 C C . SER B 1 133 ? 28.565 -19.338 -15.632 1.00 30.90 133 SER B C 1
ATOM 3663 O O . SER B 1 133 ? 28.742 -18.902 -14.491 1.00 30.23 133 SER B O 1
ATOM 3666 N N . LYS B 1 134 ? 29.030 -18.754 -16.730 1.00 25.76 134 LYS B N 1
ATOM 3667 C CA . LYS B 1 134 ? 29.629 -17.430 -16.748 1.00 24.63 134 LYS B CA 1
ATOM 3668 C C . LYS B 1 134 ? 29.080 -16.686 -17.953 1.00 26.84 134 LYS B C 1
ATOM 3669 O O . LYS B 1 134 ? 29.109 -17.208 -19.075 1.00 24.11 134 LYS B O 1
ATOM 3675 N N . LEU B 1 135 ? 28.567 -15.483 -17.714 1.00 25.84 135 LEU B N 1
ATOM 3676 C CA . LEU B 1 135 ? 27.993 -14.642 -18.754 1.00 23.51 135 LEU B CA 1
ATOM 3677 C C . LEU B 1 135 ? 28.900 -13.447 -18.964 1.00 29.09 135 LEU B C 1
ATOM 3678 O O . LEU B 1 135 ? 29.322 -12.808 -17.992 1.00 23.89 135 LEU B O 1
ATOM 3683 N N . SER B 1 136 ? 29.179 -13.127 -20.222 1.00 30.01 136 SER B N 1
ATOM 3684 C CA . SER B 1 136 ? 30.109 -12.048 -20.498 1.00 31.81 136 SER B CA 1
ATOM 3685 C C . SER B 1 136 ? 29.708 -11.340 -21.782 1.00 31.49 136 SER B C 1
ATOM 3686 O O . SER B 1 136 ? 28.746 -11.722 -22.467 1.00 25.41 136 SER B O 1
ATOM 3689 N N . LYS B 1 137 ? 30.431 -10.258 -22.070 1.00 32.64 137 LYS B N 1
ATOM 3690 C CA . LYS B 1 137 ? 30.244 -9.465 -23.272 1.00 35.70 137 LYS B CA 1
ATOM 3691 C C . LYS B 1 137 ? 31.531 -9.475 -24.077 1.00 39.14 137 LYS B C 1
ATOM 3692 O O . LYS B 1 137 ? 32.632 -9.458 -23.518 1.00 38.52 137 LYS B O 1
ATOM 3698 N N . ASP B 1 138 ? 31.376 -9.525 -25.393 1.00 37.98 138 ASP B N 1
ATOM 3699 C CA . ASP B 1 138 ? 32.490 -9.396 -26.318 1.00 37.02 138 ASP B CA 1
ATOM 3700 C C . ASP B 1 138 ? 32.695 -7.906 -26.568 1.00 33.03 138 ASP B C 1
ATOM 3701 O O . ASP B 1 138 ? 31.860 -7.282 -27.241 1.00 37.00 138 ASP B O 1
ATOM 3706 N N . PRO B 1 139 ? 33.779 -7.304 -26.071 1.00 47.68 139 PRO B N 1
ATOM 3707 C CA . PRO B 1 139 ? 33.925 -5.838 -26.165 1.00 49.10 139 PRO B CA 1
ATOM 3708 C C . PRO B 1 139 ? 33.964 -5.306 -27.589 1.00 46.43 139 PRO B C 1
ATOM 3709 O O . PRO B 1 139 ? 33.621 -4.140 -27.808 1.00 46.72 139 PRO B O 1
ATOM 3713 N N . ASN B 1 140 ? 34.355 -6.113 -28.567 1.00 47.22 140 ASN B N 1
ATOM 3714 C CA . ASN B 1 140 ? 34.330 -5.662 -29.952 1.00 47.46 140 ASN B CA 1
ATOM 3715 C C . ASN B 1 140 ? 32.989 -5.891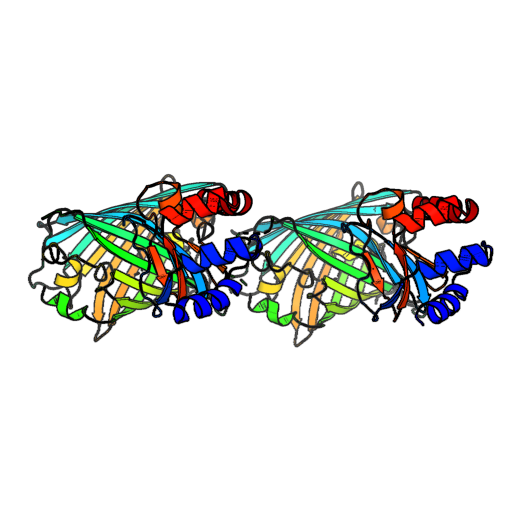 -30.623 1.00 45.10 140 ASN B C 1
ATOM 3716 O O . ASN B 1 140 ? 32.839 -5.553 -31.800 1.00 50.38 140 ASN B O 1
ATOM 3721 N N . GLU B 1 141 ? 32.013 -6.444 -29.913 1.00 38.89 141 GLU B N 1
ATOM 3722 C CA . GLU B 1 141 ? 30.720 -6.730 -30.507 1.00 32.18 141 GLU B CA 1
ATOM 3723 C C . GLU B 1 141 ? 29.797 -5.541 -30.292 1.00 35.63 141 GLU B C 1
ATOM 3724 O O . GLU B 1 141 ? 29.610 -5.091 -29.156 1.00 37.23 141 GLU B O 1
ATOM 3730 N N . LYS B 1 142 ? 29.211 -5.046 -31.382 1.00 34.70 142 LYS B N 1
ATOM 3731 C CA . LYS B 1 142 ? 28.333 -3.888 -31.329 1.00 34.03 142 LYS B CA 1
ATOM 3732 C C . LYS B 1 142 ? 26.863 -4.264 -31.264 1.00 34.11 142 LYS B C 1
ATOM 3733 O O . LYS B 1 142 ? 26.051 -3.439 -30.840 1.00 40.92 142 LYS B O 1
ATOM 3737 N N . ARG B 1 143 ? 26.501 -5.473 -31.682 1.00 29.68 143 ARG B N 1
ATOM 3738 C CA . ARG B 1 143 ? 25.137 -5.963 -31.566 1.00 23.40 143 ARG B CA 1
ATOM 3739 C C . ARG B 1 143 ? 24.814 -6.350 -30.124 1.00 26.99 143 ARG B C 1
ATOM 3740 O O . ARG B 1 143 ? 25.707 -6.611 -29.305 1.00 27.42 143 ARG B O 1
ATOM 3748 N N . ASP B 1 144 ? 23.511 -6.378 -29.819 1.00 21.41 144 ASP B N 1
ATOM 3749 C CA . ASP B 1 144 ? 23.045 -6.921 -28.546 1.00 33.02 144 ASP B CA 1
ATOM 3750 C C . ASP B 1 144 ? 23.290 -8.431 -28.493 1.00 35.47 144 ASP B C 1
ATOM 3751 O O . ASP B 1 144 ? 22.805 -9.176 -29.356 1.00 36.14 144 ASP B O 1
ATOM 3756 N N . HIS B 1 145 ? 24.025 -8.883 -27.470 1.00 28.89 145 HIS B N 1
ATOM 3757 C CA . HIS B 1 145 ? 24.605 -10.224 -27.485 1.00 29.91 145 HIS B CA 1
ATOM 3758 C C . HIS B 1 145 ? 24.892 -10.724 -26.067 1.00 29.15 145 HIS B C 1
ATOM 3759 O O . HIS B 1 145 ? 24.921 -9.959 -25.105 1.00 23.30 145 HIS B O 1
ATOM 3766 N N . MET B 1 146 ? 25.139 -12.031 -25.967 1.00 26.75 146 MET B N 1
ATOM 3767 C CA . MET B 1 146 ? 25.551 -12.707 -24.743 1.00 22.60 146 MET B CA 1
ATOM 3768 C C . MET B 1 146 ? 26.626 -13.713 -25.099 1.00 23.89 146 MET B C 1
ATOM 3769 O O . MET B 1 146 ? 26.433 -14.522 -26.009 1.00 29.72 146 MET B O 1
ATOM 3774 N N . VAL B 1 147 ? 27.745 -13.668 -24.394 1.00 24.36 147 VAL B N 1
ATOM 3775 C CA . VAL B 1 147 ? 28.754 -14.716 -24.470 1.00 24.30 147 VAL B CA 1
ATOM 3776 C C . VAL B 1 147 ? 28.569 -15.591 -23.239 1.00 27.07 147 VAL B C 1
ATOM 3777 O O . VAL B 1 147 ? 28.363 -15.078 -22.133 1.00 26.07 147 VAL B O 1
ATOM 3781 N N . LEU B 1 148 ? 28.598 -16.907 -23.431 1.00 22.83 148 LEU B N 1
ATOM 3782 C CA . LEU B 1 148 ? 28.167 -17.844 -22.405 1.00 24.71 148 LEU B CA 1
ATOM 3783 C C . LEU B 1 148 ? 29.173 -18.976 -22.305 1.00 28.08 148 LEU B C 1
ATOM 3784 O O . LEU B 1 148 ? 29.507 -19.597 -23.316 1.00 27.21 148 LEU B O 1
ATOM 3789 N N . LEU B 1 149 ? 29.676 -19.217 -21.096 1.00 25.31 149 LEU B N 1
ATOM 3790 C CA . LEU B 1 149 ? 30.411 -20.431 -20.784 1.00 21.76 149 LEU B CA 1
ATOM 3791 C C . LEU B 1 149 ? 29.584 -21.178 -19.759 1.00 23.59 149 LEU B C 1
ATOM 3792 O O . LEU B 1 149 ? 29.074 -20.566 -18.814 1.00 25.33 149 LEU B O 1
ATOM 3797 N N . GLU B 1 150 ? 29.450 -22.484 -19.946 1.00 24.27 150 GLU B N 1
ATOM 3798 C CA . GLU B 1 150 ? 28.594 -23.316 -19.110 1.00 25.62 150 GLU B CA 1
ATOM 3799 C C . GLU B 1 150 ? 29.223 -24.688 -18.914 1.00 24.09 150 GLU B C 1
ATOM 3800 O O . GLU B 1 150 ? 29.750 -25.275 -19.867 1.00 26.32 150 GLU B O 1
ATOM 3806 N N . PHE B 1 151 ? 29.122 -25.208 -17.685 1.00 26.33 151 PHE B N 1
ATOM 3807 C CA . PHE B 1 151 ? 29.520 -26.567 -17.334 1.00 25.34 151 PHE B CA 1
ATOM 3808 C C . PHE B 1 151 ? 28.305 -27.343 -16.833 1.00 28.07 151 PHE B C 1
ATOM 3809 O O . PHE B 1 151 ? 27.589 -26.876 -15.945 1.00 24.06 151 PHE B O 1
ATOM 3817 N N . VAL B 1 152 ? 28.087 -28.533 -17.387 1.00 26.79 152 VAL B N 1
ATOM 3818 C CA . VAL B 1 152 ? 26.932 -29.364 -17.060 1.00 28.39 152 VAL B CA 1
ATOM 3819 C C . VAL B 1 152 ? 27.428 -30.771 -16.724 1.00 30.45 152 VAL B C 1
ATOM 3820 O O . VAL B 1 152 ? 28.081 -31.417 -17.555 1.00 29.22 152 VAL B O 1
ATOM 3824 N N . THR B 1 153 ? 27.097 -31.255 -15.525 1.00 32.44 153 THR B N 1
ATOM 3825 C CA . THR B 1 153 ? 27.599 -32.532 -15.017 1.00 26.61 153 THR B CA 1
ATOM 3826 C C . THR B 1 153 ? 26.446 -33.327 -14.426 1.00 25.07 153 THR B C 1
ATOM 3827 O O . THR B 1 153 ? 25.730 -32.832 -13.548 1.00 25.57 153 THR B O 1
ATOM 3831 N N . ALA B 1 154 ? 26.258 -34.551 -14.910 1.00 26.76 154 ALA B N 1
ATOM 3832 C CA . ALA B 1 154 ? 25.232 -35.410 -14.348 1.00 23.55 154 ALA B CA 1
ATOM 3833 C C . ALA B 1 154 ? 25.732 -35.987 -13.032 1.00 32.97 154 ALA B C 1
ATOM 3834 O O . ALA B 1 154 ? 26.930 -36.239 -12.862 1.00 35.47 154 ALA B O 1
ATOM 3836 N N . ALA B 1 155 ? 24.814 -36.152 -12.084 1.00 26.86 155 ALA B N 1
ATOM 3837 C CA . ALA B 1 155 ? 25.177 -36.579 -10.742 1.00 27.03 155 ALA B CA 1
ATOM 3838 C C . ALA B 1 155 ? 23.939 -37.145 -10.067 1.00 35.03 155 ALA B C 1
ATOM 3839 O O . ALA B 1 155 ? 22.835 -37.108 -10.619 1.00 43.46 155 ALA B O 1
ATOM 3841 N N . GLY B 1 156 ? 24.129 -37.634 -8.842 1.00 39.87 156 GLY B N 1
ATOM 3842 C CA . GLY B 1 156 ? 23.029 -38.067 -8.010 1.00 33.19 156 GLY B CA 1
ATOM 3843 C C . GLY B 1 156 ? 22.795 -39.562 -7.957 1.00 37.12 156 GLY B C 1
ATOM 3844 O O . GLY B 1 156 ? 21.877 -39.995 -7.250 1.00 46.99 156 GLY B O 1
ATOM 3845 N N . ILE B 1 157 ? 23.574 -40.361 -8.685 1.00 39.91 157 ILE B N 1
ATOM 3846 C CA . ILE B 1 157 ? 23.469 -41.819 -8.657 1.00 49.91 157 ILE B CA 1
ATOM 3847 C C . ILE B 1 157 ? 24.809 -42.362 -8.182 1.00 57.00 157 ILE B C 1
ATOM 3848 O O . ILE B 1 157 ? 25.820 -42.229 -8.882 1.00 58.25 157 ILE B O 1
ATOM 3853 N N . THR B 1 158 ? 24.816 -42.984 -7.005 1.00 61.63 158 THR B N 1
ATOM 3854 C CA . THR B 1 158 ? 26.054 -43.302 -6.292 1.00 64.08 158 THR B CA 1
ATOM 3855 C C . THR B 1 158 ? 26.752 -44.593 -6.757 1.00 64.76 158 THR B C 1
ATOM 3856 O O . THR B 1 158 ? 27.983 -44.679 -6.739 1.00 61.88 158 THR B O 1
ATOM 3860 N N . LEU B 1 159 ? 25.978 -45.589 -7.179 1.00 65.98 159 LEU B N 1
ATOM 3861 C CA . LEU B 1 159 ? 26.562 -46.817 -7.725 1.00 65.59 159 LEU B CA 1
ATOM 3864 N N . SER B 1 175 ? 23.179 -44.446 -26.155 1.00 57.45 175 SER B N 1
ATOM 3865 C CA . SER B 1 175 ? 24.430 -45.182 -25.961 1.00 57.83 175 SER B CA 1
ATOM 3866 C C . SER B 1 175 ? 25.121 -45.380 -27.312 1.00 57.41 175 SER B C 1
ATOM 3867 O O . SER B 1 175 ? 26.348 -45.398 -27.382 1.00 66.48 175 SER B O 1
ATOM 3870 N N . LYS B 1 176 ? 24.337 -45.528 -28.385 1.00 49.77 176 LYS B N 1
ATOM 3871 C CA . LYS B 1 176 ? 24.912 -45.387 -29.724 1.00 54.93 176 LYS B CA 1
ATOM 3872 C C . LYS B 1 176 ? 25.079 -43.918 -30.096 1.00 53.43 176 LYS B C 1
ATOM 3873 O O . LYS B 1 176 ? 26.120 -43.528 -30.635 1.00 51.81 176 LYS B O 1
ATOM 3875 N N . GLY B 1 177 ? 24.071 -43.089 -29.799 1.00 48.07 177 GLY B N 1
ATOM 3876 C CA . GLY B 1 177 ? 24.165 -41.655 -30.021 1.00 45.31 177 GLY B CA 1
ATOM 3877 C C . GLY B 1 177 ? 25.271 -40.979 -29.232 1.00 42.37 177 GLY B C 1
ATOM 3878 O O . GLY B 1 177 ? 25.713 -39.888 -29.609 1.00 37.96 177 GLY B O 1
ATOM 3879 N N . GLU B 1 178 ? 25.737 -41.612 -28.151 1.00 38.09 178 GLU B N 1
ATOM 3880 C CA . GLU B 1 178 ? 26.855 -41.076 -27.387 1.00 36.61 178 GLU B CA 1
ATOM 3881 C C . GLU B 1 178 ? 28.122 -40.948 -28.227 1.00 42.51 178 GLU B C 1
ATOM 3882 O O . GLU B 1 178 ? 28.912 -40.023 -28.012 1.00 44.68 178 GLU B O 1
ATOM 3888 N N . GLU B 1 179 ? 28.334 -41.858 -29.183 1.00 37.83 179 GLU B N 1
ATOM 3889 C CA . GLU B 1 179 ? 29.551 -41.811 -29.995 1.00 41.65 179 GLU B CA 1
ATOM 3890 C C . GLU B 1 179 ? 29.680 -40.491 -30.744 1.00 37.60 179 GLU B C 1
ATOM 3891 O O . GLU B 1 179 ? 30.795 -40.026 -30.994 1.00 33.00 179 GLU B O 1
ATOM 3893 N N . LEU B 1 180 ? 28.555 -39.864 -31.082 1.00 33.59 180 LEU B N 1
ATOM 3894 C CA . LEU B 1 180 ? 28.558 -38.577 -31.765 1.00 39.04 180 LEU B CA 1
ATOM 3895 C C . LEU B 1 180 ? 29.150 -37.443 -30.925 1.00 39.85 180 LEU B C 1
ATOM 3896 O O . LEU B 1 180 ? 29.433 -36.370 -31.475 1.00 37.00 180 LEU B O 1
ATOM 3901 N N . PHE B 1 181 ? 29.353 -37.645 -29.624 1.00 35.91 181 PHE B N 1
ATOM 3902 C CA . PHE B 1 181 ? 29.723 -36.567 -28.715 1.00 31.60 181 PHE B CA 1
ATOM 3903 C C . PHE B 1 181 ? 31.132 -36.713 -28.163 1.00 41.04 181 PHE B C 1
ATOM 3904 O O . PHE B 1 181 ? 31.489 -36.008 -27.212 1.00 35.18 181 PHE B O 1
ATOM 3912 N N . THR B 1 182 ? 31.952 -37.592 -28.747 1.00 32.26 182 THR B N 1
ATOM 3913 C CA . THR B 1 182 ? 33.281 -37.817 -28.199 1.00 38.56 182 THR B CA 1
ATOM 3914 C C . THR B 1 182 ? 34.238 -36.668 -28.481 1.00 39.16 182 THR B C 1
ATOM 3915 O O . THR B 1 182 ? 35.246 -36.543 -27.780 1.00 49.18 182 THR B O 1
ATOM 3919 N N . GLY B 1 183 ? 33.951 -35.826 -29.473 1.00 36.04 183 GLY B N 1
ATOM 3920 C CA . GLY B 1 183 ? 34.820 -34.700 -29.752 1.00 41.23 183 GLY B CA 1
ATOM 3921 C C . GLY B 1 183 ? 34.152 -33.360 -29.518 1.00 44.70 183 GLY B C 1
ATOM 3922 O O . GLY B 1 183 ? 33.141 -33.268 -28.815 1.00 39.24 183 GLY B O 1
ATOM 3923 N N . VAL B 1 184 ? 34.708 -32.311 -30.110 1.00 43.63 184 VAL B N 1
ATOM 3924 C CA . VAL B 1 184 ? 34.120 -30.978 -30.048 1.00 37.91 184 VAL B CA 1
ATOM 3925 C C . VAL B 1 184 ? 33.114 -30.826 -31.186 1.00 34.28 184 VAL B C 1
ATOM 3926 O O . VAL B 1 184 ? 33.472 -30.913 -32.364 1.00 41.42 184 VAL B O 1
ATOM 3930 N N . VAL B 1 185 ? 31.860 -30.597 -30.828 1.00 27.02 185 VAL B N 1
ATOM 3931 C CA . VAL B 1 185 ? 30.750 -30.553 -31.776 1.00 26.81 185 VAL B CA 1
ATOM 3932 C C . VAL B 1 185 ? 30.308 -29.100 -31.960 1.00 32.03 185 VAL B C 1
ATOM 3933 O O . VAL B 1 185 ? 29.972 -28.439 -30.968 1.00 25.46 185 VAL B O 1
ATOM 3937 N N . PRO B 1 186 ? 30.259 -28.582 -33.182 1.00 28.43 186 PRO B N 1
ATOM 3938 C CA . PRO B 1 186 ? 29.689 -27.240 -33.380 1.00 24.55 186 PRO B CA 1
ATOM 3939 C C . PRO B 1 186 ? 28.196 -27.228 -33.074 1.00 33.74 186 PRO B C 1
ATOM 3940 O O . PRO B 1 186 ? 27.501 -28.230 -33.241 1.00 28.51 186 PRO B O 1
ATOM 3944 N N . ILE B 1 187 ? 27.709 -26.076 -32.606 1.00 24.67 187 ILE B N 1
ATOM 3945 C CA . ILE B 1 187 ? 26.320 -25.908 -32.188 1.00 25.32 187 ILE B CA 1
ATOM 3946 C C . ILE B 1 187 ? 25.715 -24.695 -32.892 1.00 25.63 187 ILE B C 1
ATOM 3947 O O . ILE B 1 187 ? 26.312 -23.613 -32.898 1.00 26.84 187 ILE B O 1
ATOM 3952 N N . LEU B 1 188 ? 24.513 -24.860 -33.431 1.00 26.50 188 LEU B N 1
ATOM 3953 C CA . LEU B 1 188 ? 23.699 -23.747 -33.915 1.00 26.46 188 LEU B CA 1
ATOM 3954 C C . LEU B 1 188 ? 22.438 -23.644 -33.061 1.00 29.26 188 LEU B C 1
ATOM 3955 O O . LEU B 1 188 ? 21.753 -24.648 -32.851 1.00 29.29 188 LEU B O 1
ATOM 3960 N N . VAL B 1 189 ? 22.140 -22.439 -32.563 1.00 29.78 189 VAL B N 1
ATOM 3961 C CA . VAL B 1 189 ? 20.925 -22.175 -31.792 1.00 24.36 189 VAL B CA 1
ATOM 3962 C C . VAL B 1 189 ? 20.132 -21.087 -32.501 1.00 27.61 189 VAL B C 1
ATOM 3963 O O . VAL B 1 189 ? 20.676 -20.018 -32.807 1.00 31.53 189 VAL B O 1
ATOM 3967 N N . GLU B 1 190 ? 18.845 -21.348 -32.747 1.00 22.85 190 GLU B N 1
ATOM 3968 C CA . GLU B 1 190 ? 17.955 -20.362 -33.349 1.00 26.24 190 GLU B CA 1
ATOM 3969 C C . GLU B 1 190 ? 16.683 -20.257 -32.519 1.00 29.69 190 GLU B C 1
ATOM 3970 O O . GLU B 1 190 ? 16.032 -21.267 -32.245 1.00 31.50 190 GLU B O 1
ATOM 3976 N N . LEU B 1 191 ? 16.344 -19.038 -32.111 1.00 24.72 191 LEU B N 1
ATOM 3977 C CA . LEU B 1 191 ? 15.153 -18.781 -31.317 1.00 27.78 191 LEU B CA 1
ATOM 3978 C C . LEU B 1 191 ? 14.324 -17.693 -31.979 1.00 30.29 191 LEU B C 1
ATOM 3979 O O . LEU B 1 191 ? 14.852 -16.642 -32.357 1.00 34.12 191 LEU B O 1
ATOM 3984 N N . ASP B 1 192 ? 13.028 -17.936 -32.082 1.00 31.46 192 ASP B N 1
ATOM 3985 C CA . ASP B 1 192 ? 12.050 -16.894 -32.349 1.00 33.29 192 ASP B CA 1
ATOM 3986 C C . ASP B 1 192 ? 11.157 -16.773 -31.125 1.00 32.14 192 ASP B C 1
ATOM 3987 O O . ASP B 1 192 ? 10.673 -17.782 -30.600 1.00 31.39 192 ASP B O 1
ATOM 3992 N N . GLY B 1 193 ? 10.984 -15.548 -30.637 1.00 29.98 193 GLY B N 1
ATOM 3993 C CA . GLY B 1 193 ? 10.230 -15.327 -29.428 1.00 36.17 193 GLY B CA 1
ATOM 3994 C C . GLY B 1 193 ? 9.219 -14.207 -29.573 1.00 39.71 193 GLY B C 1
ATOM 3995 O O . GLY B 1 193 ? 9.372 -13.275 -30.377 1.00 33.04 193 GLY B O 1
ATOM 3996 N N . ASP B 1 194 ? 8.180 -14.309 -28.745 1.00 40.06 194 ASP B N 1
ATOM 3997 C CA . ASP B 1 194 ? 7.147 -13.288 -28.620 1.00 34.79 194 ASP B CA 1
ATOM 3998 C C . ASP B 1 194 ? 6.822 -13.150 -27.139 1.00 37.25 194 ASP B C 1
ATOM 3999 O O . ASP B 1 194 ? 6.256 -14.072 -26.540 1.00 31.52 194 ASP B O 1
ATOM 4004 N N . VAL B 1 195 ? 7.161 -12.008 -26.544 1.00 35.51 195 VAL B N 1
ATOM 4005 C CA . VAL B 1 195 ? 6.846 -11.745 -25.139 1.00 38.79 195 VAL B CA 1
ATOM 4006 C C . VAL B 1 195 ? 5.955 -10.503 -25.062 1.00 38.49 195 VAL B C 1
ATOM 4007 O O . VAL B 1 195 ? 6.404 -9.389 -25.366 1.00 41.80 195 VAL B O 1
ATOM 4011 N N . ASN B 1 196 ? 4.707 -10.686 -24.626 1.00 41.38 196 ASN B N 1
ATOM 4012 C CA . ASN B 1 196 ? 3.726 -9.595 -24.568 1.00 41.41 196 ASN B CA 1
ATOM 4013 C C . ASN B 1 196 ? 3.640 -8.864 -25.908 1.00 40.42 196 ASN B C 1
ATOM 4014 O O . ASN B 1 196 ? 3.610 -7.636 -25.970 1.00 47.14 196 ASN B O 1
ATOM 4019 N N . GLY B 1 197 ? 3.645 -9.620 -27.001 1.00 36.65 197 GLY B N 1
ATOM 4020 C CA . GLY B 1 197 ? 3.650 -8.988 -28.299 1.00 39.92 197 GLY B CA 1
ATOM 4021 C C . GLY B 1 197 ? 4.946 -8.325 -28.719 1.00 47.28 197 GLY B C 1
ATOM 4022 O O . GLY B 1 197 ? 4.996 -7.773 -29.823 1.00 54.27 197 GLY B O 1
ATOM 4023 N N . HIS B 1 198 ? 5.995 -8.337 -27.893 1.00 45.48 198 HIS B N 1
ATOM 4024 C CA . HIS B 1 198 ? 7.319 -7.916 -28.359 1.00 44.41 198 HIS B CA 1
ATOM 4025 C C . HIS B 1 198 ? 7.985 -9.104 -29.057 1.00 47.55 198 HIS B C 1
ATOM 4026 O O . HIS B 1 198 ? 8.286 -10.120 -28.419 1.00 50.04 198 HIS B O 1
ATOM 4033 N N . LYS B 1 199 ? 8.214 -8.990 -30.365 1.00 47.90 199 LYS B N 1
ATOM 4034 C CA . LYS B 1 199 ? 8.787 -10.069 -31.162 1.00 40.13 199 LYS B CA 1
ATOM 4035 C C . LYS B 1 199 ? 10.292 -9.876 -31.309 1.00 37.99 199 LYS B C 1
ATOM 4036 O O . LYS B 1 199 ? 10.773 -8.746 -31.435 1.00 47.72 199 LYS B O 1
ATOM 4042 N N . PHE B 1 200 ? 11.035 -10.984 -31.284 1.00 35.20 200 PHE B N 1
ATOM 4043 C CA . PHE B 1 200 ? 12.492 -10.937 -31.408 1.00 31.55 200 PHE B CA 1
ATOM 4044 C C . PHE B 1 200 ? 12.999 -12.304 -31.842 1.00 29.64 200 PHE B C 1
ATOM 4045 O O . PHE B 1 200 ? 12.305 -13.318 -31.726 1.00 33.98 200 PHE B O 1
ATOM 4053 N N . SER B 1 201 ? 14.220 -12.309 -32.358 1.00 30.81 201 SER B N 1
ATOM 4054 C CA . SER B 1 201 ? 14.889 -13.529 -32.771 1.00 32.08 201 SER B CA 1
ATOM 4055 C C . SER B 1 201 ? 16.300 -13.530 -32.214 1.00 31.41 201 SER B C 1
ATOM 4056 O O . SER B 1 201 ? 16.918 -12.473 -32.056 1.00 27.73 201 SER B O 1
ATOM 4059 N N . VAL B 1 202 ? 16.804 -14.722 -31.896 1.00 27.49 202 VAL B N 1
ATOM 4060 C CA . VAL B 1 202 ? 18.168 -14.868 -31.404 1.00 25.13 202 VAL B CA 1
ATOM 4061 C C . VAL B 1 202 ? 18.874 -15.941 -32.221 1.00 24.87 202 VAL B C 1
ATOM 4062 O O . VAL B 1 202 ? 18.263 -16.942 -32.605 1.00 25.70 202 VAL B O 1
ATOM 4066 N N . ARG B 1 203 ? 20.164 -15.737 -32.482 1.00 26.79 203 ARG B N 1
ATOM 4067 C CA . ARG B 1 203 ? 20.987 -16.742 -33.139 1.00 29.65 203 ARG B CA 1
ATOM 4068 C C . ARG B 1 203 ? 22.279 -16.874 -32.355 1.00 29.50 203 ARG B C 1
ATOM 4069 O O . ARG B 1 203 ? 22.894 -15.866 -31.986 1.00 26.48 203 ARG B O 1
ATOM 4073 N N . GLY B 1 204 ? 22.680 -18.111 -32.095 1.00 23.92 204 GLY B N 1
ATOM 4074 C CA . GLY B 1 204 ? 23.917 -18.372 -31.390 1.00 22.80 204 GLY B CA 1
ATOM 4075 C C . GLY B 1 204 ? 24.705 -19.475 -32.060 1.00 27.29 204 GLY B C 1
ATOM 4076 O O . GLY B 1 204 ? 24.148 -20.383 -32.680 1.00 26.48 204 GLY B O 1
ATOM 4077 N N . GLU B 1 205 ? 26.025 -19.388 -31.923 1.00 23.59 205 GLU B N 1
ATOM 4078 C CA . GLU B 1 205 ? 26.882 -20.444 -32.425 1.00 31.92 205 GLU B CA 1
ATOM 4079 C C . GLU B 1 205 ? 27.977 -20.701 -31.411 1.00 26.69 205 GLU B C 1
ATOM 4080 O O . GLU B 1 205 ? 28.376 -19.804 -30.661 1.00 26.66 205 GLU B O 1
ATOM 4086 N N . GLY B 1 206 ? 28.448 -21.943 -31.388 1.00 27.71 206 GLY B N 1
ATOM 4087 C CA . GLY B 1 206 ? 29.535 -22.295 -30.508 1.00 20.80 206 GLY B CA 1
ATOM 4088 C C . GLY B 1 206 ? 29.917 -23.754 -30.566 1.00 22.26 206 GLY B C 1
ATOM 4089 O O . GLY B 1 206 ? 29.759 -24.418 -31.601 1.00 25.95 206 GLY B O 1
ATOM 4090 N N . GLU B 1 207 ? 30.395 -24.262 -29.434 1.00 16.90 207 GLU B N 1
ATOM 4091 C CA . GLU B 1 207 ? 31.038 -25.567 -29.335 1.00 28.16 207 GLU B CA 1
ATOM 4092 C C . GLU B 1 207 ? 30.532 -26.283 -28.100 1.00 29.65 207 GLU B C 1
ATOM 4093 O O . GLU B 1 207 ? 30.376 -25.674 -27.032 1.00 30.28 207 GLU B O 1
ATOM 4099 N N . GLY B 1 208 ? 30.318 -27.577 -28.243 1.00 26.27 208 GLY B N 1
ATOM 4100 C CA . GLY B 1 208 ? 29.942 -28.419 -27.125 1.00 29.94 208 GLY B CA 1
ATOM 4101 C C . GLY B 1 208 ? 30.950 -29.539 -26.990 1.00 34.45 208 GLY B C 1
ATOM 4102 O O . GLY B 1 208 ? 31.349 -30.155 -27.986 1.00 26.90 208 GLY B O 1
ATOM 4103 N N . ASP B 1 209 ? 31.386 -29.791 -25.768 1.00 33.79 209 ASP B N 1
ATOM 4104 C CA . ASP B 1 209 ? 32.429 -30.770 -25.471 1.00 29.87 209 ASP B CA 1
ATOM 4105 C C . ASP B 1 209 ? 31.913 -31.635 -24.317 1.00 21.91 209 ASP B C 1
ATOM 4106 O O . ASP B 1 209 ? 32.252 -31.402 -23.152 1.00 33.09 209 ASP B O 1
ATOM 4111 N N . ALA B 1 210 ? 31.110 -32.651 -24.659 1.00 29.27 210 ALA B N 1
ATOM 4112 C CA . ALA B 1 210 ? 30.400 -33.433 -23.647 1.00 34.94 210 ALA B CA 1
ATOM 4113 C C . ALA B 1 210 ? 31.354 -34.197 -22.740 1.00 37.77 210 ALA B C 1
ATOM 4114 O O . ALA B 1 210 ? 30.992 -34.524 -21.603 1.00 37.75 210 ALA B O 1
ATOM 4116 N N . THR B 1 211 ? 32.559 -34.507 -23.231 1.00 29.02 211 THR B N 1
ATOM 4117 C CA . THR B 1 211 ? 33.561 -35.194 -22.415 1.00 28.74 211 THR B CA 1
ATOM 4118 C C . THR B 1 211 ? 33.928 -34.383 -21.178 1.00 34.64 211 THR B C 1
ATOM 4119 O O . THR B 1 211 ? 34.264 -34.954 -20.133 1.00 30.26 211 THR B O 1
ATOM 4123 N N . ASN B 1 212 ? 33.881 -33.056 -21.281 1.00 31.11 212 ASN B N 1
ATOM 4124 C CA . ASN B 1 212 ? 34.134 -32.166 -20.159 1.00 32.71 212 ASN B CA 1
ATOM 4125 C C . ASN B 1 212 ? 32.890 -31.394 -19.732 1.00 31.29 212 ASN B C 1
ATOM 4126 O O . ASN B 1 212 ? 32.998 -30.469 -18.918 1.00 34.13 212 ASN B O 1
ATOM 4131 N N . GLY B 1 213 ? 31.719 -31.755 -20.259 1.00 27.74 213 GLY B N 1
ATOM 4132 C CA . GLY B 1 213 ? 30.480 -31.054 -19.953 1.00 29.12 213 GLY B CA 1
ATOM 4133 C C . GLY B 1 213 ? 30.501 -29.575 -20.267 1.00 31.80 213 GLY B C 1
ATOM 4134 O O . GLY B 1 213 ? 29.787 -28.802 -19.619 1.00 29.70 213 GLY B O 1
ATOM 4135 N N . LYS B 1 214 ? 31.284 -29.159 -21.259 1.00 26.34 214 LYS B N 1
ATOM 4136 C CA . LYS B 1 214 ? 31.582 -27.753 -21.474 1.00 25.50 214 LYS B CA 1
ATOM 4137 C C . LYS B 1 214 ? 30.834 -27.217 -22.691 1.00 31.01 214 LYS B C 1
ATOM 4138 O O . LYS B 1 214 ? 30.823 -27.850 -23.750 1.00 31.22 214 LYS B O 1
ATOM 4144 N N . LEU B 1 215 ? 30.211 -26.054 -22.529 1.00 24.08 215 LEU B N 1
ATOM 4145 C CA . LEU B 1 215 ? 29.580 -25.321 -23.619 1.00 28.61 215 LEU B CA 1
ATOM 4146 C C . LEU B 1 215 ? 30.207 -23.938 -23.715 1.00 27.92 215 LEU B C 1
ATOM 4147 O O . LEU B 1 215 ? 30.428 -23.275 -22.697 1.00 28.31 215 LEU B O 1
ATOM 4152 N N . THR B 1 216 ? 30.501 -23.508 -24.938 1.00 22.67 216 THR B N 1
ATOM 4153 C CA . THR B 1 216 ? 30.991 -22.159 -25.200 1.00 19.85 216 THR B CA 1
ATOM 4154 C C . THR B 1 216 ? 30.203 -21.624 -26.388 1.00 21.62 216 THR B C 1
ATOM 4155 O O . THR B 1 216 ? 30.350 -22.131 -27.505 1.00 28.78 216 THR B O 1
ATOM 4159 N N . LEU B 1 217 ? 29.373 -20.602 -26.157 1.00 24.56 217 LEU B N 1
ATOM 4160 C CA . LEU B 1 217 ? 28.492 -20.075 -27.195 1.00 26.17 217 LEU B CA 1
ATOM 4161 C C . LEU B 1 217 ? 28.455 -18.552 -27.179 1.00 25.83 217 LEU B C 1
ATOM 4162 O O . LEU B 1 217 ? 28.634 -17.913 -26.138 1.00 25.45 217 LEU B O 1
ATOM 4167 N N . LYS B 1 218 ? 28.172 -17.975 -28.343 1.00 31.33 218 LYS B N 1
ATOM 4168 C CA . LYS B 1 218 ? 27.858 -16.557 -28.442 1.00 29.29 218 LYS B CA 1
ATOM 4169 C C . LYS B 1 218 ? 26.506 -16.392 -29.123 1.00 25.31 218 LYS B C 1
ATOM 4170 O O . LYS B 1 218 ? 26.281 -16.943 -30.204 1.00 25.80 218 LYS B O 1
ATOM 4176 N N . PHE B 1 219 ? 25.621 -15.624 -28.505 1.00 24.85 219 PHE B N 1
ATOM 4177 C CA . PHE B 1 219 ? 24.293 -15.371 -29.040 1.00 26.33 219 PHE B CA 1
ATOM 4178 C C . PHE B 1 219 ? 24.144 -13.907 -29.421 1.00 33.29 219 PHE B C 1
ATOM 4179 O O . PHE B 1 219 ? 24.666 -13.019 -28.740 1.00 28.38 219 PHE B O 1
ATOM 4187 N N . ILE B 1 220 ? 23.386 -13.669 -30.487 1.00 29.76 220 ILE B N 1
ATOM 4188 C CA . ILE B 1 220 ? 23.112 -12.337 -31.000 1.00 26.98 220 ILE B CA 1
ATOM 4189 C C . ILE B 1 220 ? 21.601 -12.163 -31.085 1.00 24.09 220 ILE B C 1
ATOM 4190 O O . ILE B 1 220 ? 20.882 -13.079 -31.496 1.00 27.38 220 ILE B O 1
ATOM 4195 N N . CYS B 1 221 ? 21.107 -10.995 -30.671 1.00 28.24 221 CYS B N 1
ATOM 4196 C CA . CYS B 1 221 ? 19.737 -10.607 -31.014 1.00 31.86 221 CYS B CA 1
ATOM 4197 C C . CYS B 1 221 ? 19.715 -10.063 -32.440 1.00 33.68 221 CYS B C 1
ATOM 4198 O O . CYS B 1 221 ? 20.181 -8.949 -32.687 1.00 35.68 221 CYS B O 1
ATOM 4201 N N . THR B 1 222 ? 19.169 -10.837 -33.374 1.00 29.65 222 THR B N 1
ATOM 4202 C CA . THR B 1 222 ? 19.201 -10.492 -34.790 1.00 30.36 222 THR B CA 1
ATOM 4203 C C . THR B 1 222 ? 18.125 -9.497 -35.190 1.00 37.08 222 THR B C 1
ATOM 4204 O O . THR B 1 222 ? 18.115 -9.065 -36.348 1.00 38.87 222 THR B O 1
ATOM 4208 N N . THR B 1 223 ? 17.214 -9.131 -34.286 1.00 35.35 223 THR B N 1
ATOM 4209 C CA . THR B 1 223 ? 16.137 -8.210 -34.625 1.00 33.73 223 THR B CA 1
ATOM 4210 C C . THR B 1 223 ? 16.336 -6.820 -34.037 1.00 35.76 223 THR B C 1
ATOM 4211 O O . THR B 1 223 ? 15.449 -5.976 -34.167 1.00 42.06 223 THR B O 1
ATOM 4215 N N . GLY B 1 224 ? 17.471 -6.556 -33.413 1.00 28.47 224 GLY B N 1
ATOM 4216 C CA . GLY B 1 224 ? 17.662 -5.307 -32.716 1.00 33.98 224 GLY B CA 1
ATOM 4217 C C . GLY B 1 224 ? 18.083 -5.594 -31.294 1.00 38.58 224 GLY B C 1
ATOM 4218 O O . GLY B 1 224 ? 18.968 -6.424 -31.075 1.00 34.76 224 GLY B O 1
ATOM 4219 N N . LYS B 1 225 ? 17.458 -4.932 -30.326 1.00 39.59 225 LYS B N 1
ATOM 4220 C CA . LYS B 1 225 ? 17.764 -5.137 -28.918 1.00 44.21 225 LYS B CA 1
ATOM 4221 C C . LYS B 1 225 ? 16.796 -6.146 -28.312 1.00 41.83 225 LYS B C 1
ATOM 4222 O O . LYS B 1 225 ? 15.612 -6.183 -28.662 1.00 42.61 225 LYS B O 1
ATOM 4228 N N . LEU B 1 226 ? 17.322 -6.979 -27.430 1.00 31.33 226 LEU B N 1
ATOM 4229 C CA . LEU B 1 226 ? 16.512 -7.991 -26.772 1.00 33.19 226 LEU B CA 1
ATOM 4230 C C . LEU B 1 226 ? 15.491 -7.320 -25.856 1.00 26.75 226 LEU B C 1
ATOM 4231 O O . LEU B 1 226 ? 15.863 -6.469 -25.043 1.00 34.18 226 LEU B O 1
ATOM 4236 N N . PRO B 1 227 ? 14.202 -7.644 -25.970 1.00 32.30 227 PRO B N 1
ATOM 4237 C CA . PRO B 1 227 ? 13.197 -7.026 -25.096 1.00 32.94 227 PRO B CA 1
ATOM 4238 C C . PRO B 1 227 ? 13.068 -7.670 -23.720 1.00 42.71 227 PRO B C 1
ATOM 4239 O O . PRO B 1 227 ? 12.180 -7.272 -22.954 1.00 40.54 227 PRO B O 1
ATOM 4243 N N . VAL B 1 228 ? 13.871 -8.685 -23.414 1.00 40.49 228 VAL B N 1
ATOM 4244 C CA . VAL B 1 228 ? 13.932 -9.286 -22.082 1.00 36.13 228 VAL B CA 1
ATOM 4245 C C . VAL B 1 228 ? 15.401 -9.370 -21.692 1.00 34.63 228 VAL B C 1
ATOM 4246 O O . VAL B 1 228 ? 16.287 -9.207 -22.550 1.00 28.26 228 VAL B O 1
ATOM 4250 N N . PRO B 1 229 ? 15.699 -9.590 -20.406 1.00 28.63 229 PRO B N 1
ATOM 4251 C CA . PRO B 1 229 ? 17.105 -9.753 -20.011 1.00 26.61 229 PRO B CA 1
ATOM 4252 C C . PRO B 1 229 ? 17.680 -11.066 -20.540 1.00 30.98 229 PRO B C 1
ATOM 4253 O O . PRO B 1 229 ? 17.038 -12.121 -20.486 1.00 20.36 229 PRO B O 1
ATOM 4257 N N . TRP B 1 230 ? 18.892 -10.970 -21.086 1.00 21.80 230 TRP B N 1
ATOM 4258 C CA . TRP B 1 230 ? 19.628 -12.148 -21.546 1.00 24.99 230 TRP B CA 1
ATOM 4259 C C . TRP B 1 230 ? 19.680 -13.304 -20.540 1.00 27.28 230 TRP B C 1
ATOM 4260 O O . TRP B 1 230 ? 19.536 -14.459 -20.972 1.00 25.58 230 TRP B O 1
ATOM 4271 N N . PRO B 1 231 ? 19.881 -13.091 -19.227 1.00 23.74 231 PRO B N 1
ATOM 4272 C CA . PRO B 1 231 ? 19.862 -14.241 -18.294 1.00 27.32 231 PRO B CA 1
ATOM 4273 C C . PRO B 1 231 ? 18.572 -15.065 -18.313 1.00 29.06 231 PRO B C 1
ATOM 4274 O O . PRO B 1 231 ? 18.619 -16.264 -18.003 1.00 28.75 231 PRO B O 1
ATOM 4278 N N . THR B 1 232 ? 17.423 -14.477 -18.652 1.00 27.57 232 THR B N 1
ATOM 4279 C CA . THR B 1 232 ? 16.181 -15.244 -18.632 1.00 24.53 232 THR B CA 1
ATOM 4280 C C . THR B 1 232 ? 16.075 -16.213 -19.797 1.00 26.42 232 THR B C 1
ATOM 4281 O O . THR B 1 232 ? 15.190 -17.075 -19.783 1.00 27.11 232 THR B O 1
ATOM 4285 N N . LEU B 1 233 ? 16.947 -16.084 -20.797 1.00 23.57 233 LEU B N 1
ATOM 4286 C CA . LEU B 1 233 ? 16.936 -16.940 -21.975 1.00 29.95 233 LEU B CA 1
ATOM 4287 C C . LEU B 1 233 ? 17.948 -18.073 -21.904 1.00 33.07 233 LEU B C 1
ATOM 4288 O O . LEU B 1 233 ? 17.957 -18.926 -22.801 1.00 32.25 233 LEU B O 1
ATOM 4293 N N . VAL B 1 234 ? 18.792 -18.107 -20.866 1.00 23.82 234 VAL B N 1
ATOM 4294 C CA . VAL B 1 234 ? 19.891 -19.069 -20.836 1.00 28.36 234 VAL B CA 1
ATOM 4295 C C . VAL B 1 234 ? 19.376 -20.502 -20.889 1.00 24.27 234 VAL B C 1
ATOM 4296 O O . VAL B 1 234 ? 19.891 -21.332 -21.652 1.00 21.86 234 VAL B O 1
ATOM 4300 N N . THR B 1 235 ? 18.395 -20.835 -20.044 1.00 21.71 235 THR B N 1
ATOM 4301 C CA . THR B 1 235 ? 17.952 -22.231 -19.978 1.00 22.94 235 THR B CA 1
ATOM 4302 C C . THR B 1 235 ? 17.273 -22.656 -21.273 1.00 22.02 235 THR B C 1
ATOM 4303 O O . THR B 1 235 ? 17.400 -23.814 -21.679 1.00 21.40 235 THR B O 1
ATOM 4307 N N . THR B 1 236 ? 16.591 -21.724 -21.954 1.00 17.29 236 THR B N 1
ATOM 4308 C CA . THR B 1 236 ? 15.986 -22.032 -23.245 1.00 26.75 236 THR B CA 1
ATOM 4309 C C . THR B 1 236 ? 17.039 -22.191 -24.342 1.00 29.34 236 THR B C 1
ATOM 4310 O O . THR B 1 236 ? 16.959 -23.119 -25.152 1.00 27.98 236 THR B O 1
ATOM 4314 N N . LEU B 1 237 ? 18.018 -21.292 -24.402 1.00 32.97 237 LEU B N 1
ATOM 4315 C CA . LEU B 1 237 ? 19.014 -21.329 -25.471 1.00 30.09 237 LEU B CA 1
ATOM 4316 C C . LEU B 1 237 ? 19.967 -22.517 -25.315 1.00 31.44 237 LEU B C 1
ATOM 4317 O O . LEU B 1 237 ? 20.296 -23.184 -26.292 1.00 30.17 237 LEU B O 1
ATOM 4344 N N . VAL B 1 239 ? 20.774 -27.402 -24.624 1.00 25.57 241 VAL B N 1
ATOM 4345 C CA . VAL B 1 239 ? 21.403 -28.513 -25.344 1.00 25.70 241 VAL B CA 1
ATOM 4346 C C . VAL B 1 239 ? 22.038 -29.467 -24.328 1.00 25.14 241 VAL B C 1
ATOM 4347 O O . VAL B 1 239 ? 23.250 -29.685 -24.301 1.00 26.95 241 VAL B O 1
ATOM 4351 N N . GLN B 1 240 ? 21.181 -30.038 -23.484 1.00 23.59 242 GLN B N 1
ATOM 4352 C CA . GLN B 1 240 ? 21.634 -30.879 -22.384 1.00 23.21 242 GLN B CA 1
ATOM 4353 C C . GLN B 1 240 ? 22.247 -32.179 -22.862 1.00 27.74 242 GLN B C 1
ATOM 4354 O O . GLN B 1 240 ? 22.750 -32.934 -22.032 1.00 23.66 242 GLN B O 1
ATOM 4360 N N . CYS B 1 241 ? 22.250 -32.453 -24.166 1.00 27.42 243 CYS B N 1
ATOM 4361 C CA . CYS B 1 241 ? 23.035 -33.579 -24.639 1.00 23.39 243 CYS B CA 1
ATOM 4362 C C . CYS B 1 241 ? 24.527 -33.352 -24.465 1.00 28.51 243 CYS B C 1
ATOM 4363 O O . CYS B 1 241 ? 25.302 -34.285 -24.694 1.00 26.34 243 CYS B O 1
ATOM 4366 N N . PHE B 1 242 ? 24.971 -32.141 -24.108 1.00 23.94 244 PHE B N 1
ATOM 4367 C CA . PHE B 1 242 ? 26.395 -31.947 -23.850 1.00 21.87 244 PHE B CA 1
ATOM 4368 C C . PHE B 1 242 ? 26.745 -32.079 -22.376 1.00 26.01 244 PHE B C 1
ATOM 4369 O O . PHE B 1 242 ? 27.884 -31.782 -21.991 1.00 22.85 244 PHE B O 1
ATOM 4377 N N . ALA B 1 243 ? 25.805 -32.517 -21.544 1.00 22.59 245 ALA B N 1
ATOM 4378 C CA . ALA B 1 243 ? 26.163 -32.855 -20.172 1.00 27.66 245 ALA B CA 1
ATOM 4379 C C . ALA B 1 243 ? 27.273 -33.903 -20.165 1.00 34.64 245 ALA B C 1
ATOM 4380 O O . ALA B 1 243 ? 27.378 -34.738 -21.068 1.00 32.17 245 ALA B O 1
ATOM 4382 N N . ARG B 1 244 ? 28.123 -33.850 -19.142 1.00 31.81 246 ARG B N 1
ATOM 4383 C CA . ARG B 1 244 ? 29.073 -34.927 -18.896 1.00 28.09 246 ARG B CA 1
ATOM 4384 C C . ARG B 1 244 ? 28.406 -35.927 -17.952 1.00 34.22 246 ARG B C 1
ATOM 4385 O O . ARG B 1 244 ? 28.131 -35.610 -16.790 1.00 35.67 246 ARG B O 1
ATOM 4393 N N . TYR B 1 245 ? 28.083 -37.108 -18.466 1.00 35.32 247 TYR B N 1
ATOM 4394 C CA . TYR B 1 245 ? 27.599 -38.179 -17.611 1.00 36.18 247 TYR B CA 1
ATOM 4395 C C . TYR B 1 245 ? 28.792 -38.995 -17.133 1.00 40.73 247 TYR B C 1
ATOM 4396 O O . TYR B 1 245 ? 29.544 -39.512 -17.968 1.00 36.41 247 TYR B O 1
ATOM 4405 N N . PRO B 1 246 ? 29.031 -39.098 -15.815 1.00 42.41 248 PRO B N 1
ATOM 4406 C CA . PRO B 1 246 ? 30.075 -40.008 -15.310 1.00 41.76 248 PRO B CA 1
ATOM 4407 C C . PRO B 1 246 ? 29.913 -41.434 -15.827 1.00 41.70 248 PRO B C 1
ATOM 4408 O O . PRO B 1 246 ? 28.826 -41.828 -16.260 1.00 46.23 248 PRO B O 1
ATOM 4412 N N . ASP B 1 247 ? 30.993 -42.216 -15.767 1.00 40.09 249 ASP B N 1
ATOM 4413 C CA . ASP B 1 247 ? 30.994 -43.557 -16.344 1.00 43.25 249 ASP B CA 1
ATOM 4414 C C . ASP B 1 247 ? 29.893 -44.439 -15.765 1.00 38.60 249 ASP B C 1
ATOM 4415 O O . ASP B 1 247 ? 29.274 -45.223 -16.492 1.00 42.77 249 ASP B O 1
ATOM 4420 N N . HIS B 1 248 ? 29.613 -44.313 -14.474 1.00 31.33 250 HIS B N 1
ATOM 4421 C CA . HIS B 1 248 ? 28.596 -45.154 -13.853 1.00 34.12 250 HIS B CA 1
ATOM 4422 C C . HIS B 1 248 ? 27.176 -44.663 -14.096 1.00 44.67 250 HIS B C 1
ATOM 4423 O O . HIS B 1 248 ? 26.243 -45.264 -13.552 1.00 52.72 250 HIS B O 1
ATOM 4430 N N . MET B 1 249 ? 26.984 -43.601 -14.896 1.00 41.69 251 MET B N 1
ATOM 4431 C CA . MET B 1 249 ? 25.658 -43.058 -15.187 1.00 40.85 251 MET B CA 1
ATOM 4432 C C . MET B 1 249 ? 25.380 -42.955 -16.682 1.00 31.07 251 MET B C 1
ATOM 4437 N N . LYS B 1 250 ? 26.274 -43.503 -17.514 1.00 36.39 252 LYS B N 1
ATOM 4438 C CA . LYS B 1 250 ? 26.050 -43.491 -18.952 1.00 45.60 252 LYS B CA 1
ATOM 4439 C C . LYS B 1 250 ? 24.733 -44.155 -19.323 1.00 48.55 252 LYS B C 1
ATOM 4440 O O . LYS B 1 250 ? 24.169 -43.845 -20.376 1.00 53.55 252 LYS B O 1
ATOM 4442 N N . GLN B 1 251 ? 24.229 -45.051 -18.474 1.00 45.69 253 GLN B N 1
ATOM 4443 C CA . GLN B 1 251 ? 22.930 -45.667 -18.709 1.00 48.60 253 GLN B CA 1
ATOM 4444 C C . GLN B 1 251 ? 21.783 -44.670 -18.596 1.00 39.27 253 GLN B C 1
ATOM 4445 O O . GLN B 1 251 ? 20.705 -44.921 -19.147 1.00 36.89 253 GLN B O 1
ATOM 4447 N N . HIS B 1 252 ? 21.980 -43.539 -17.913 1.00 39.70 254 HIS B N 1
ATOM 4448 C CA . HIS B 1 252 ? 20.870 -42.638 -17.628 1.00 38.64 254 HIS B CA 1
ATOM 4449 C C . HIS B 1 252 ? 20.851 -41.382 -18.509 1.00 43.12 254 HIS B C 1
ATOM 4450 O O . HIS B 1 252 ? 20.151 -40.414 -18.177 1.00 40.44 254 HIS B O 1
ATOM 4457 N N . ASP B 1 253 ? 21.552 -41.400 -19.651 1.00 34.96 255 ASP B N 1
ATOM 4458 C CA . ASP B 1 253 ? 21.680 -40.234 -20.532 1.00 26.78 255 ASP B CA 1
ATOM 4459 C C . ASP B 1 253 ? 20.659 -40.354 -21.663 1.00 26.37 255 ASP B C 1
ATOM 4460 O O . ASP B 1 253 ? 20.969 -40.818 -22.761 1.00 30.18 255 ASP B O 1
ATOM 4465 N N . PHE B 1 254 ? 19.435 -39.883 -21.411 1.00 28.27 256 PHE B N 1
ATOM 4466 C CA . PHE B 1 254 ? 18.428 -39.886 -22.469 1.00 29.57 256 PHE B CA 1
ATOM 4467 C C . PHE B 1 254 ? 18.845 -39.003 -23.645 1.00 39.47 256 PHE B C 1
ATOM 4468 O O . PHE B 1 254 ? 18.570 -39.333 -24.810 1.00 30.68 256 PHE B O 1
ATOM 4476 N N . PHE B 1 255 ? 19.501 -37.871 -23.362 1.00 33.96 257 PHE B N 1
ATOM 4477 C CA . PHE B 1 255 ? 19.704 -36.859 -24.397 1.00 30.02 257 PHE B CA 1
ATOM 4478 C C . PHE B 1 255 ? 20.533 -37.408 -25.544 1.00 30.40 257 PHE B C 1
ATOM 4479 O O . PHE B 1 255 ? 20.136 -37.311 -26.713 1.00 31.86 257 PHE B O 1
ATOM 4487 N N . LYS B 1 256 ? 21.693 -37.987 -25.229 1.00 28.11 258 LYS B N 1
ATOM 4488 C CA . LYS B 1 256 ? 22.534 -38.539 -26.282 1.00 28.50 258 LYS B CA 1
ATOM 4489 C C . LYS B 1 256 ? 21.874 -39.740 -26.948 1.00 36.58 258 LYS B C 1
ATOM 4490 O O . LYS B 1 256 ? 22.061 -39.956 -28.152 1.00 38.45 258 LYS B O 1
ATOM 4496 N N . SER B 1 257 ? 21.072 -40.506 -26.198 1.00 38.76 259 SER B N 1
ATOM 4497 C CA . SER B 1 257 ? 20.493 -41.731 -26.748 1.00 34.41 259 SER B CA 1
ATOM 4498 C C . SER B 1 257 ? 19.517 -41.441 -27.880 1.00 36.14 259 SER B C 1
ATOM 4499 O O . SER B 1 257 ? 19.370 -42.263 -28.790 1.00 41.10 259 SER B O 1
ATOM 4502 N N . ALA B 1 258 ? 18.855 -40.282 -27.849 1.00 33.43 260 ALA B N 1
ATOM 4503 C CA . ALA B 1 258 ? 17.894 -39.878 -28.871 1.00 32.29 260 ALA B CA 1
ATOM 4504 C C . ALA B 1 258 ? 18.558 -39.347 -30.133 1.00 38.80 260 ALA B C 1
ATOM 4505 O O . ALA B 1 258 ? 17.861 -39.056 -31.120 1.00 35.40 260 ALA B O 1
ATOM 4507 N N . MET B 1 259 ? 19.841 -39.216 -30.123 1.00 41.56 261 MET B N 1
ATOM 4508 C CA . MET B 1 259 ? 20.583 -38.696 -31.253 1.00 38.13 261 MET B CA 1
ATOM 4509 C C . MET B 1 259 ? 20.960 -39.824 -32.211 1.00 35.52 261 MET B C 1
ATOM 4510 O O . MET B 1 259 ? 21.158 -40.968 -31.784 1.00 35.93 261 MET B O 1
ATOM 4515 N N . PRO B 1 260 ? 21.088 -39.524 -33.515 1.00 30.86 262 PRO B N 1
ATOM 4516 C CA . PRO B 1 260 ? 21.052 -38.178 -34.119 1.00 38.37 262 PRO B CA 1
ATOM 4517 C C . PRO B 1 260 ? 19.671 -37.638 -34.474 1.00 39.32 262 PRO B C 1
ATOM 4518 O O . PRO B 1 260 ? 19.549 -36.446 -34.792 1.00 37.81 262 PRO B O 1
ATOM 4522 N N . GLU B 1 261 ? 18.642 -38.488 -34.427 1.00 40.94 263 GLU B N 1
ATOM 4523 C CA . GLU B 1 261 ? 17.302 -38.025 -34.784 1.00 41.06 263 GLU B CA 1
ATOM 4524 C C . GLU B 1 261 ? 16.822 -36.924 -33.842 1.00 45.30 263 GLU B C 1
ATOM 4525 O O . GLU B 1 261 ? 16.042 -36.053 -34.250 1.00 40.55 263 GLU B O 1
ATOM 4531 N N . GLY B 1 262 ? 17.270 -36.942 -32.588 1.00 44.51 264 GLY B N 1
ATOM 4532 C CA . GLY B 1 262 ? 17.040 -35.829 -31.682 1.00 37.65 264 GLY B CA 1
ATOM 4533 C C . GLY B 1 262 ? 15.778 -35.958 -30.847 1.00 37.49 264 GLY B C 1
ATOM 4534 O O . GLY B 1 262 ? 15.158 -37.021 -30.760 1.00 41.38 264 GLY B O 1
ATOM 4535 N N . TYR B 1 263 ? 15.389 -34.843 -30.228 1.00 29.70 265 TYR B N 1
ATOM 4536 C CA . TYR B 1 263 ? 14.234 -34.857 -29.342 1.00 32.72 265 TYR B CA 1
ATOM 4537 C C . TYR B 1 263 ? 13.543 -33.501 -29.336 1.00 33.36 265 TYR B C 1
ATOM 4538 O O . TYR B 1 263 ? 14.115 -32.477 -29.720 1.00 32.40 265 TYR B O 1
ATOM 4547 N N . ILE B 1 264 ? 12.297 -33.515 -28.885 1.00 32.05 266 ILE B N 1
ATOM 4548 C CA . ILE B 1 264 ? 11.504 -32.311 -28.686 1.00 37.80 266 ILE B CA 1
ATOM 4549 C C . ILE B 1 264 ? 11.563 -31.977 -27.205 1.00 38.34 266 ILE B C 1
ATOM 4550 O O . ILE B 1 264 ? 11.317 -32.849 -26.364 1.00 39.10 266 ILE B O 1
ATOM 4555 N N . GLN B 1 265 ? 11.911 -30.733 -26.878 1.00 33.79 267 GLN B N 1
ATOM 4556 C CA . GLN B 1 265 ? 12.008 -30.284 -25.491 1.00 32.63 267 GLN B CA 1
ATOM 4557 C C . GLN B 1 265 ? 11.047 -29.126 -25.305 1.00 35.69 267 GLN B C 1
ATOM 4558 O O . GLN B 1 265 ? 11.140 -28.117 -26.018 1.00 30.41 267 GLN B O 1
ATOM 4564 N N . GLU B 1 266 ? 10.122 -29.280 -24.358 1.00 35.25 268 GLU B N 1
ATOM 4565 C CA . GLU B 1 266 ? 9.104 -28.282 -24.069 1.00 33.01 268 GLU B CA 1
ATOM 4566 C C . GLU B 1 266 ? 9.238 -27.842 -22.625 1.00 31.85 268 GLU B C 1
ATOM 4567 O O . GLU B 1 266 ? 9.576 -28.643 -21.755 1.00 28.74 268 GLU B O 1
ATOM 4573 N N . ARG B 1 267 ? 8.969 -26.562 -22.375 1.00 30.82 269 ARG B N 1
ATOM 4574 C CA . ARG B 1 267 ? 9.061 -26.021 -21.030 1.00 29.21 269 ARG B CA 1
ATOM 4575 C C . ARG B 1 267 ? 7.945 -25.017 -20.785 1.00 34.96 269 ARG B C 1
ATOM 4576 O O . ARG B 1 267 ? 7.508 -24.299 -21.689 1.00 28.61 269 ARG B O 1
ATOM 4584 N N . THR B 1 268 ? 7.488 -24.996 -19.541 1.00 28.41 270 THR B N 1
ATOM 4585 C CA . THR B 1 268 ? 6.797 -23.862 -18.958 1.00 31.73 270 THR B CA 1
ATOM 4586 C C . THR B 1 268 ? 7.711 -23.255 -17.904 1.00 26.53 270 THR B C 1
ATOM 4587 O O . THR B 1 268 ? 8.204 -23.970 -17.023 1.00 27.86 270 THR B O 1
ATOM 4591 N N . ILE B 1 269 ? 7.940 -21.949 -17.993 1.00 32.98 271 ILE B N 1
ATOM 4592 C CA . ILE B 1 269 ? 8.848 -21.249 -17.095 1.00 32.45 271 ILE B CA 1
ATOM 4593 C C . ILE B 1 269 ? 8.058 -20.137 -16.423 1.00 28.82 271 ILE B C 1
ATOM 4594 O O . ILE B 1 269 ? 7.694 -19.142 -17.063 1.00 33.51 271 ILE B O 1
ATOM 4599 N N . VAL B 1 270 ? 7.804 -20.302 -15.134 1.00 33.04 272 VAL B N 1
ATOM 4600 C CA . VAL B 1 270 ? 6.981 -19.384 -14.360 1.00 29.01 272 VAL B CA 1
ATOM 4601 C C . VAL B 1 270 ? 7.895 -18.441 -13.595 1.00 33.01 272 VAL B C 1
ATOM 4602 O O . VAL B 1 270 ? 8.657 -18.874 -12.724 1.00 37.99 272 VAL B O 1
ATOM 4606 N N . PHE B 1 271 ? 7.824 -17.153 -13.917 1.00 30.92 273 PHE B N 1
ATOM 4607 C CA . PHE B 1 271 ? 8.524 -16.132 -13.148 1.00 33.24 273 PHE B CA 1
ATOM 4608 C C . PHE B 1 271 ? 7.601 -15.722 -12.011 1.00 35.81 273 PHE B C 1
ATOM 4609 O O . PHE B 1 271 ? 6.501 -15.213 -12.252 1.00 34.73 273 PHE B O 1
ATOM 4617 N N . LYS B 1 272 ? 8.018 -16.010 -10.777 1.00 35.83 274 LYS B N 1
ATOM 4618 C CA . LYS B 1 272 ? 7.195 -15.703 -9.616 1.00 37.05 274 LYS B CA 1
ATOM 4619 C C . LYS B 1 272 ? 6.757 -14.247 -9.661 1.00 37.13 274 LYS B C 1
ATOM 4620 O O . LYS B 1 272 ? 7.572 -13.349 -9.902 1.00 32.61 274 LYS B O 1
ATOM 4626 N N . ASP B 1 273 ? 5.452 -14.023 -9.472 1.00 37.77 275 ASP B N 1
ATOM 4627 C CA . ASP B 1 273 ? 4.862 -12.685 -9.473 1.00 34.30 275 ASP B CA 1
ATOM 4628 C C . ASP B 1 273 ? 5.023 -11.972 -10.816 1.00 39.34 275 ASP B C 1
ATOM 4629 O O . ASP B 1 273 ? 5.055 -10.735 -10.862 1.00 40.06 275 ASP B O 1
ATOM 4634 N N . ASP B 1 274 ? 5.141 -12.710 -11.914 1.00 35.70 276 ASP B N 1
ATOM 4635 C CA . ASP B 1 274 ? 5.273 -12.090 -13.231 1.00 33.54 276 ASP B CA 1
ATOM 4636 C C . ASP B 1 274 ? 4.779 -13.084 -14.273 1.00 36.46 276 ASP B C 1
ATOM 4637 O O . ASP B 1 274 ? 4.026 -14.012 -13.952 1.00 33.66 276 ASP B O 1
ATOM 4642 N N . GLY B 1 275 ? 5.217 -12.895 -15.521 1.00 37.31 277 GLY B N 1
ATOM 4643 C CA . GLY B 1 275 ? 4.735 -13.678 -16.643 1.00 33.03 277 GLY B CA 1
ATOM 4644 C C . GLY B 1 275 ? 5.313 -15.092 -16.724 1.00 37.96 277 GLY B C 1
ATOM 4645 O O . GLY B 1 275 ? 6.077 -15.556 -15.872 1.00 34.40 277 GLY B O 1
ATOM 4646 N N . THR B 1 276 ? 4.924 -15.788 -17.796 1.00 32.60 278 THR B N 1
ATOM 4647 C CA . THR B 1 276 ? 5.359 -17.157 -18.049 1.00 38.57 278 THR B CA 1
ATOM 4648 C C . THR B 1 276 ? 5.892 -17.285 -19.474 1.00 36.78 278 THR B C 1
ATOM 4649 O O . THR B 1 276 ? 5.310 -16.735 -20.413 1.00 32.10 278 THR B O 1
ATOM 4653 N N . TYR B 1 277 ? 7.032 -17.962 -19.624 1.00 39.79 279 TYR B N 1
ATOM 4654 C CA . TYR B 1 277 ? 7.524 -18.386 -20.933 1.00 31.48 279 TYR B CA 1
ATOM 4655 C C . TYR B 1 277 ? 7.025 -19.800 -21.209 1.00 31.17 279 TYR B C 1
ATOM 4656 O O . TYR B 1 277 ? 7.055 -20.668 -20.329 1.00 31.87 279 TYR B O 1
ATOM 4665 N N . LYS B 1 278 ? 6.592 -20.043 -22.439 1.00 28.83 280 LYS B N 1
ATOM 4666 C CA . LYS B 1 278 ? 6.363 -21.398 -22.911 1.00 28.81 280 LYS B CA 1
ATOM 4667 C C . LYS B 1 278 ? 7.223 -21.596 -24.145 1.00 28.06 280 LYS B C 1
ATOM 4668 O O . LYS B 1 278 ? 7.286 -20.711 -25.009 1.00 29.19 280 LYS B O 1
ATOM 4672 N N . THR B 1 279 ? 7.925 -22.722 -24.198 1.00 27.65 281 THR B N 1
ATOM 4673 C CA . THR B 1 279 ? 8.933 -22.945 -25.226 1.00 31.64 281 THR B CA 1
ATOM 4674 C C . THR B 1 279 ? 8.793 -24.343 -25.797 1.00 30.63 281 THR B C 1
ATOM 4675 O O . THR B 1 279 ? 8.523 -25.303 -25.069 1.00 25.87 281 THR B O 1
ATOM 4679 N N . ARG B 1 280 ? 8.995 -24.445 -27.104 1.00 28.61 282 ARG B N 1
ATOM 4680 C CA . ARG B 1 280 ? 9.079 -25.722 -27.789 1.00 35.39 282 ARG B CA 1
ATOM 4681 C C . ARG B 1 280 ? 10.346 -25.701 -28.616 1.00 33.89 282 ARG B C 1
ATOM 4682 O O . ARG B 1 280 ? 10.583 -24.742 -29.353 1.00 36.20 282 ARG B O 1
ATOM 4690 N N . ALA B 1 281 ? 11.151 -26.750 -28.502 1.00 30.54 283 ALA B N 1
ATOM 4691 C CA . ALA B 1 281 ? 12.427 -26.774 -29.185 1.00 30.47 283 ALA B CA 1
ATOM 4692 C C . ALA B 1 281 ? 12.670 -28.133 -29.809 1.00 32.80 283 ALA B C 1
ATOM 4693 O O . ALA B 1 281 ? 12.294 -29.172 -29.258 1.00 33.23 283 ALA B O 1
ATOM 4695 N N . GLU B 1 282 ? 13.326 -28.108 -30.953 1.00 35.07 284 GLU B N 1
ATOM 4696 C CA . GLU B 1 282 ? 13.753 -29.307 -31.648 1.00 40.76 284 GLU B CA 1
ATOM 4697 C C . GLU B 1 282 ? 15.275 -29.352 -31.582 1.00 37.76 284 GLU B C 1
ATOM 4698 O O . GLU B 1 282 ? 15.948 -28.448 -32.087 1.00 33.99 284 GLU B O 1
ATOM 4704 N N . VAL B 1 283 ? 15.812 -30.374 -30.928 1.00 32.90 285 VAL B N 1
ATOM 4705 C CA . VAL B 1 283 ? 17.249 -30.535 -30.769 1.00 29.55 285 VAL B CA 1
ATOM 4706 C C . VAL B 1 283 ? 17.668 -31.791 -31.522 1.00 32.03 285 VAL B C 1
ATOM 4707 O O . VAL B 1 283 ? 17.273 -32.900 -31.143 1.00 31.06 285 VAL B O 1
ATOM 4711 N N . LYS B 1 284 ? 18.499 -31.630 -32.554 1.00 29.91 286 LYS B N 1
ATOM 4712 C CA . LYS B 1 284 ? 18.864 -32.749 -33.420 1.00 36.27 286 LYS B CA 1
ATOM 4713 C C . LYS B 1 284 ? 20.130 -32.412 -34.204 1.00 39.63 286 LYS B C 1
ATOM 4714 O O . LYS B 1 284 ? 20.511 -31.245 -34.337 1.00 35.85 286 LYS B O 1
ATOM 4720 N N . PHE B 1 285 ? 20.776 -33.449 -34.739 1.00 38.30 287 PHE B N 1
ATOM 4721 C CA . PHE B 1 285 ? 21.912 -33.221 -35.627 1.00 42.91 287 PHE B CA 1
ATOM 4722 C C . PHE B 1 285 ? 21.446 -32.847 -37.031 1.00 44.61 287 PHE B C 1
ATOM 4723 O O . PHE B 1 285 ? 20.480 -33.405 -37.557 1.00 43.44 287 PHE B O 1
ATOM 4731 N N . GLU B 1 286 ? 22.134 -31.877 -37.629 1.00 46.36 288 GLU B N 1
ATOM 4732 C CA . GLU B 1 286 ? 22.046 -31.598 -39.062 1.00 40.38 288 GLU B CA 1
ATOM 4733 C C . GLU B 1 286 ? 23.476 -31.686 -39.573 1.00 39.73 288 GLU B C 1
ATOM 4734 O O . GLU B 1 286 ? 24.279 -30.769 -39.361 1.00 37.99 288 GLU B O 1
ATOM 4740 N N . GLY B 1 287 ? 23.795 -32.810 -40.207 1.00 34.22 289 GLY B N 1
ATOM 4741 C CA . GLY B 1 287 ? 25.177 -33.093 -40.534 1.00 33.69 289 GLY B CA 1
ATOM 4742 C C . GLY B 1 287 ? 26.004 -33.209 -39.270 1.00 38.68 289 GLY B C 1
ATOM 4743 O O . GLY B 1 287 ? 25.630 -33.898 -38.311 1.00 35.96 289 GLY B O 1
ATOM 4744 N N . ASP B 1 288 ? 27.143 -32.517 -39.262 1.00 31.85 290 ASP B N 1
ATOM 4745 C CA . ASP B 1 288 ? 28.068 -32.546 -38.137 1.00 30.94 290 ASP B CA 1
ATOM 4746 C C . ASP B 1 288 ? 27.680 -31.585 -37.008 1.00 36.64 290 ASP B C 1
ATOM 4747 O O . ASP B 1 288 ? 28.426 -31.474 -36.027 1.00 32.69 290 ASP B O 1
ATOM 4752 N N . THR B 1 289 ? 26.532 -30.907 -37.111 1.00 33.67 291 THR B N 1
ATOM 4753 C CA . THR B 1 289 ? 26.198 -29.767 -36.265 1.00 30.25 291 THR B CA 1
ATOM 4754 C C . THR B 1 289 ? 24.958 -30.075 -35.432 1.00 31.51 291 THR B C 1
ATOM 4755 O O . THR B 1 289 ? 23.914 -30.453 -35.979 1.00 28.84 291 THR B O 1
ATOM 4759 N N . LEU B 1 290 ? 25.089 -29.924 -34.109 1.00 33.49 292 LEU B N 1
ATOM 4760 C CA . LEU B 1 290 ? 23.961 -30.027 -33.187 1.00 32.24 292 LEU B CA 1
ATOM 4761 C C . LEU B 1 290 ? 23.153 -28.737 -33.251 1.00 26.73 292 LEU B C 1
ATOM 4762 O O . LEU B 1 290 ? 23.669 -27.654 -32.938 1.00 28.53 292 LEU B O 1
ATOM 4767 N N . VAL B 1 291 ? 21.885 -28.849 -33.643 1.00 25.78 293 VAL B N 1
ATOM 4768 C CA . VAL B 1 291 ? 21.012 -27.700 -33.868 1.00 22.66 293 VAL B CA 1
ATOM 4769 C C . VAL B 1 291 ? 19.913 -27.662 -32.815 1.00 32.71 293 VAL B C 1
ATOM 4770 O O . VAL B 1 291 ? 19.308 -28.691 -32.484 1.00 30.47 293 VAL B O 1
ATOM 4774 N N . ASN B 1 292 ? 19.643 -26.466 -32.300 1.00 26.88 294 ASN B N 1
ATOM 4775 C CA . ASN B 1 292 ? 18.575 -26.251 -31.334 1.00 27.49 294 ASN B CA 1
ATOM 4776 C C . ASN B 1 292 ? 17.697 -25.120 -31.868 1.00 24.07 294 ASN B C 1
ATOM 4777 O O . ASN B 1 292 ? 18.117 -23.961 -31.866 1.00 24.73 294 ASN B O 1
ATOM 4782 N N . ARG B 1 293 ? 16.498 -25.454 -32.345 1.00 28.13 295 ARG B N 1
ATOM 4783 C CA . ARG B 1 293 ? 15.553 -24.479 -32.890 1.00 31.54 295 ARG B CA 1
ATOM 4784 C C . ARG B 1 293 ? 14.378 -24.326 -31.933 1.00 30.62 295 ARG B C 1
ATOM 4785 O O . ARG B 1 293 ? 13.667 -25.301 -31.672 1.00 28.76 295 ARG B O 1
ATOM 4793 N N . ILE B 1 294 ? 14.138 -23.099 -31.469 1.00 30.41 296 ILE B N 1
ATOM 4794 C CA . ILE B 1 294 ? 13.191 -22.829 -30.393 1.00 29.53 296 ILE B CA 1
ATOM 4795 C C . ILE B 1 294 ? 12.127 -21.833 -30.837 1.00 30.10 296 ILE B C 1
ATOM 4796 O O . ILE B 1 294 ? 12.432 -20.815 -31.468 1.00 40.05 296 ILE B O 1
ATOM 4801 N N . GLU B 1 295 ? 10.886 -22.103 -30.443 1.00 32.48 297 GLU B N 1
ATOM 4802 C CA . GLU B 1 295 ? 9.812 -21.121 -30.434 1.00 36.24 297 GLU B CA 1
ATOM 4803 C C . GLU B 1 295 ? 9.519 -20.779 -28.977 1.00 35.54 297 GLU B C 1
ATOM 4804 O O . GLU B 1 295 ? 9.359 -21.682 -28.156 1.00 30.05 297 GLU B O 1
ATOM 4808 N N . LEU B 1 296 ? 9.433 -19.491 -28.656 1.00 38.92 298 LEU B N 1
ATOM 4809 C CA . LEU B 1 296 ? 9.121 -19.058 -27.298 1.00 40.84 298 LEU B CA 1
ATOM 4810 C C . LEU B 1 296 ? 7.958 -18.070 -27.326 1.00 40.39 298 LEU B C 1
ATOM 4811 O O . LEU B 1 296 ? 7.974 -17.114 -28.107 1.00 34.50 298 LEU B O 1
ATOM 4816 N N . LYS B 1 297 ? 6.984 -18.267 -26.439 1.00 35.92 299 LYS B N 1
ATOM 4817 C CA . LYS B 1 297 ? 5.890 -17.319 -26.245 1.00 31.88 299 LYS B CA 1
ATOM 4818 C C . LYS B 1 297 ? 5.824 -16.935 -24.773 1.00 36.06 299 LYS B C 1
ATOM 4819 O O . LYS B 1 297 ? 5.687 -17.807 -23.908 1.00 31.81 299 LYS B O 1
ATOM 4821 N N . GLY B 1 298 ? 5.926 -15.640 -24.493 1.00 40.04 300 GLY B N 1
ATOM 4822 C CA . GLY B 1 298 ? 5.803 -15.105 -23.141 1.00 34.53 300 GLY B CA 1
ATOM 4823 C C . GLY B 1 298 ? 4.525 -14.293 -22.996 1.00 41.60 300 GLY B C 1
ATOM 4824 O O . GLY B 1 298 ? 4.201 -13.466 -23.860 1.00 33.49 300 GLY B O 1
ATOM 4825 N N . ILE B 1 299 ? 3.802 -14.531 -21.893 1.00 37.80 301 ILE B N 1
ATOM 4826 C CA . ILE B 1 299 ? 2.523 -13.879 -21.635 1.00 41.44 301 ILE B CA 1
ATOM 4827 C C . ILE B 1 299 ? 2.452 -13.376 -20.198 1.00 43.61 301 ILE B C 1
ATOM 4828 O O . ILE B 1 299 ? 3.184 -13.827 -19.312 1.00 36.89 301 ILE B O 1
ATOM 4833 N N . ASP B 1 300 ? 1.531 -12.434 -19.980 1.00 38.22 302 ASP B N 1
ATOM 4834 C CA . ASP B 1 300 ? 1.165 -11.947 -18.647 1.00 37.27 302 ASP B CA 1
ATOM 4835 C C . ASP B 1 300 ? 2.332 -11.283 -17.923 1.00 40.55 302 ASP B C 1
ATOM 4836 O O . ASP B 1 300 ? 2.395 -11.311 -16.694 1.00 41.60 302 ASP B O 1
ATOM 4841 N N . PHE B 1 301 ? 3.255 -10.659 -18.657 1.00 40.93 303 PHE B N 1
ATOM 4842 C CA . PHE B 1 301 ? 4.414 -10.038 -18.027 1.00 40.44 303 PHE B CA 1
ATOM 4843 C C . PHE B 1 301 ? 4.101 -8.601 -17.629 1.00 42.28 303 PHE B C 1
ATOM 4844 O O . PHE B 1 301 ? 3.368 -7.895 -18.321 1.00 39.99 303 PHE B O 1
ATOM 4852 N N . LYS B 1 302 ? 4.648 -8.178 -16.496 1.00 46.05 304 LYS B N 1
ATOM 4853 C CA . LYS B 1 302 ? 4.437 -6.823 -16.013 1.00 42.63 304 LYS B CA 1
ATOM 4854 C C . LYS B 1 302 ? 5.363 -5.877 -16.764 1.00 44.34 304 LYS B C 1
ATOM 4855 O O . LYS B 1 302 ? 6.588 -6.026 -16.705 1.00 41.04 304 LYS B O 1
ATOM 4861 N N . GLU B 1 303 ? 4.779 -4.905 -17.475 1.00 44.52 305 GLU B N 1
ATOM 4862 C CA . GLU B 1 303 ? 5.574 -4.039 -18.340 1.00 49.57 305 GLU B CA 1
ATOM 4863 C C . GLU B 1 303 ? 6.658 -3.288 -17.576 1.00 53.42 305 GLU B C 1
ATOM 4864 O O . GLU B 1 303 ? 7.639 -2.853 -18.190 1.00 56.54 305 GLU B O 1
ATOM 4870 N N . ASP B 1 304 ? 6.522 -3.140 -16.254 1.00 51.16 306 ASP B N 1
ATOM 4871 C CA . ASP B 1 304 ? 7.608 -2.621 -15.427 1.00 47.87 306 ASP B CA 1
ATOM 4872 C C . ASP B 1 304 ? 8.032 -3.608 -14.345 1.00 48.85 306 ASP B C 1
ATOM 4873 O O . ASP B 1 304 ? 8.601 -3.197 -13.328 1.00 42.66 306 ASP B O 1
ATOM 4878 N N . GLY B 1 305 ? 7.767 -4.897 -14.540 1.00 51.01 307 GLY B N 1
ATOM 4879 C CA . GLY B 1 305 ? 8.322 -5.927 -13.688 1.00 49.22 307 GLY B CA 1
ATOM 4880 C C . GLY B 1 305 ? 9.821 -6.102 -13.924 1.00 47.51 307 GLY B C 1
ATOM 4881 O O . GLY B 1 305 ? 10.485 -5.307 -14.593 1.00 41.88 307 GLY B O 1
ATOM 4882 N N . ASN B 1 306 ? 10.359 -7.188 -13.355 1.00 38.10 308 ASN B N 1
ATOM 4883 C CA . ASN B 1 306 ? 11.801 -7.410 -13.431 1.00 39.14 308 ASN B CA 1
ATOM 4884 C C . ASN B 1 306 ? 12.259 -7.805 -14.829 1.00 33.33 308 ASN B C 1
ATOM 4885 O O . ASN B 1 306 ? 13.418 -7.550 -15.187 1.00 29.98 308 ASN B O 1
ATOM 4890 N N . ILE B 1 307 ? 11.367 -8.376 -15.636 1.00 28.65 309 ILE B N 1
ATOM 4891 C CA . ILE B 1 307 ? 11.730 -8.896 -16.949 1.00 33.48 309 ILE B CA 1
ATOM 4892 C C . ILE B 1 307 ? 11.601 -7.785 -17.987 1.00 35.17 309 ILE B C 1
ATOM 4893 O O . ILE B 1 307 ? 12.606 -7.317 -18.532 1.00 35.55 309 ILE B O 1
ATOM 4898 N N . LEU B 1 308 ? 10.372 -7.331 -18.259 1.00 38.24 310 LEU B N 1
ATOM 4899 C CA . LEU B 1 308 ? 10.203 -6.240 -19.216 1.00 32.42 310 LEU B CA 1
ATOM 4900 C C . LEU B 1 308 ? 10.800 -4.930 -18.706 1.00 36.63 310 LEU B C 1
ATOM 4901 O O . LEU B 1 308 ? 11.088 -4.036 -19.509 1.00 43.53 310 LEU B O 1
ATOM 4906 N N . GLY B 1 309 ? 11.012 -4.801 -17.399 1.00 34.08 311 GLY B N 1
ATOM 4907 C CA . GLY B 1 309 ? 11.695 -3.640 -16.875 1.00 32.32 311 GLY B CA 1
ATOM 4908 C C . GLY B 1 309 ? 13.204 -3.699 -16.922 1.00 39.45 311 GLY B C 1
ATOM 4909 O O . GLY B 1 309 ? 13.866 -2.710 -16.587 1.00 36.01 311 GLY B O 1
ATOM 4910 N N . HIS B 1 310 ? 13.776 -4.828 -17.337 1.00 34.13 312 HIS B N 1
ATOM 4911 C CA . HIS B 1 310 ? 15.226 -4.986 -17.408 1.00 32.82 312 HIS B CA 1
ATOM 4912 C C . HIS B 1 310 ? 15.876 -4.626 -16.080 1.00 29.30 312 HIS B C 1
ATOM 4913 O O . HIS B 1 310 ? 16.764 -3.774 -16.004 1.00 31.08 312 HIS B O 1
ATOM 4920 N N . LYS B 1 311 ? 15.419 -5.286 -15.022 1.00 33.44 313 LYS B N 1
ATOM 4921 C CA . LYS B 1 311 ? 15.932 -5.057 -13.678 1.00 43.02 313 LYS B CA 1
ATOM 4922 C C . LYS B 1 311 ? 16.749 -6.240 -13.163 1.00 46.87 313 LYS B C 1
ATOM 4923 O O . LYS B 1 311 ? 17.045 -6.307 -11.962 1.00 44.78 313 LYS B O 1
ATOM 4929 N N . LEU B 1 312 ? 17.120 -7.170 -14.038 1.00 40.58 314 LEU B N 1
ATOM 4930 C CA . LEU B 1 312 ? 17.904 -8.336 -13.653 1.00 35.82 314 LEU B CA 1
ATOM 4931 C C . LEU B 1 312 ? 19.377 -8.081 -13.936 1.00 32.43 314 LEU B C 1
ATOM 4932 O O . LEU B 1 312 ? 19.723 -7.473 -14.950 1.00 33.97 314 LEU B O 1
ATOM 4937 N N . GLU B 1 313 ? 20.238 -8.503 -13.013 1.00 30.42 315 GLU B N 1
ATOM 4938 C CA . GLU B 1 313 ? 21.670 -8.352 -13.222 1.00 29.97 315 GLU B CA 1
ATOM 4939 C C . GLU B 1 313 ? 22.121 -9.214 -14.391 1.00 33.59 315 GLU B C 1
ATOM 4940 O O . GLU B 1 313 ? 21.646 -10.339 -14.575 1.00 37.57 315 GLU B O 1
ATOM 4946 N N . TYR B 1 314 ? 23.056 -8.687 -15.178 1.00 29.53 316 TYR B N 1
ATOM 4947 C CA . TYR B 1 314 ? 23.640 -9.488 -16.245 1.00 27.66 316 TYR B CA 1
ATOM 4948 C C . TYR B 1 314 ? 24.711 -10.425 -15.701 1.00 32.44 316 TYR B C 1
ATOM 4949 O O . TYR B 1 314 ? 24.587 -11.651 -15.807 1.00 30.66 316 TYR B O 1
ATOM 4958 N N . ASN B 1 315 ? 25.781 -9.863 -15.113 1.00 26.98 317 ASN B N 1
ATOM 4959 C CA . ASN B 1 315 ? 26.870 -10.692 -14.602 1.00 29.77 317 ASN B CA 1
ATOM 4960 C C . ASN B 1 315 ? 27.612 -10.027 -13.437 1.00 35.90 317 ASN B C 1
ATOM 4961 O O . ASN B 1 315 ? 28.787 -10.337 -13.196 1.00 35.39 317 ASN B O 1
ATOM 4966 N N . ARG B 1 316 ? 26.942 -9.132 -12.708 1.00 32.34 318 ARG B N 1
ATOM 4967 C CA . ARG B 1 316 ? 27.624 -8.316 -11.709 1.00 32.10 318 ARG B CA 1
ATOM 4968 C C . ARG B 1 316 ? 28.371 -9.172 -10.700 1.00 33.72 318 ARG B C 1
ATOM 4969 O O . ARG B 1 316 ? 29.503 -8.846 -10.327 1.00 28.40 318 ARG B O 1
ATOM 4977 N N . VAL B 1 317 ? 27.766 -10.285 -10.266 1.00 26.59 319 VAL B N 1
ATOM 4978 C CA . VAL B 1 317 ? 28.388 -11.115 -9.243 1.00 28.80 319 VAL B CA 1
ATOM 4979 C C . VAL B 1 317 ? 29.698 -11.739 -9.711 1.00 34.19 319 VAL B C 1
ATOM 4980 O O . VAL B 1 317 ? 30.493 -12.178 -8.872 1.00 38.70 319 VAL B O 1
ATOM 4984 N N . ASN B 1 318 ? 29.951 -11.801 -11.023 1.00 31.83 320 ASN B N 1
ATOM 4985 C CA . ASN B 1 318 ? 31.134 -12.468 -11.569 1.00 30.81 320 ASN B CA 1
ATOM 4986 C C . ASN B 1 318 ? 31.418 -11.913 -12.967 1.00 32.49 320 ASN B C 1
ATOM 4987 O O . ASN B 1 318 ? 31.165 -12.585 -13.976 1.00 29.63 320 ASN B O 1
ATOM 4992 N N . PRO B 1 319 ? 31.923 -10.673 -13.069 1.00 35.14 321 PRO B N 1
ATOM 4993 C CA . PRO B 1 319 ? 31.852 -9.957 -14.349 1.00 32.51 321 PRO B CA 1
ATOM 4994 C C . PRO B 1 319 ? 33.111 -10.040 -15.195 1.00 28.64 321 PRO B C 1
ATOM 4995 O O . PRO B 1 319 ? 33.108 -9.564 -16.331 1.00 33.08 321 PRO B O 1
ATOM 4999 N N . VAL B 1 320 ? 34.203 -10.599 -14.672 1.00 32.96 322 VAL B N 1
ATOM 5000 C CA . VAL B 1 320 ? 35.483 -10.539 -15.372 1.00 31.04 322 VAL B CA 1
ATOM 5001 C C . VAL B 1 320 ? 36.231 -11.860 -15.244 1.00 28.43 322 VAL B C 1
ATOM 5002 O O . VAL B 1 320 ? 36.098 -12.589 -14.256 1.00 33.88 322 VAL B O 1
ATOM 5006 N N . GLU B 1 321 ? 37.048 -12.150 -16.241 1.00 24.46 323 GLU B N 1
ATOM 5007 C CA . GLU B 1 321 ? 38.099 -13.135 -16.056 1.00 31.45 323 GLU B CA 1
ATOM 5008 C C . GLU B 1 321 ? 39.116 -12.640 -15.017 1.00 27.36 323 GLU B C 1
ATOM 5009 O O . GLU B 1 321 ? 39.249 -11.447 -14.761 1.00 26.47 323 GLU B O 1
ATOM 5015 N N . LEU B 1 322 ? 39.815 -13.584 -14.394 1.00 26.77 324 LEU B N 1
ATOM 5016 C CA . LEU B 1 322 ? 40.861 -13.286 -13.419 1.00 29.77 324 LEU B CA 1
ATOM 5017 C C . LEU B 1 322 ? 42.203 -13.387 -14.131 1.00 28.76 324 LEU B C 1
ATOM 5018 O O . LEU B 1 322 ? 42.614 -14.480 -14.549 1.00 27.80 324 LEU B O 1
ATOM 5023 N N . GLY B 1 323 ? 42.872 -12.245 -14.288 1.00 22.80 325 GLY B N 1
ATOM 5024 C CA . GLY B 1 323 ? 44.144 -12.186 -14.970 1.00 18.99 325 GLY B CA 1
ATOM 5025 C C . GLY B 1 323 ? 45.334 -12.177 -14.029 1.00 28.51 325 GLY B C 1
ATOM 5026 O O . GLY B 1 323 ? 45.217 -12.480 -12.838 1.00 25.74 325 GLY B O 1
ATOM 5027 N N . PRO B 1 324 ? 46.507 -11.825 -14.561 1.00 28.62 326 PRO B N 1
ATOM 5028 C CA . PRO B 1 324 ? 47.755 -11.940 -13.785 1.00 25.76 326 PRO B CA 1
ATOM 5029 C C . PRO B 1 324 ? 47.720 -11.116 -12.503 1.00 34.26 326 PRO B C 1
ATOM 5030 O O . PRO B 1 324 ? 47.303 -9.958 -12.497 1.00 28.45 326 PRO B O 1
ATOM 5034 N N . GLY B 1 325 ? 48.158 -11.733 -11.408 1.00 30.85 327 GLY B N 1
ATOM 5035 C CA . GLY B 1 325 ? 48.075 -11.136 -10.095 1.00 36.70 327 GLY B CA 1
ATOM 5036 C C . GLY B 1 325 ? 46.824 -11.481 -9.314 1.00 34.79 327 GLY B C 1
ATOM 5037 O O . GLY B 1 325 ? 46.808 -11.320 -8.088 1.00 39.54 327 GLY B O 1
ATOM 5038 N N . ALA B 1 326 ? 45.772 -11.936 -9.987 1.00 29.85 328 ALA B N 1
ATOM 5039 C CA . ALA B 1 326 ? 44.579 -12.402 -9.299 1.00 24.08 328 ALA B CA 1
ATOM 5040 C C . ALA B 1 326 ? 44.860 -13.722 -8.580 1.00 22.63 328 ALA B C 1
ATOM 5041 O O . ALA B 1 326 ? 45.889 -14.371 -8.785 1.00 26.41 328 ALA B O 1
ATOM 5043 N N . PHE B 1 327 ? 43.914 -14.131 -7.737 1.00 23.45 329 PHE B N 1
ATOM 5044 C CA . PHE B 1 327 ? 44.015 -15.401 -7.043 1.00 25.95 329 PHE B CA 1
ATOM 5045 C C . PHE B 1 327 ? 42.627 -16.015 -6.938 1.00 28.56 329 PHE B C 1
ATOM 5046 O O . PHE B 1 327 ? 41.612 -15.320 -6.957 1.00 26.10 329 PHE B O 1
ATOM 5054 N N . PHE B 1 328 ? 42.595 -17.336 -6.808 1.00 25.21 330 PHE B N 1
ATOM 5055 C CA . PHE B 1 328 ? 41.335 -18.038 -6.665 1.00 22.54 330 PHE B CA 1
ATOM 5056 C C . PHE B 1 328 ? 41.608 -19.333 -5.926 1.00 26.35 330 PHE B C 1
ATOM 5057 O O . PHE B 1 328 ? 42.752 -19.780 -5.834 1.00 25.41 330 PHE B O 1
ATOM 5065 N N . GLY B 1 329 ? 40.539 -19.947 -5.421 1.00 31.69 331 GLY B N 1
ATOM 5066 C CA . GLY B 1 329 ? 40.659 -21.137 -4.597 1.00 28.52 331 GLY B CA 1
ATOM 5067 C C . GLY B 1 329 ? 40.861 -20.840 -3.133 1.00 28.22 331 GLY B C 1
ATOM 5068 O O . GLY B 1 329 ? 41.061 -21.772 -2.349 1.00 30.82 331 GLY B O 1
ATOM 5069 N N . GLU B 1 330 ? 40.828 -19.562 -2.750 1.00 23.36 332 GLU B N 1
ATOM 5070 C CA . GLU B 1 330 ? 40.995 -19.169 -1.357 1.00 27.36 332 GLU B CA 1
ATOM 5071 C C . GLU B 1 330 ? 39.767 -19.510 -0.524 1.00 32.41 332 GLU B C 1
ATOM 5072 O O . GLU B 1 330 ? 39.880 -19.704 0.692 1.00 32.25 332 GLU B O 1
ATOM 5078 N N . MET B 1 331 ? 38.599 -19.606 -1.158 1.00 26.54 333 MET B N 1
ATOM 5079 C CA . MET B 1 331 ? 37.363 -19.808 -0.413 1.00 35.99 333 MET B CA 1
ATOM 5080 C C . MET B 1 331 ? 37.353 -21.164 0.283 1.00 30.64 333 MET B C 1
ATOM 5081 O O . MET B 1 331 ? 37.011 -21.256 1.465 1.00 32.74 333 MET B O 1
ATOM 5086 N N . ALA B 1 332 ? 37.744 -22.230 -0.418 1.00 30.53 334 ALA B N 1
ATOM 5087 C CA . ALA B 1 332 ? 37.784 -23.527 0.248 1.00 35.00 334 ALA B CA 1
ATOM 5088 C C . ALA B 1 332 ? 38.773 -23.520 1.415 1.00 35.20 334 ALA B C 1
ATOM 5089 O O . ALA B 1 332 ? 38.526 -24.158 2.447 1.00 38.27 334 ALA B O 1
ATOM 5091 N N . LEU B 1 333 ? 39.889 -22.793 1.287 1.00 35.24 335 LEU B N 1
ATOM 5092 C CA . LEU B 1 333 ? 40.859 -22.802 2.380 1.00 35.26 335 LEU B CA 1
ATOM 5093 C C . LEU B 1 333 ? 40.357 -22.010 3.582 1.00 43.35 335 LEU B C 1
ATOM 5094 O O . LEU B 1 333 ? 40.662 -22.362 4.724 1.00 42.02 335 LEU B O 1
ATOM 5099 N N . ILE B 1 334 ? 39.598 -20.937 3.349 1.00 47.17 336 ILE B N 1
ATOM 5100 C CA . ILE B 1 334 ? 39.067 -20.151 4.458 1.00 47.74 336 ILE B CA 1
ATOM 5101 C C . ILE B 1 334 ? 37.917 -20.886 5.136 1.00 46.10 336 ILE B C 1
ATOM 5102 O O . ILE B 1 334 ? 37.856 -20.967 6.364 1.00 38.22 336 ILE B O 1
ATOM 5107 N N . SER B 1 335 ? 37.003 -21.445 4.347 1.00 49.66 337 SER B N 1
ATOM 5108 C CA . SER B 1 335 ? 35.777 -22.031 4.863 1.00 47.78 337 SER B CA 1
ATOM 5109 C C . SER B 1 335 ? 35.918 -23.489 5.292 1.00 47.29 337 SER B C 1
ATOM 5110 O O . SER B 1 335 ? 35.203 -23.918 6.204 1.00 41.30 337 SER B O 1
ATOM 5113 N N . GLY B 1 336 ? 36.774 -24.269 4.635 1.00 38.64 338 GLY B N 1
ATOM 5114 C CA . GLY B 1 336 ? 36.737 -25.706 4.800 1.00 35.10 338 GLY B CA 1
ATOM 5115 C C . GLY B 1 336 ? 35.691 -26.405 3.964 1.00 47.66 338 GLY B C 1
ATOM 5116 O O . GLY B 1 336 ? 35.683 -27.644 3.917 1.00 46.11 338 GLY B O 1
ATOM 5117 N N . GLU B 1 337 ? 34.817 -25.652 3.298 1.00 53.13 339 GLU B N 1
ATOM 5118 C CA . GLU B 1 337 ? 33.804 -26.198 2.414 1.00 51.72 339 GLU B CA 1
ATOM 5119 C C . GLU B 1 337 ? 34.427 -26.632 1.093 1.00 45.08 339 GLU B C 1
ATOM 5120 O O . GLU B 1 337 ? 35.548 -26.238 0.767 1.00 35.08 339 GLU B O 1
ATOM 5126 N N . PRO B 1 338 ? 33.728 -27.457 0.315 1.00 42.20 340 PRO B N 1
ATOM 5127 C CA . PRO B 1 338 ? 34.227 -27.794 -1.023 1.00 34.93 340 PRO B CA 1
ATOM 5128 C C . PRO B 1 338 ? 34.310 -26.544 -1.887 1.00 36.60 340 PRO B C 1
ATOM 5129 O O . PRO B 1 338 ? 33.844 -25.466 -1.503 1.00 29.57 340 PRO B O 1
ATOM 5133 N N . ARG B 1 339 ? 34.965 -26.679 -3.048 1.00 32.96 341 ARG B N 1
ATOM 5134 C CA . ARG B 1 339 ? 34.974 -25.591 -4.031 1.00 32.07 341 ARG B CA 1
ATOM 5135 C C . ARG B 1 339 ? 33.544 -25.179 -4.351 1.00 31.18 341 ARG B C 1
ATOM 5136 O O . ARG B 1 339 ? 32.694 -26.027 -4.639 1.00 32.04 341 ARG B O 1
ATOM 5144 N N . VAL B 1 340 ? 33.283 -23.869 -4.319 1.00 30.36 342 VAL B N 1
ATOM 5145 C CA . VAL B 1 340 ? 31.944 -23.358 -4.596 1.00 39.45 342 VAL B CA 1
ATOM 5146 C C . VAL B 1 340 ? 31.733 -23.000 -6.062 1.00 33.02 342 VAL B C 1
ATOM 5147 O O . VAL B 1 340 ? 30.631 -22.577 -6.436 1.00 32.11 342 VAL B O 1
ATOM 5151 N N . ALA B 1 341 ? 32.752 -23.129 -6.900 1.00 30.22 343 ALA B N 1
ATOM 5152 C CA . ALA B 1 341 ? 32.606 -22.758 -8.298 1.00 24.83 343 ALA B CA 1
ATOM 5153 C C . ALA B 1 341 ? 33.613 -23.546 -9.114 1.00 29.35 343 ALA B C 1
ATOM 5154 O O . ALA B 1 341 ? 34.538 -24.160 -8.580 1.00 36.55 343 ALA B O 1
ATOM 5156 N N . THR B 1 342 ? 33.434 -23.513 -10.424 1.00 31.88 344 THR B N 1
ATOM 5157 C CA . THR B 1 342 ? 34.370 -24.146 -11.335 1.00 28.18 344 THR B CA 1
ATOM 5158 C C . THR B 1 342 ? 35.254 -23.067 -11.951 1.00 33.40 344 THR B C 1
ATOM 5159 O O . THR B 1 342 ? 34.762 -22.016 -12.383 1.00 32.13 344 THR B O 1
ATOM 5163 N N . VAL B 1 343 ? 36.560 -23.292 -11.936 1.00 30.57 345 VAL B N 1
ATOM 5164 C CA . VAL B 1 343 ? 37.505 -22.353 -12.528 1.00 31.17 345 VAL B CA 1
ATOM 5165 C C . VAL B 1 343 ? 38.214 -23.054 -13.677 1.00 27.10 345 VAL B C 1
ATOM 5166 O O . VAL B 1 343 ? 38.708 -24.180 -13.517 1.00 27.27 345 VAL B O 1
ATOM 5170 N N . SER B 1 344 ? 38.288 -22.386 -14.824 1.00 21.82 346 SER B N 1
ATOM 5171 C CA . SER B 1 344 ? 38.979 -22.963 -15.970 1.00 26.12 346 SER B CA 1
ATOM 5172 C C . SER B 1 344 ? 39.875 -21.923 -16.627 1.00 24.20 346 SER B C 1
ATOM 5173 O O . SER B 1 344 ? 39.659 -20.718 -16.510 1.00 22.96 346 SER B O 1
ATOM 5176 N N . ALA B 1 345 ? 40.877 -22.408 -17.344 1.00 27.00 347 ALA B N 1
ATOM 5177 C CA . ALA B 1 345 ? 41.773 -21.512 -18.059 1.00 28.73 347 ALA B CA 1
ATOM 5178 C C . ALA B 1 345 ? 41.049 -20.945 -19.272 1.00 31.48 347 ALA B C 1
ATOM 5179 O O . ALA B 1 345 ? 40.551 -21.707 -20.108 1.00 33.15 347 ALA B O 1
ATOM 5181 N N . ALA B 1 346 ? 40.979 -19.613 -19.369 1.00 23.66 348 ALA B N 1
ATOM 5182 C CA . ALA B 1 346 ? 40.415 -19.015 -20.574 1.00 30.41 348 ALA B CA 1
ATOM 5183 C C . ALA B 1 346 ? 41.456 -18.938 -21.680 1.00 33.39 348 ALA B C 1
ATOM 5184 O O . ALA B 1 346 ? 41.153 -19.201 -22.842 1.00 35.31 348 ALA B O 1
ATOM 5186 N N . THR B 1 347 ? 42.673 -18.564 -21.339 1.00 33.01 349 THR B N 1
ATOM 5187 C CA . THR B 1 347 ? 43.820 -18.669 -22.221 1.00 31.82 349 THR B CA 1
ATOM 5188 C C . THR B 1 347 ? 44.733 -19.750 -21.658 1.00 33.20 349 THR B C 1
ATOM 5189 O O . THR B 1 347 ? 44.425 -20.379 -20.644 1.00 34.71 349 THR B O 1
ATOM 5193 N N . THR B 1 348 ? 45.872 -19.958 -22.311 1.00 35.10 350 THR B N 1
ATOM 5194 C CA . THR B 1 348 ? 46.972 -20.608 -21.615 1.00 26.21 350 THR B CA 1
ATOM 5195 C C . THR B 1 348 ? 47.236 -19.854 -20.323 1.00 26.91 350 THR B C 1
ATOM 5196 O O . THR B 1 348 ? 47.187 -18.623 -20.278 1.00 23.51 350 THR B O 1
ATOM 5200 N N . VAL B 1 349 ? 47.496 -20.585 -19.259 1.00 22.72 351 VAL B N 1
ATOM 5201 C CA . VAL B 1 349 ? 47.611 -19.965 -17.957 1.00 23.43 351 VAL B CA 1
ATOM 5202 C C . VAL B 1 349 ? 48.856 -20.503 -17.277 1.00 30.65 351 VAL B C 1
ATOM 5203 O O . VAL B 1 349 ? 49.166 -21.696 -17.370 1.00 33.08 351 VAL B O 1
ATOM 5207 N N . SER B 1 350 ? 49.595 -19.604 -16.643 1.00 27.75 352 SER B N 1
ATOM 5208 C CA . SER B 1 350 ? 50.694 -19.953 -15.758 1.00 24.54 352 SER B CA 1
ATOM 5209 C C . SER B 1 350 ? 50.225 -19.637 -14.343 1.00 24.33 352 SER B C 1
ATOM 5210 O O . SER B 1 350 ? 49.813 -18.502 -14.074 1.00 26.94 352 SER B O 1
ATOM 5213 N N . LEU B 1 351 ? 50.222 -20.655 -13.471 1.00 22.69 353 LEU B N 1
ATOM 5214 C CA . LEU B 1 351 ? 49.771 -20.565 -12.085 1.00 30.90 353 LEU B CA 1
ATOM 5215 C C . LEU B 1 351 ? 50.914 -20.828 -11.111 1.00 34.68 353 LEU B C 1
ATOM 5216 O O . LEU B 1 351 ? 51.861 -21.561 -11.414 1.00 30.48 353 LEU B O 1
ATOM 5221 N N . LEU B 1 352 ? 50.765 -20.283 -9.908 1.00 31.84 354 LEU B N 1
ATOM 5222 C CA . LEU B 1 352 ? 51.536 -20.669 -8.733 1.00 31.01 354 LEU B CA 1
ATOM 5223 C C . LEU B 1 352 ? 50.549 -21.108 -7.659 1.00 26.45 354 LEU B C 1
ATOM 5224 O O . LEU B 1 352 ? 49.670 -20.332 -7.273 1.00 30.34 354 LEU B O 1
ATOM 5229 N N . SER B 1 353 ? 50.689 -22.330 -7.165 1.00 27.33 355 SER B N 1
ATOM 5230 C CA . SER B 1 353 ? 49.739 -22.834 -6.186 1.00 29.83 355 SER B CA 1
ATOM 5231 C C . SER B 1 353 ? 50.385 -22.894 -4.810 1.00 29.04 355 SER B C 1
ATOM 5232 O O . SER B 1 353 ? 51.583 -23.154 -4.670 1.00 33.55 355 SER B O 1
ATOM 5235 N N . LEU B 1 354 ? 49.570 -22.639 -3.797 1.00 28.37 356 LEU B N 1
ATOM 5236 C CA . LEU B 1 354 ? 50.008 -22.613 -2.413 1.00 32.25 356 LEU B CA 1
ATOM 5237 C C . LEU B 1 354 ? 49.163 -23.617 -1.640 1.00 34.62 356 LEU B C 1
ATOM 5238 O O . LEU B 1 354 ? 47.932 -23.525 -1.651 1.00 35.81 356 LEU B O 1
ATOM 5243 N N . HIS B 1 355 ? 49.814 -24.590 -1.000 1.00 30.81 357 HIS B N 1
ATOM 5244 C CA . HIS B 1 355 ? 49.074 -25.602 -0.252 1.00 33.59 357 HIS B CA 1
ATOM 5245 C C . HIS B 1 355 ? 48.406 -25.006 0.993 1.00 37.79 357 HIS B C 1
ATOM 5246 O O . HIS B 1 355 ? 48.835 -23.988 1.541 1.00 35.18 357 HIS B O 1
ATOM 5253 N N . SER B 1 356 ? 47.332 -25.676 1.426 1.00 35.62 358 SER B N 1
ATOM 5254 C CA . SER B 1 356 ? 46.518 -25.241 2.562 1.00 37.11 358 SER B CA 1
ATOM 5255 C C . SER B 1 356 ? 47.346 -24.907 3.809 1.00 41.30 358 SER B C 1
ATOM 5256 O O . SER B 1 356 ? 47.151 -23.855 4.434 1.00 44.24 358 SER B O 1
ATOM 5259 N N . ALA B 1 357 ? 48.262 -25.799 4.204 1.00 39.44 359 ALA B N 1
ATOM 5260 C CA . ALA B 1 357 ? 49.038 -25.558 5.424 1.00 45.46 359 ALA B CA 1
ATOM 5261 C C . ALA B 1 357 ? 49.847 -24.271 5.328 1.00 46.93 359 ALA B C 1
ATOM 5262 O O . ALA B 1 357 ? 49.963 -23.522 6.309 1.00 49.11 359 ALA B O 1
ATOM 5264 N N . ASP B 1 358 ? 50.419 -23.994 4.157 1.00 32.27 360 ASP B N 1
ATOM 5265 C CA . ASP B 1 358 ? 51.212 -22.782 4.021 1.00 33.48 360 ASP B CA 1
ATOM 5266 C C . ASP B 1 358 ? 50.345 -21.538 3.890 1.00 42.25 360 ASP B C 1
ATOM 5267 O O . ASP B 1 358 ? 50.838 -20.430 4.130 1.00 39.02 360 ASP B O 1
ATOM 5272 N N . PHE B 1 359 ? 49.066 -21.707 3.537 1.00 47.57 361 PHE B N 1
ATOM 5273 C CA . PHE B 1 359 ? 48.126 -20.588 3.493 1.00 42.22 361 PHE B CA 1
ATOM 5274 C C . PHE B 1 359 ? 47.896 -20.022 4.885 1.00 35.32 361 PHE B C 1
ATOM 5275 O O . PHE B 1 359 ? 47.911 -18.801 5.083 1.00 33.90 361 PHE B O 1
ATOM 5283 N N . GLN B 1 360 ? 47.657 -20.899 5.862 1.00 36.21 362 GLN B N 1
ATOM 5284 C CA . GLN B 1 360 ? 47.505 -20.424 7.233 1.00 40.96 362 GLN B CA 1
ATOM 5285 C C . GLN B 1 360 ? 48.775 -19.736 7.706 1.00 43.97 362 GLN B C 1
ATOM 5286 O O . GLN B 1 360 ? 48.714 -18.661 8.310 1.00 42.76 362 GLN B O 1
ATOM 5289 N N . MET B 1 361 ? 49.940 -20.319 7.397 1.00 47.72 363 MET B N 1
ATOM 5290 C CA . MET B 1 361 ? 51.211 -19.682 7.732 1.00 44.98 363 MET B CA 1
ATOM 5291 C C . MET B 1 361 ? 51.369 -18.346 7.017 1.00 46.31 363 MET B C 1
ATOM 5292 O O . MET B 1 361 ? 51.803 -17.361 7.625 1.00 42.71 363 MET B O 1
ATOM 5297 N N . LEU B 1 362 ? 51.020 -18.284 5.727 1.00 44.46 364 LEU B N 1
ATOM 5298 C CA . LEU B 1 362 ? 51.055 -17.000 5.024 1.00 37.04 364 LEU B CA 1
ATOM 5299 C C . LEU B 1 362 ? 50.171 -15.964 5.721 1.00 35.29 364 LEU B C 1
ATOM 5300 O O . LEU B 1 362 ? 50.613 -14.845 5.997 1.00 43.66 364 LEU B O 1
ATOM 5305 N N . CYS B 1 363 ? 48.923 -16.333 6.036 1.00 31.43 365 CYS B N 1
ATOM 5306 C CA . CYS B 1 363 ? 47.995 -15.379 6.641 1.00 39.85 365 CYS B CA 1
ATOM 5307 C C . CYS B 1 363 ? 48.500 -14.857 7.982 1.00 47.91 365 CYS B C 1
ATOM 5308 O O . CYS B 1 363 ? 48.401 -13.655 8.256 1.00 41.93 365 CYS B O 1
ATOM 5311 N N . SER B 1 364 ? 49.026 -15.749 8.836 1.00 48.31 366 SER B N 1
ATOM 5312 C CA . SER B 1 364 ? 49.577 -15.320 10.125 1.00 45.39 366 SER B CA 1
ATOM 5313 C C . SER B 1 364 ? 50.740 -14.360 9.936 1.00 49.63 366 SER B C 1
ATOM 5314 O O . SER B 1 364 ? 50.833 -13.348 10.635 1.00 58.36 366 SER B O 1
ATOM 5317 N N . SER B 1 365 ? 51.634 -14.662 8.992 1.00 48.39 367 SER B N 1
ATOM 5318 C CA . SER B 1 365 ? 52.741 -13.761 8.688 1.00 52.88 367 SER B CA 1
ATOM 5319 C C . SER B 1 365 ? 52.255 -12.366 8.312 1.00 58.91 367 SER B C 1
ATOM 5320 O O . SER B 1 365 ? 52.759 -11.369 8.833 1.00 66.04 367 SER B O 1
ATOM 5323 N N . SER B 1 366 ? 51.279 -12.267 7.413 1.00 59.33 368 SER B N 1
ATOM 5324 C CA . SER B 1 366 ? 50.832 -10.970 6.906 1.00 52.89 368 SER B CA 1
ATOM 5325 C C . SER B 1 366 ? 49.343 -10.796 7.168 1.00 47.64 368 SER B C 1
ATOM 5326 O O . SER B 1 366 ? 48.509 -11.287 6.385 1.00 47.66 368 SER B O 1
ATOM 5329 N N . PRO B 1 367 ? 48.966 -10.103 8.243 1.00 49.84 369 PRO B N 1
ATOM 5330 C CA . PRO B 1 367 ? 47.536 -9.851 8.484 1.00 44.88 369 PRO B CA 1
ATOM 5331 C C . PRO B 1 367 ? 46.896 -8.998 7.405 1.00 42.57 369 PRO B C 1
ATOM 5332 O O . PRO B 1 367 ? 45.675 -9.062 7.218 1.00 49.56 369 PRO B O 1
ATOM 5336 N N . GLU B 1 368 ? 47.686 -8.186 6.702 1.00 39.75 370 GLU B N 1
ATOM 5337 C CA . GLU B 1 368 ? 47.157 -7.405 5.587 1.00 52.67 370 GLU B CA 1
ATOM 5338 C C . GLU B 1 368 ? 46.751 -8.304 4.420 1.00 52.89 370 GLU B C 1
ATOM 5339 O O . GLU B 1 368 ? 45.646 -8.173 3.881 1.00 53.12 370 GLU B O 1
ATOM 5345 N N . ILE B 1 369 ? 47.633 -9.220 4.011 1.00 48.68 371 ILE B N 1
ATOM 5346 C CA . ILE B 1 369 ? 47.270 -10.205 2.991 1.00 36.54 371 ILE B CA 1
ATOM 5347 C C . ILE B 1 369 ? 46.121 -11.081 3.480 1.00 36.71 371 ILE B C 1
ATOM 5348 O O . ILE B 1 369 ? 45.182 -11.380 2.735 1.00 41.08 371 ILE B O 1
ATOM 5353 N N . ALA B 1 370 ? 46.170 -11.489 4.747 1.00 35.69 372 ALA B N 1
ATOM 5354 C CA . ALA B 1 370 ? 45.069 -12.240 5.335 1.00 36.32 372 ALA B CA 1
ATOM 5355 C C . ALA B 1 370 ? 43.737 -11.518 5.170 1.00 40.93 372 ALA B C 1
ATOM 5356 O O . ALA B 1 370 ? 42.711 -12.153 4.893 1.00 39.34 372 ALA B O 1
ATOM 5358 N N . GLU B 1 371 ? 43.728 -10.193 5.352 1.00 41.66 373 GLU B N 1
ATOM 5359 C CA . GLU B 1 371 ? 42.489 -9.425 5.230 1.00 41.53 373 GLU B CA 1
ATOM 5360 C C . GLU B 1 371 ? 42.026 -9.344 3.778 1.00 42.40 373 GLU B C 1
ATOM 5361 O O . GLU B 1 371 ? 40.821 -9.392 3.491 1.00 41.06 373 GLU B O 1
ATOM 5367 N N . ILE B 1 372 ? 42.963 -9.203 2.849 1.00 41.24 374 ILE B N 1
ATOM 5368 C CA . ILE B 1 372 ? 42.596 -9.211 1.440 1.00 36.06 374 ILE B CA 1
ATOM 5369 C C . ILE B 1 372 ? 41.892 -10.511 1.084 1.00 36.91 374 ILE B C 1
ATOM 5370 O O . ILE B 1 372 ? 40.839 -10.498 0.442 1.00 41.16 374 ILE B O 1
ATOM 5375 N N . PHE B 1 373 ? 42.439 -11.651 1.529 1.00 35.85 375 PHE B N 1
ATOM 5376 C CA . PHE B 1 373 ? 41.773 -12.933 1.298 1.00 36.21 375 PHE B CA 1
ATOM 5377 C C . PHE B 1 373 ? 40.413 -12.980 1.984 1.00 36.24 375 PHE B C 1
ATOM 5378 O O . PHE B 1 373 ? 39.431 -13.459 1.403 1.00 34.99 375 PHE B O 1
ATOM 5386 N N . ARG B 1 374 ? 40.347 -12.526 3.240 1.00 38.71 376 ARG B N 1
ATOM 5387 C CA . ARG B 1 374 ? 39.087 -12.554 3.979 1.00 37.72 376 ARG B CA 1
ATOM 5388 C C . ARG B 1 374 ? 38.036 -11.696 3.290 1.00 39.47 376 ARG B C 1
ATOM 5389 O O . ARG B 1 374 ? 36.897 -12.132 3.081 1.00 40.67 376 ARG B O 1
ATOM 5397 N N . LYS B 1 375 ? 38.409 -10.468 2.918 1.00 39.82 377 LYS B N 1
ATOM 5398 C CA . LYS B 1 375 ? 37.453 -9.565 2.283 1.00 46.80 377 LYS B CA 1
ATOM 5399 C C . LYS B 1 375 ? 37.063 -10.065 0.897 1.00 45.76 377 LYS B C 1
ATOM 5400 O O . LYS B 1 375 ? 35.888 -9.999 0.517 1.00 43.62 377 LYS B O 1
ATOM 5405 N N . THR B 1 376 ? 38.031 -10.586 0.137 1.00 44.87 378 THR B N 1
ATOM 5406 C CA . THR B 1 376 ? 37.735 -11.081 -1.203 1.00 38.49 378 THR B CA 1
ATOM 5407 C C . THR B 1 376 ? 36.779 -12.268 -1.157 1.00 36.43 378 THR B C 1
ATOM 5408 O O . THR B 1 376 ? 35.805 -12.316 -1.915 1.00 35.12 378 THR B O 1
ATOM 5412 N N . ALA B 1 377 ? 37.026 -13.229 -0.261 1.00 37.40 379 ALA B N 1
ATOM 5413 C CA . ALA B 1 377 ? 36.141 -14.390 -0.169 1.00 42.21 379 ALA B CA 1
ATOM 5414 C C . ALA B 1 377 ? 34.706 -13.986 0.172 1.00 47.89 379 ALA B C 1
ATOM 5415 O O . ALA B 1 377 ? 33.749 -14.567 -0.355 1.00 43.68 379 ALA B O 1
ATOM 5417 N N . LEU B 1 378 ? 34.530 -12.996 1.050 1.00 50.12 380 LEU B N 1
ATOM 5418 C CA . LEU B 1 378 ? 33.174 -12.606 1.434 1.00 51.90 380 LEU B CA 1
ATOM 5419 C C . LEU B 1 378 ? 32.465 -11.861 0.307 1.00 45.59 380 LEU B C 1
ATOM 5420 O O . LEU B 1 378 ? 31.274 -12.081 0.071 1.00 50.51 380 LEU B O 1
ATOM 5425 N N . GLU B 1 379 ? 33.173 -10.975 -0.398 1.00 40.14 381 GLU B N 1
ATOM 5426 C CA . GLU B 1 379 ? 32.634 -10.420 -1.634 1.00 45.76 381 GLU B CA 1
ATOM 5427 C C . GLU B 1 379 ? 32.149 -11.532 -2.563 1.00 53.85 381 GLU B C 1
ATOM 5428 O O . GLU B 1 379 ? 31.010 -11.511 -3.040 1.00 58.55 381 GLU B O 1
ATOM 5431 N N . ARG B 1 380 ? 32.994 -12.537 -2.800 1.00 49.73 382 ARG B N 1
ATOM 5432 C CA . ARG B 1 380 ? 32.653 -13.588 -3.753 1.00 50.25 382 ARG B CA 1
ATOM 5433 C C . ARG B 1 380 ? 31.533 -14.499 -3.260 1.00 56.00 382 ARG B C 1
ATOM 5434 O O . ARG B 1 380 ? 30.854 -15.117 -4.085 1.00 62.44 382 ARG B O 1
ATOM 5442 N N . ARG B 1 381 ? 31.311 -14.587 -1.953 1.00 60.98 383 ARG B N 1
ATOM 5443 C CA . ARG B 1 381 ? 30.232 -15.421 -1.419 1.00 60.26 383 ARG B CA 1
ATOM 5444 C C . ARG B 1 381 ? 28.868 -14.821 -1.737 1.00 64.27 383 ARG B C 1
ATOM 5445 O O . ARG B 1 381 ? 28.623 -13.645 -1.472 1.00 70.43 383 ARG B O 1
#

CATH classification: 2.40.155.10

InterPro domains:
  IPR000786 Green fluorescent protein, GFP [PR01229] (3-27)
  IPR000786 Green fluorescent protein, GFP [PR01229] (28-48)
  IPR000786 Green fluorescent protein, GFP [PR01229] (49-69)
  IPR000786 Green fluorescent protein, GFP [PR01229] (70-85)
  IPR000786 Green fluorescent protein, GFP [PR01229] (86-108)
  IPR000786 Green fluorescent protein, GFP [PR01229] (109-129)
  IPR000786 Green fluorescent protein, GFP [PR01229] (130-149)
  IPR000786 Green fluorescent protein, GFP [PR01229] (150-171)
  IPR000786 Green fluorescent protein, GFP [PR01229] (173-192)
  IPR000786 Green fluorescent protein, GFP [PR01229] (193-211)
  IPR000786 Green fluorescent protein, GFP [PR01229] (214-237)
  IPR009017 Green fluorescent protein [G3DSA:2.40.155.10] (1-145)
  IPR009017 Green fluorescent protein [G3DSA:2.40.155.10] (146-238)
  IPR009017 Green fluorescent protein [SSF54511] (2-228)
  IPR011584 Green fluorescent protein-related [PF01353] (14-227)

Foldseek 3Di:
DQLVVLVVLCVLAVLPVLDDDVVVSVQSVQKDKDWAAAFFWDAAAQAFFFWKKAFRFAWKAWWFWQDKWKKAFPVVQLWIKTWDWGWFAFQVGDTKIKTKTKIKHFPDDDHFQGAHIWIKTKTKAWADDVVDPFDKIKIKMAIAIDDDDCVVVAPLLVLQQAKFKEWEKEWEAAVNDTWIKIKIFIARLCRRITTMMMGTPVGDDQWDPVVCVVVRACLRYHYDPSRPSRRRQSRSPQSGMKMWMWIDTVPAKIKTKIWTWHDDDRYTYIYMYIYIPGGDCCDCTSVVRTDRHPLGHDIGHGNDMDSLLCLVPVGGHRIIMGGNHTTMMIMGTSVVVVVVCVVRVPSVVVSVVVSVSND/DVVQLVVLVVLCVLAVLCVLDDPVVVSVQSVQKDKDWAAAFFWDAAFQAFFFWKKFFRFAWKAWWFWQFKWKWAFDVVQLWIKIWDKGWFAFAVGHTWIKTKTKDKHFPDPDHFQGAHIWIKTKTKAWADDVVDPFAKIKMKMAIAIGDDDDDVLVVLQQAKFKEWEWEWEAAANPTWIKIKIWIARLCRRITTMMMGTPPGYDQWAPVVCVVVRACLSYHYPPVRPSNRRQSRSPQSGMKMWMWMDTVPAKIKTKIWTWHDDPRYTYIYMYIYIDRGDCCPCTSVVRTDRHVLGHDIGGGNGMDSLLCLVPVGGHRIIMGGNHTTMMIMGGSVVVVVVCVSPVPSVVVSVVVNVSND

Sequence (717 aa):
GDFVRNWQLVAAVPLFQKLGPAVLVEIVRALRARTVPAGAVICRIGEPGDRMFFVVEGSVSVATNWGNVYITADKQKNGIKANFKIRHNVEGGGVQLAYHYQQNTPIGDGPVLLPDNHYLSVQSKLSKDPNEKRDHMVLLEFVTAAGITLDEYSKGEELFTGVVPILVELDGDVNGHKFSVRGEGEGDATNGKLTLKFICTTGKLPVPWPTLVTTLVQCFARYPDHMKQHDFFKSAMPEGYIQERTIVFKDDGTYKTRAEVKFEGDTLVNRIELKGIDFKEDGNILGHKLEYNRVNPVELGPGAFFGEMALISGEPRVATVSAATTVSLLSLHSADFQMLCSSSPEIAEIFRKTALERRRRGDFVRNWQLVAAVPLFQKLGPAVLVEIVRALRARTVPAGAVICRIGEPGDRMFFVVEGSVSVATNWGNVYITADKQKNGIKANFKIRHNVEGGGVQLAYHYQQNTPIGDGPVLLPDNHYLSVQSKLSKDPNEKRDHMVLLEFVTAAGITLSKGEELFTGVVPILVELDGDVNGHKFSVRGEGEGDATNGKLTLKFICTTGKLPVPWPTLVTTLVQCFARYPDHMKQHDFFKSAMPEGYIQERTIVFKDDGTYKTRAEVKFEGDTLVNRIELKGIDFKEDGNILGHKLEYNRVNPVELGPGAFFGEMALISGEPRVATVSAATTVSLLSLHSADFQMLCSSSPEIAEIFRKTALERR

Organism: Aequorea victoria (NCBI:txid6100)

GO terms:
  GO:0006091 generation of precursor metabolites and energy (P, TAS)
  GO:0008218 bioluminescence (P, TAS)

Solvent-accessible surface area: 31110 Å² total